Protein AF-A0A1A0XQQ4-F1 (afdb_monomer_lite)

Radius of gyration: 28.18 Å; chains: 1; bounding box: 84×66×78 Å

Secondary structure (DSSP, 8-state):
----------EEEEE--TT---HHHHTT-S-EEE---TT---EEEEPP---TT-----SEEEE--HHHHSS-THHHHTTTTHHHHHHHHHHHSS----TT-HHHHHHHHHHHHHHHHHHHHHHHHHHHHHHIIIIIIISTTSPSSHHHHHHHHHHHHHHHHHHHHHHHTT-TTTTTSS------S-PPP------------TTTTS-------TTSS-GGGSHHHHS--HHHHHHHHHHHHHHHHHHHHHHHHGGGS-HHHHHHHHHHHHHHHHHHHH----SSS-S-HHHHHHHHSHHHHHHHHHHHHHHHHHHHH--S----THHHHHHHHHHHHHHHHHHHHHHHHHHSTT-HHHHS-S--TTSSPGGGGTHHHHHHHHHHHHHHHHHHHHHHHHHHHHHHHS--SSS-----HHHHHHHHHHHHHHHHHHHHHHHHHHHHHHHHHHHHHHHHHHHHHHHHTT---HHHHHHHHHHHHHHHHGGGHHHHHHHHHHHHHHHHHHHHH-HHHHHHTHHHHHHHHHHHHHHHHHHHHHHHHHHH-TTTTTTTTHHHHHHHTTS--SS-SSSPPPHHHHHHHHHHHHHHTS--SEEEEEEETTHHHHHHHHHHHHHHHHHHHH-EEEEEEES--IIIIIHHH-TTT--HHHHHHHHHHTTT-EEEEEETT-SS---SSEEEETTEEEESSSSPBPP-EEETTEEEEEETTEEEEEEE-SS-TT-SSTT---TTS-STTSTTHHHHHHHH------

pLDDT: mean 77.14, std 17.53, range [24.38, 97.06]

Foldseek 3Di:
DDDPPDDDFFAEEEEADLLQDDQCVRQVHPAKDWDDDPQFTQKIDGDDPDDPPDDDGPRYIYGGLNCVQFDDLCNLVCVLVLLLLLLQLLLLQAADADPPDVLLVVLNLQLLLLSLLLQLLLLLLLLLLVLCLLLQFVCVPPDDDPVSLVSSLVVLVVVLVVLLCLLPPPPPPVVRPDDDDDDDDDDDDDDDDPPDDDPPDPPPPPDDPDDDDPVQAFPLQDCCFLPPDQLLSQLQSLLSLLSSLLSSLCQQQPPNDPPVLVVVSVVSNVVSSVLSSQSGRDPDDDSPVVSSVCGRDPNSVVSNVVSNVSSSCRSVRHPPDDGDLVVSVVSLVVSVVSLVVSLVSQVCQCPPPPDLCNSQPNADPPLAFQVNSSLSSLSSLVSSLLSNLLSLLVSVVSQVVSCVVPPDPPDGSDHRLVSLLSLLLLLQLCVPLVVVVVVVLVVQLQPQLVLQCLLLVVLCVVVCVVPVDPVLNVVSSSLLSLLCSLLCVSVSSNVSSVSSSVSSVVSVVDVPCSVVVVVSSVSSSVVSVVVVVVSVVLSVCCVVPSSPSCSVVSVSSLSSLCGPRSRHSSTHHNSLSVLLVSVLVVPVVDQGQEYEYAYAENRLLSVLSNLSNCCVPVNNRRYLYAYEYELYQQASHCQRSSVSNDGLSSVVSSCVSNVNRAEYEAESSANRRDDNQWDDDSSFIAGSPDRDTADQDADQSWGFGDDPNATHYIYADQVAPDDVVSRDGQHRHCPCVHPCNVVSVVSSGPDPDD

Sequence (754 aa):
MADDDQAPEPFVLLTHGVSGTESAVILDSARVVEVSGEGFKGVFTTYPERPAHVRRPRNRVAYRWGNMTSGMAIQAIWALFGPFALVNVAGWMYPKAAQDNPIAQCCVVVLRALLRLLGLALTVTMIAQLTFLIDGVLFRRMHDGAWRDWAVLGCLLAIFLVGGFVSLYGDNDKDVDGPTDSAPTDSVPTDSVPADSAPTNPARFNESPSATDPAEVPLIATDAFVSPSDGRATVLITTHAVAGICTATIVLGDHTVPRAIWGLVVAMLTAVIVATALCVDPRATSTPESWTKAFVSWPAVLWVVASSTLLVVTNFAAKPPHIVGDAITWLFWLDAALVGAAILTTVGALVLPRNLKAWWGAREKPTTPWLNGLHAPLVAAIGVLWGVGLGVGFTRLAALVIDHSKPDHENPVPLPDSYASTAWMWGVTVVIWGLGTVVFLGGVIVVDGRARAKLAGPQLADLELLDTSPRRSFGRRIRWGVASAKLRIPVCVGTLALCAMIAGIVATASTSLVRRGEGLQWVGIGALGLVGLLLLRAMFNAAQKPRKAGRSLGVLWDLASFWPREAHPLVPPAYAPRAIRDLDRFLSTRRHRRLILAAHSQGSMIMYALAHRITREQGPERTRLSLLTYGSQLGWAYGRAFPAALSHETHLILRKALDNRWINLVRFTDYIGDGVVSYTEDGKLKRYANEFVVPREVFSGCYLVRENGRIVEALLPDPSPDDYPHDAVHQHSAYTSDITWDVWIKKLDPGPGA

Structure (mmCIF, N/CA/C/O backbone):
data_AF-A0A1A0XQQ4-F1
#
_entry.id   AF-A0A1A0XQQ4-F1
#
loop_
_atom_site.group_PDB
_atom_site.id
_atom_site.type_symbol
_atom_site.label_atom_id
_atom_site.label_alt_id
_atom_site.label_comp_id
_atom_site.label_asym_id
_atom_site.label_entity_id
_atom_site.label_seq_id
_atom_site.pdbx_PDB_ins_code
_atom_site.Cartn_x
_atom_site.Cartn_y
_atom_site.Cartn_z
_atom_site.occupancy
_atom_site.B_iso_or_equiv
_atom_site.auth_seq_id
_atom_site.auth_comp_id
_atom_site.auth_asym_id
_atom_site.auth_atom_id
_atom_site.pdbx_PDB_model_num
ATOM 1 N N . MET A 1 1 ? -53.826 6.006 32.687 1.00 35.38 1 MET A N 1
ATOM 2 C CA . MET A 1 1 ? -52.913 5.006 32.096 1.00 35.38 1 MET A CA 1
ATOM 3 C C . MET A 1 1 ? -51.739 5.779 31.543 1.00 35.38 1 MET A C 1
ATOM 5 O O . MET A 1 1 ? -51.962 6.669 30.737 1.00 35.38 1 MET A O 1
ATOM 9 N N . ALA A 1 2 ? -50.567 5.550 32.129 1.00 34.78 2 ALA A N 1
ATOM 10 C CA . ALA A 1 2 ? -49.337 6.285 31.876 1.00 34.78 2 ALA A CA 1
ATOM 11 C C . ALA A 1 2 ? -48.824 6.009 30.458 1.00 34.78 2 ALA A C 1
ATOM 13 O O . ALA A 1 2 ? -48.739 4.849 30.058 1.00 34.78 2 ALA A O 1
ATOM 14 N N . ASP A 1 3 ? -48.522 7.079 29.730 1.00 35.78 3 ASP A N 1
ATOM 15 C CA . ASP A 1 3 ? -47.772 7.033 28.481 1.00 35.78 3 ASP A CA 1
ATOM 16 C C . ASP A 1 3 ? -46.307 6.740 28.848 1.00 35.78 3 ASP A C 1
ATOM 18 O O . ASP A 1 3 ? -45.744 7.382 29.736 1.00 35.78 3 ASP A O 1
ATOM 22 N N . ASP A 1 4 ? -45.744 5.692 28.254 1.00 36.62 4 ASP A N 1
ATOM 23 C CA . ASP A 1 4 ? -44.448 5.108 28.602 1.00 36.62 4 ASP A CA 1
ATOM 24 C C . ASP A 1 4 ? -43.309 6.081 28.240 1.00 36.62 4 ASP A C 1
ATOM 26 O O . ASP A 1 4 ? -42.921 6.231 27.078 1.00 36.62 4 ASP A O 1
ATOM 30 N N . ASP A 1 5 ? -42.796 6.769 29.261 1.00 35.88 5 ASP A N 1
ATOM 31 C CA . ASP A 1 5 ? -41.747 7.795 29.233 1.00 35.88 5 ASP A CA 1
ATOM 32 C C . ASP A 1 5 ? -40.346 7.177 28.998 1.00 35.88 5 ASP A C 1
ATOM 34 O O . ASP A 1 5 ? -39.368 7.445 29.701 1.00 35.88 5 ASP A O 1
ATOM 38 N N . GLN A 1 6 ? -40.227 6.276 28.014 1.00 46.22 6 GLN A N 1
ATOM 39 C CA . GLN A 1 6 ? -38.946 5.688 27.625 1.00 46.22 6 GLN A CA 1
ATOM 40 C C . GLN A 1 6 ? -38.120 6.708 26.840 1.00 46.22 6 GLN A C 1
ATOM 42 O O . GLN A 1 6 ? -38.426 7.058 25.693 1.00 46.22 6 GLN A O 1
ATOM 47 N N . ALA A 1 7 ? -37.025 7.156 27.455 1.00 53.50 7 ALA A N 1
ATOM 48 C CA . ALA A 1 7 ? -36.031 8.000 26.810 1.00 53.50 7 ALA A CA 1
ATOM 49 C C . ALA A 1 7 ? -35.604 7.415 25.444 1.00 53.50 7 ALA A C 1
ATOM 51 O O . ALA A 1 7 ? -35.299 6.223 25.356 1.00 53.50 7 ALA A O 1
ATOM 52 N N . PRO A 1 8 ? -35.511 8.234 24.379 1.00 65.12 8 PRO A N 1
ATOM 53 C CA . PRO A 1 8 ? -35.332 7.752 23.009 1.00 65.12 8 PRO A CA 1
ATOM 54 C C . PRO A 1 8 ? -34.019 6.987 22.855 1.00 65.12 8 PRO A C 1
ATOM 56 O O . PRO A 1 8 ? -32.962 7.589 23.042 1.00 65.12 8 PRO A O 1
ATOM 59 N N . GLU A 1 9 ? -34.097 5.686 22.555 1.00 72.81 9 GLU A N 1
ATOM 60 C CA . GLU A 1 9 ? -32.975 4.750 22.360 1.00 72.81 9 GLU A CA 1
ATOM 61 C C . GLU A 1 9 ? -31.766 5.363 21.603 1.00 72.81 9 GLU A C 1
ATOM 63 O O . GLU A 1 9 ? -31.943 6.242 20.752 1.00 72.81 9 GLU A O 1
ATOM 68 N N . PRO A 1 10 ? -30.526 4.921 21.893 1.00 82.38 10 PRO A N 1
ATOM 69 C CA . PRO A 1 10 ? -29.328 5.454 21.248 1.00 82.38 10 PRO A CA 1
ATOM 70 C C . PRO A 1 10 ? -29.264 5.081 19.765 1.00 82.38 10 PRO A C 1
ATOM 72 O O . PRO A 1 10 ? -29.507 3.933 19.407 1.00 82.38 10 PRO A O 1
ATOM 75 N N . PHE A 1 11 ? -28.863 6.022 18.908 1.00 86.88 11 PHE A N 1
ATOM 76 C CA . PHE A 1 11 ? -28.655 5.767 17.482 1.00 86.88 11 PHE A CA 1
ATOM 77 C C . PHE A 1 11 ? -27.355 4.985 17.257 1.00 86.88 11 PHE A C 1
ATOM 79 O O . PHE A 1 11 ? -26.290 5.427 17.683 1.00 86.88 11 PHE A O 1
ATOM 86 N N . VAL A 1 12 ? -27.425 3.842 16.575 1.00 88.81 12 VAL A N 1
ATOM 87 C CA . VAL A 1 12 ? -26.286 2.961 16.288 1.00 88.81 12 VAL A CA 1
ATOM 88 C C . VAL A 1 12 ? -25.933 3.022 14.804 1.00 88.81 12 VAL A C 1
ATOM 90 O O . VAL A 1 12 ? -26.750 2.696 13.945 1.00 88.81 12 VAL A O 1
ATOM 93 N N . LEU A 1 13 ? -24.693 3.388 14.499 1.00 91.69 13 LEU A N 1
ATOM 94 C CA . LEU A 1 13 ? -24.138 3.399 13.149 1.00 91.69 13 LEU A CA 1
ATOM 95 C C . LEU A 1 13 ? -23.085 2.295 13.027 1.00 91.69 13 LEU A C 1
ATOM 97 O O . LEU A 1 13 ? -22.043 2.347 13.678 1.00 91.69 13 LEU A O 1
ATOM 101 N N . LEU A 1 14 ? -23.364 1.296 12.193 1.00 91.69 14 LEU A N 1
ATOM 102 C CA . LEU A 1 14 ? -22.507 0.142 11.949 1.00 91.69 14 LEU A CA 1
ATOM 103 C C . LEU A 1 14 ? -21.733 0.294 10.636 1.00 91.69 14 LEU A C 1
ATOM 105 O O . LEU A 1 14 ? -22.270 0.802 9.656 1.00 91.69 14 LEU A O 1
ATOM 109 N N . THR A 1 15 ? -20.497 -0.197 10.575 1.00 91.56 15 THR A N 1
ATOM 110 C CA . THR A 1 15 ? -19.733 -0.306 9.321 1.00 91.56 15 THR A CA 1
ATOM 111 C C . THR A 1 15 ? -18.948 -1.612 9.246 1.00 91.56 15 THR A C 1
ATOM 113 O O . THR A 1 15 ? -18.485 -2.142 10.262 1.00 91.56 15 THR A O 1
ATOM 116 N N . HIS A 1 16 ? -18.800 -2.134 8.029 1.00 87.75 16 HIS A N 1
ATOM 117 C CA . HIS A 1 16 ? -18.084 -3.379 7.751 1.00 87.75 16 HIS A CA 1
ATOM 118 C C . HIS A 1 16 ? -16.573 -3.172 7.530 1.00 87.75 16 HIS A C 1
ATOM 120 O O . HIS A 1 16 ? -16.095 -2.046 7.393 1.00 87.75 16 HIS A O 1
ATOM 126 N N . GLY A 1 17 ? -15.836 -4.287 7.452 1.00 83.81 17 GLY A N 1
ATOM 127 C CA . GLY A 1 17 ? -14.428 -4.365 7.042 1.00 83.81 17 GLY A CA 1
ATOM 128 C C . GLY A 1 17 ? -14.208 -4.625 5.545 1.00 83.81 17 GLY A C 1
ATOM 129 O O . GLY A 1 17 ? -15.126 -4.534 4.739 1.00 83.81 17 GLY A O 1
ATOM 130 N N . VAL A 1 18 ? -12.995 -5.031 5.170 1.00 67.38 18 VAL A N 1
ATOM 131 C CA . VAL A 1 18 ? -12.540 -5.194 3.769 1.00 67.38 18 VAL A CA 1
ATOM 132 C C . VAL A 1 18 ? -13.381 -6.152 2.912 1.00 67.38 18 VAL A C 1
ATOM 134 O O . VAL A 1 18 ? -13.442 -6.052 1.690 1.00 67.38 18 VAL A O 1
ATOM 137 N N . SER A 1 19 ? -14.095 -7.088 3.535 1.00 64.38 19 SER A N 1
ATOM 138 C CA . SER A 1 19 ? -14.902 -8.087 2.825 1.00 64.38 19 SER A CA 1
ATOM 139 C C . SER A 1 19 ? -16.167 -7.534 2.155 1.00 64.38 19 SER A C 1
ATOM 141 O O . SER A 1 19 ? -16.835 -8.290 1.444 1.00 64.38 19 SER A O 1
ATOM 143 N N . GLY A 1 20 ? -16.514 -6.259 2.374 1.00 68.69 20 GLY A N 1
ATOM 144 C CA . GLY A 1 20 ? -17.684 -5.629 1.757 1.00 68.69 20 GLY A CA 1
ATOM 145 C C . GLY A 1 20 ? -19.012 -6.246 2.200 1.00 68.69 20 GLY A C 1
ATOM 146 O O . GLY A 1 20 ? -19.912 -6.383 1.369 1.00 68.69 20 GLY A O 1
ATOM 147 N N . THR A 1 21 ? -19.109 -6.662 3.471 1.00 75.88 21 THR A N 1
ATOM 148 C CA . THR A 1 21 ? -20.273 -7.352 4.056 1.00 75.88 21 THR A CA 1
ATOM 149 C C . THR A 1 21 ? -21.588 -6.670 3.670 1.00 75.88 21 THR A C 1
ATOM 151 O O . THR A 1 21 ? -21.710 -5.445 3.728 1.00 75.88 21 THR A O 1
ATOM 154 N N . GLU A 1 22 ? -22.574 -7.464 3.253 1.00 78.50 22 GLU A N 1
ATOM 155 C CA . GLU A 1 22 ? -23.883 -6.946 2.851 1.00 78.50 22 GLU A CA 1
ATOM 156 C C . GLU A 1 22 ? -24.611 -6.310 4.039 1.00 78.50 22 GLU A C 1
ATOM 158 O O . GLU A 1 22 ? -24.533 -6.797 5.167 1.00 78.50 22 GLU A O 1
ATOM 163 N N . SER A 1 23 ? -25.357 -5.233 3.784 1.00 80.12 23 SER A N 1
ATOM 164 C CA . SER A 1 23 ? -26.097 -4.502 4.819 1.00 80.12 23 SER A CA 1
ATOM 165 C C . SER A 1 23 ? -27.114 -5.377 5.551 1.00 80.12 23 SER A C 1
ATOM 167 O O . SER A 1 23 ? -27.292 -5.195 6.750 1.00 80.12 23 SER A O 1
ATOM 169 N N . ALA A 1 24 ? -27.708 -6.365 4.874 1.00 77.12 24 ALA A N 1
ATOM 170 C CA . ALA A 1 24 ? -28.580 -7.373 5.480 1.00 77.12 24 ALA A CA 1
ATOM 171 C C . ALA A 1 24 ? -27.874 -8.190 6.573 1.00 77.12 24 ALA A C 1
ATOM 173 O O . ALA A 1 24 ? -28.456 -8.450 7.619 1.00 77.12 24 ALA A O 1
ATOM 174 N N . VAL A 1 25 ? -26.601 -8.537 6.362 1.00 77.06 25 VAL A N 1
ATOM 175 C CA . VAL A 1 25 ? -25.787 -9.275 7.339 1.00 77.06 25 VAL A CA 1
ATOM 176 C C . VAL A 1 25 ? -25.315 -8.352 8.465 1.00 77.06 25 VAL A C 1
ATOM 178 O O . VAL A 1 25 ? -25.314 -8.755 9.621 1.00 77.06 25 VAL A O 1
ATOM 181 N N . ILE A 1 26 ? -24.941 -7.103 8.156 1.00 80.38 26 ILE A N 1
ATOM 182 C CA . ILE A 1 26 ? -24.538 -6.116 9.179 1.00 80.38 26 ILE A CA 1
ATOM 183 C C . ILE A 1 26 ? -25.705 -5.791 10.121 1.00 80.38 26 ILE A C 1
ATOM 185 O O . ILE A 1 26 ? -25.502 -5.635 11.323 1.00 80.38 26 ILE A O 1
ATOM 189 N N . LEU A 1 27 ? -26.912 -5.650 9.569 1.00 78.75 27 LEU A N 1
ATOM 190 C CA . LEU A 1 27 ? -28.126 -5.303 10.309 1.00 78.75 27 LEU A CA 1
ATOM 191 C C . LEU A 1 27 ? -28.882 -6.519 10.850 1.00 78.75 27 LEU A C 1
ATOM 193 O O . LEU A 1 27 ? -29.913 -6.316 11.487 1.00 78.75 27 LEU A O 1
ATOM 197 N N . ASP A 1 28 ? -28.402 -7.734 10.570 1.00 76.50 28 ASP A N 1
ATOM 198 C CA . ASP A 1 28 ? -29.078 -9.000 10.874 1.00 76.50 28 ASP A CA 1
ATOM 199 C C . ASP A 1 28 ? -30.572 -8.981 10.488 1.00 76.50 28 ASP A C 1
ATOM 201 O O . ASP A 1 28 ? -31.476 -9.240 11.278 1.00 76.50 28 ASP A O 1
ATOM 205 N N . SER A 1 29 ? -30.849 -8.557 9.251 1.00 75.38 29 SER A N 1
ATOM 206 C CA . SER A 1 29 ? -32.208 -8.381 8.738 1.00 75.38 29 SER A CA 1
ATOM 207 C C . SER A 1 29 ? -32.304 -8.808 7.283 1.00 75.38 29 SER A C 1
ATOM 209 O O . SER A 1 29 ? -31.593 -8.295 6.421 1.00 75.38 29 SER A O 1
ATOM 211 N N . ALA A 1 30 ? -33.268 -9.682 6.985 1.00 74.12 30 ALA A N 1
ATOM 212 C CA . ALA A 1 30 ? -33.556 -10.128 5.623 1.00 74.12 30 ALA A CA 1
ATOM 213 C C . ALA A 1 30 ? -34.090 -9.005 4.712 1.00 74.12 30 ALA A C 1
ATOM 215 O O . ALA A 1 30 ? -33.995 -9.109 3.491 1.00 74.12 30 ALA A O 1
ATOM 216 N N . ARG A 1 31 ? -34.657 -7.932 5.286 1.00 77.06 31 ARG A N 1
ATOM 217 C CA . ARG A 1 31 ? -35.161 -6.769 4.540 1.00 77.06 31 ARG A CA 1
ATOM 218 C C . ARG A 1 31 ? -34.444 -5.501 4.989 1.00 77.06 31 ARG A C 1
ATOM 220 O O . ARG A 1 31 ? -34.597 -5.052 6.130 1.00 77.06 31 ARG A O 1
ATOM 227 N N . VAL A 1 32 ? -33.679 -4.915 4.076 1.00 78.88 32 VAL A N 1
ATOM 228 C CA . VAL A 1 32 ? -32.945 -3.662 4.271 1.00 78.88 32 VAL A CA 1
ATOM 229 C C . VAL A 1 32 ? -33.271 -2.695 3.142 1.00 78.88 32 VAL A C 1
ATOM 231 O O . VAL A 1 32 ? -33.447 -3.117 2.003 1.00 78.88 32 VAL A O 1
ATOM 234 N N . VAL A 1 33 ? -33.349 -1.409 3.462 1.00 80.94 33 VAL A N 1
ATOM 235 C CA . VAL A 1 33 ? -33.556 -0.321 2.499 1.00 80.94 33 VAL A CA 1
ATOM 236 C C . VAL A 1 33 ? -32.491 0.740 2.661 1.00 80.94 33 VAL A C 1
ATOM 238 O O . VAL A 1 33 ? -31.992 0.973 3.762 1.00 80.94 33 VAL A O 1
ATOM 241 N N . GLU A 1 34 ? -32.126 1.364 1.549 1.00 77.69 34 GLU A N 1
ATOM 242 C CA . GLU A 1 34 ? -31.196 2.484 1.543 1.00 77.69 34 GLU A CA 1
ATOM 243 C C . GLU A 1 34 ? -31.886 3.739 2.095 1.00 77.69 34 GLU A C 1
ATOM 245 O O . GLU A 1 34 ? -33.036 4.036 1.771 1.00 77.69 34 GLU A O 1
ATOM 250 N N . VAL A 1 35 ? -31.197 4.462 2.973 1.00 75.44 35 VAL A N 1
ATOM 251 C CA . VAL A 1 35 ? -31.670 5.723 3.540 1.00 75.44 35 VAL A CA 1
ATOM 252 C C . VAL A 1 35 ? -31.468 6.809 2.488 1.00 75.44 35 VAL A C 1
ATOM 254 O O . VAL A 1 35 ? -30.334 7.188 2.204 1.00 75.44 35 VAL A O 1
ATOM 257 N N . SER A 1 36 ? -32.562 7.325 1.930 1.00 61.69 36 SER A N 1
ATOM 258 C CA . SER A 1 36 ? -32.533 8.427 0.968 1.00 61.69 36 SER A CA 1
ATOM 259 C C . SER A 1 36 ? -32.138 9.752 1.634 1.00 61.69 36 SER A C 1
ATOM 261 O O . SER A 1 36 ? -32.601 10.085 2.729 1.00 61.69 36 SER A O 1
ATOM 263 N N . GLY A 1 37 ? -31.291 10.532 0.964 1.00 55.56 37 GLY A N 1
ATOM 264 C CA . GLY A 1 37 ? -30.930 11.895 1.351 1.00 55.56 37 GLY A CA 1
ATOM 265 C C . GLY A 1 37 ? -30.139 12.590 0.246 1.00 55.56 37 GLY A C 1
ATOM 266 O O . GLY A 1 37 ? -29.489 11.929 -0.564 1.00 55.56 37 GLY A O 1
ATOM 267 N N . GLU A 1 38 ? -30.211 13.920 0.192 1.00 50.88 38 GLU A N 1
ATOM 268 C CA . GLU A 1 38 ? -29.454 14.701 -0.787 1.00 50.88 38 GLU A CA 1
ATOM 269 C C . GLU A 1 38 ? -27.944 14.552 -0.529 1.00 50.88 38 GLU A C 1
ATOM 271 O O . GLU A 1 38 ? -27.425 14.937 0.521 1.00 50.88 38 GLU A O 1
ATOM 276 N N . GLY A 1 39 ? -27.231 13.957 -1.491 1.00 51.41 39 GLY A N 1
ATOM 277 C CA . GLY A 1 39 ? -25.768 13.997 -1.553 1.00 51.41 39 GLY A CA 1
ATOM 278 C C . GLY A 1 39 ? -24.987 12.937 -0.762 1.00 51.41 39 GLY A C 1
ATOM 279 O O . GLY A 1 39 ? -23.799 13.160 -0.522 1.00 51.41 39 GLY A O 1
ATOM 280 N N . PHE A 1 40 ? -25.590 11.811 -0.354 1.00 61.91 40 PHE A N 1
ATOM 281 C CA . PHE A 1 40 ? -24.861 10.640 0.176 1.00 61.91 40 PHE A CA 1
ATOM 282 C C . PHE A 1 40 ? -25.577 9.313 -0.167 1.00 61.91 40 PHE A C 1
ATOM 284 O O . PHE A 1 40 ? -26.802 9.240 -0.141 1.00 61.91 40 PHE A O 1
ATOM 291 N N . LYS A 1 41 ? -24.815 8.254 -0.488 1.00 66.12 41 LYS A N 1
ATOM 292 C CA . LYS A 1 41 ? -25.301 6.889 -0.802 1.00 66.12 41 LYS A CA 1
ATOM 293 C C . LYS A 1 41 ? -24.610 5.846 0.085 1.00 66.12 41 LYS A C 1
ATOM 295 O O . LYS A 1 41 ? -23.572 6.117 0.684 1.00 66.12 41 LYS A O 1
ATOM 300 N N . GLY A 1 42 ? -25.161 4.637 0.154 1.00 76.81 42 GLY A N 1
ATOM 301 C CA . GLY A 1 42 ? -24.550 3.497 0.843 1.00 76.81 42 GLY A CA 1
ATOM 302 C C . GLY A 1 42 ? -24.883 3.382 2.332 1.00 76.81 42 GLY A C 1
ATOM 303 O O . GLY A 1 42 ? -24.242 2.599 3.031 1.00 76.81 42 GLY A O 1
ATOM 304 N N . VAL A 1 43 ? -25.875 4.123 2.833 1.00 81.38 43 VAL A N 1
ATOM 305 C CA . VAL A 1 43 ? -26.401 3.961 4.197 1.00 81.38 43 VAL A CA 1
ATOM 306 C C . VAL A 1 43 ? -27.694 3.162 4.137 1.00 81.38 43 VAL A C 1
ATOM 308 O O . VAL A 1 43 ? -28.619 3.540 3.434 1.00 81.38 43 VAL A O 1
ATOM 311 N N . PHE A 1 44 ? -27.790 2.086 4.906 1.00 81.00 44 PHE A N 1
ATOM 312 C CA . PHE A 1 44 ? -28.935 1.184 4.919 1.00 81.00 44 PHE A CA 1
ATOM 313 C C . PHE A 1 44 ? -29.567 1.121 6.304 1.00 81.00 44 PHE A C 1
ATOM 315 O O . PHE A 1 44 ? -28.881 1.205 7.320 1.00 81.00 44 PHE A O 1
ATOM 322 N N . THR A 1 45 ? -30.876 0.919 6.353 1.00 82.44 45 THR A N 1
ATOM 323 C CA . THR A 1 45 ? -31.621 0.599 7.572 1.00 82.44 45 THR A CA 1
ATOM 324 C C . THR A 1 45 ? -32.537 -0.597 7.324 1.00 82.44 45 THR A C 1
ATOM 326 O O . THR A 1 45 ? -32.665 -1.079 6.200 1.00 82.44 45 THR A O 1
ATOM 329 N N . THR A 1 46 ? -33.153 -1.128 8.374 1.00 77.00 46 THR A N 1
ATOM 330 C CA . THR A 1 46 ? -34.073 -2.268 8.248 1.00 77.00 46 THR A CA 1
ATOM 331 C C . THR A 1 46 ? -35.446 -1.802 7.761 1.00 77.00 46 THR A C 1
ATOM 333 O O . THR A 1 46 ? -35.940 -0.762 8.195 1.00 77.00 46 THR A O 1
ATOM 336 N N . TYR A 1 47 ? -36.078 -2.570 6.870 1.00 62.34 47 TYR A N 1
ATOM 337 C CA . TYR A 1 47 ? -37.391 -2.222 6.315 1.00 62.34 47 TYR A CA 1
ATOM 338 C C . TYR A 1 47 ? -38.484 -2.263 7.400 1.00 62.34 47 TYR A C 1
ATOM 340 O O . TYR A 1 47 ? -38.558 -3.255 8.140 1.00 62.34 47 TYR A O 1
ATOM 348 N N . PRO A 1 48 ? -39.344 -1.235 7.523 1.00 60.03 48 PRO A N 1
ATOM 349 C CA . PRO A 1 48 ? -40.498 -1.290 8.404 1.00 60.03 48 PRO A CA 1
ATOM 350 C C . PRO A 1 48 ? -41.722 -1.830 7.652 1.00 60.03 48 PRO A C 1
ATOM 352 O O . PRO A 1 48 ? -42.175 -1.235 6.683 1.00 60.03 48 PRO A O 1
ATOM 355 N N . GLU A 1 49 ? -42.357 -2.888 8.151 1.00 44.69 49 GLU A N 1
ATOM 356 C CA . GLU A 1 49 ? -43.801 -3.051 7.939 1.00 44.69 49 GLU A CA 1
ATOM 357 C C . GLU A 1 49 ? -44.537 -2.109 8.908 1.00 44.69 49 GLU A C 1
ATOM 359 O O . GLU A 1 49 ? -45.052 -2.579 9.916 1.00 44.69 49 GLU A O 1
ATOM 364 N N . ARG A 1 50 ? -44.553 -0.780 8.681 1.00 43.62 50 ARG A N 1
ATOM 365 C CA . ARG A 1 50 ? -45.565 0.114 9.293 1.00 43.62 50 ARG A CA 1
ATOM 366 C C . ARG A 1 50 ? -45.918 1.332 8.414 1.00 43.62 50 ARG A C 1
ATOM 368 O O . ARG A 1 50 ? -45.014 1.967 7.878 1.00 43.62 50 ARG A O 1
ATOM 375 N N . PRO A 1 51 ? -47.216 1.683 8.308 1.00 37.22 51 PRO A N 1
ATOM 376 C CA . PRO A 1 51 ? -47.718 2.848 7.570 1.00 37.22 51 PRO A CA 1
ATOM 377 C C . PRO A 1 51 ? -47.276 4.204 8.155 1.00 37.22 51 PRO A C 1
ATOM 379 O O . PRO A 1 51 ? -46.954 4.325 9.337 1.00 37.22 51 PRO A O 1
ATOM 382 N N . ALA A 1 52 ? -47.322 5.238 7.305 1.00 39.94 52 ALA A N 1
ATOM 383 C CA . ALA A 1 52 ? -46.718 6.575 7.440 1.00 39.94 52 ALA A CA 1
ATOM 384 C C . ALA A 1 52 ? -47.065 7.414 8.696 1.00 39.94 52 ALA A C 1
ATOM 386 O O . ALA A 1 52 ? -46.509 8.494 8.883 1.00 39.94 52 ALA A O 1
ATOM 387 N N . HIS A 1 53 ? -47.943 6.944 9.583 1.00 42.25 53 HIS A N 1
ATOM 388 C CA . HIS A 1 53 ? -48.349 7.656 10.801 1.00 42.25 53 HIS A CA 1
ATOM 389 C C . HIS A 1 53 ? -47.559 7.256 12.065 1.00 42.25 53 HIS A C 1
ATOM 391 O O . HIS A 1 53 ? -47.806 7.807 13.135 1.00 42.25 53 HIS A O 1
ATOM 397 N N . VAL A 1 54 ? -46.575 6.351 11.970 1.00 41.12 54 VAL A N 1
ATOM 398 C CA . VAL A 1 54 ? -45.757 5.909 13.119 1.00 41.12 54 VAL A CA 1
ATOM 399 C C . VAL A 1 54 ? -44.324 6.463 13.013 1.00 41.12 54 VAL A C 1
ATOM 401 O O . VAL A 1 54 ? -43.401 5.800 12.552 1.00 41.12 54 VAL A O 1
ATOM 404 N N . ARG A 1 55 ? -44.138 7.724 13.425 1.00 38.22 55 ARG A N 1
ATOM 405 C CA . ARG A 1 55 ? -42.859 8.466 13.423 1.00 38.22 55 ARG A CA 1
ATOM 406 C C . ARG A 1 55 ? -41.898 8.015 14.545 1.00 38.22 55 ARG A C 1
ATOM 408 O O . ARG A 1 55 ? -41.964 8.605 15.615 1.00 38.22 55 ARG A O 1
ATOM 415 N N . ARG A 1 56 ? -40.970 7.069 14.313 1.00 38.53 56 ARG A N 1
ATOM 416 C CA . ARG A 1 56 ? -39.626 6.983 14.969 1.00 38.53 56 ARG A CA 1
ATOM 417 C C . ARG A 1 56 ? -38.659 6.141 14.103 1.00 38.53 56 ARG A C 1
ATOM 419 O O . ARG A 1 56 ? -39.092 5.111 13.589 1.00 38.53 56 ARG A O 1
ATOM 426 N N . PRO A 1 57 ? -37.373 6.515 13.929 1.00 45.56 57 PRO A N 1
ATOM 427 C CA . PRO A 1 57 ? -36.399 5.657 13.249 1.00 45.56 57 PRO A CA 1
ATOM 428 C C . PRO A 1 57 ? -36.073 4.427 14.109 1.00 45.56 57 PRO A C 1
ATOM 430 O O . PRO A 1 57 ? -35.861 4.550 15.314 1.00 45.56 57 PRO A O 1
ATOM 433 N N . ARG A 1 58 ? -35.978 3.237 13.495 1.00 55.25 58 ARG A N 1
ATOM 434 C CA . ARG A 1 58 ? -35.241 2.124 14.113 1.00 55.25 58 ARG A CA 1
ATOM 435 C C . 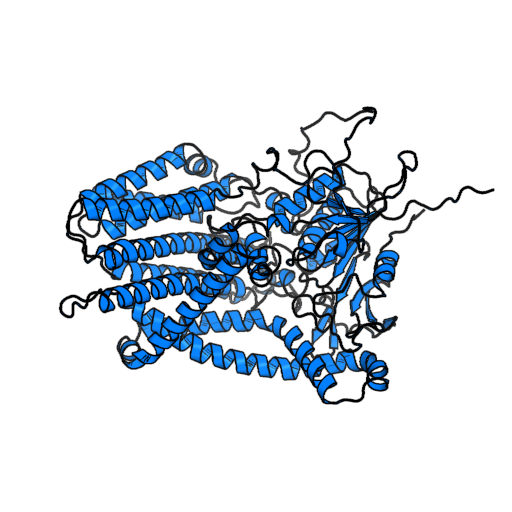ARG A 1 58 ? -33.797 2.592 14.270 1.00 55.25 58 ARG A C 1
ATOM 437 O O . ARG A 1 58 ? -33.153 2.939 13.284 1.00 55.25 58 ARG A O 1
ATOM 444 N N . ASN A 1 59 ? -33.298 2.633 15.498 1.00 73.19 59 ASN A N 1
ATOM 445 C CA . ASN A 1 59 ? -32.038 3.279 15.859 1.00 73.19 59 ASN A CA 1
ATOM 446 C C . ASN A 1 59 ? -30.778 2.498 15.436 1.00 73.19 59 ASN A C 1
ATOM 448 O O . ASN A 1 59 ? -29.789 2.477 16.160 1.00 73.19 59 ASN A O 1
ATOM 452 N N . ARG A 1 60 ? -30.792 1.826 14.279 1.00 81.31 60 ARG A N 1
ATOM 453 C CA . ARG A 1 60 ? -29.633 1.126 13.713 1.00 81.31 60 ARG A CA 1
ATOM 454 C C . ARG A 1 60 ? -29.543 1.384 12.209 1.00 81.31 60 ARG A C 1
ATOM 456 O O . ARG A 1 60 ? -30.511 1.167 11.474 1.00 81.31 60 ARG A O 1
ATOM 463 N N . VAL A 1 61 ? -28.376 1.823 11.751 1.00 87.25 61 VAL A N 1
ATOM 464 C CA . VAL A 1 61 ? -28.052 1.997 10.330 1.00 87.25 61 VAL A CA 1
ATOM 465 C C . VAL A 1 61 ? -26.707 1.353 10.015 1.00 87.25 61 VAL A C 1
ATOM 467 O O . VAL A 1 61 ? -25.803 1.363 10.844 1.00 87.25 61 VAL A O 1
ATOM 470 N N . ALA A 1 62 ? -26.560 0.800 8.818 1.00 87.75 62 ALA A N 1
ATOM 471 C CA . ALA A 1 62 ? -25.313 0.239 8.322 1.00 87.75 62 ALA A CA 1
ATOM 472 C C . ALA A 1 62 ? -24.775 1.100 7.183 1.00 87.75 62 ALA A C 1
ATOM 474 O O . ALA A 1 62 ? -25.448 1.285 6.174 1.00 87.75 62 ALA A O 1
ATOM 475 N N . TYR A 1 63 ? -23.552 1.595 7.325 1.00 89.56 63 TYR A N 1
ATOM 476 C CA . TYR A 1 63 ? -22.823 2.254 6.255 1.00 89.56 63 TYR A CA 1
ATOM 477 C C . TYR A 1 63 ? -21.961 1.247 5.494 1.00 89.56 63 TYR A C 1
ATOM 479 O O . TYR A 1 63 ? -21.213 0.460 6.083 1.00 89.56 63 TYR A O 1
ATOM 487 N N . ARG A 1 64 ? -22.073 1.279 4.167 1.00 86.12 64 ARG A N 1
ATOM 488 C CA . ARG A 1 64 ? -21.421 0.356 3.245 1.00 86.12 64 ARG A CA 1
ATOM 489 C C . ARG A 1 64 ? -20.529 1.117 2.270 1.00 86.12 64 ARG A C 1
ATOM 491 O O . ARG A 1 64 ? -20.967 1.541 1.205 1.00 86.12 64 ARG A O 1
ATOM 498 N N . TRP A 1 65 ? -19.247 1.205 2.605 1.00 82.81 65 TRP A N 1
ATOM 499 C CA . TRP A 1 65 ? -18.210 1.770 1.734 1.00 82.81 65 TRP A CA 1
ATOM 500 C C . TRP A 1 65 ? -17.646 0.750 0.736 1.00 82.81 65 TRP A C 1
ATOM 502 O O . TRP A 1 65 ? -16.925 1.126 -0.180 1.00 82.81 65 TRP A O 1
ATOM 512 N N . GLY A 1 66 ? -17.985 -0.540 0.859 1.00 70.50 66 GLY A N 1
ATOM 513 C CA . GLY A 1 66 ? -17.408 -1.604 0.028 1.00 70.50 66 GLY A CA 1
ATOM 514 C C . GLY A 1 66 ? -17.629 -1.431 -1.478 1.00 70.50 66 GLY A C 1
ATOM 515 O O . GLY A 1 66 ? -16.833 -1.927 -2.262 1.00 70.50 66 GLY A O 1
ATOM 516 N N . ASN A 1 67 ? -18.653 -0.693 -1.917 1.00 68.31 67 ASN A N 1
ATOM 517 C CA . ASN A 1 67 ? -18.838 -0.382 -3.342 1.00 68.31 67 ASN A CA 1
ATOM 518 C C . ASN A 1 67 ? -17.778 0.599 -3.886 1.00 68.31 67 ASN A C 1
ATOM 520 O O . ASN A 1 67 ? -17.562 0.652 -5.091 1.00 68.31 67 ASN A O 1
ATOM 524 N N . MET A 1 68 ? -17.094 1.351 -3.017 1.00 70.12 68 MET A N 1
ATOM 525 C CA . MET A 1 68 ? -15.965 2.208 -3.402 1.00 70.12 68 MET A CA 1
ATOM 526 C C . MET A 1 68 ? -14.709 1.379 -3.704 1.00 70.12 68 MET A C 1
ATOM 528 O O . MET A 1 68 ? -13.866 1.797 -4.492 1.00 70.12 68 MET A O 1
ATOM 532 N N . THR A 1 69 ? -14.590 0.190 -3.102 1.00 59.28 69 THR A N 1
ATOM 533 C CA . THR A 1 69 ? -13.434 -0.705 -3.259 1.00 59.28 69 THR A CA 1
ATOM 534 C C . THR A 1 69 ? -13.729 -1.954 -4.079 1.00 59.28 69 THR A C 1
ATOM 536 O O . THR A 1 69 ? -12.791 -2.595 -4.541 1.00 59.28 69 THR A O 1
ATOM 539 N N . SER A 1 70 ? -14.999 -2.283 -4.345 1.00 49.81 70 SER A N 1
ATOM 540 C CA . SER A 1 70 ? -15.440 -3.464 -5.100 1.00 49.81 70 SER A CA 1
ATOM 541 C C . SER A 1 70 ? -16.487 -3.081 -6.148 1.00 49.81 70 SER A C 1
ATOM 543 O O . SER A 1 70 ? -17.552 -2.567 -5.817 1.00 49.81 70 SER A O 1
ATOM 545 N N . GLY A 1 71 ? -16.191 -3.319 -7.429 1.00 49.03 71 GLY A N 1
ATOM 546 C CA . GLY A 1 71 ? -17.188 -3.057 -8.471 1.00 49.03 71 GLY A CA 1
ATOM 547 C C . GLY A 1 71 ? -16.724 -3.035 -9.919 1.00 49.03 71 GLY A C 1
ATOM 548 O O . GLY A 1 71 ? -17.577 -3.000 -10.797 1.00 49.03 71 GLY A O 1
ATOM 549 N N . MET A 1 72 ? -15.423 -3.052 -10.223 1.00 53.28 72 MET A N 1
ATOM 550 C CA . MET A 1 72 ? -14.994 -2.770 -11.598 1.00 53.28 72 MET A CA 1
ATOM 551 C C . MET A 1 72 ? -13.847 -3.662 -12.050 1.00 53.28 72 MET A C 1
ATOM 553 O O . MET A 1 72 ? -12.866 -3.835 -11.331 1.00 53.28 72 MET A O 1
ATOM 557 N N . ALA A 1 73 ? -13.938 -4.167 -13.284 1.00 51.62 73 ALA A N 1
ATOM 558 C CA . ALA A 1 73 ? -12.874 -4.922 -13.949 1.00 51.62 73 ALA A CA 1
ATOM 559 C C . ALA A 1 73 ? -11.522 -4.176 -13.953 1.00 51.62 73 ALA A C 1
ATOM 561 O O . ALA A 1 73 ? -10.477 -4.811 -14.029 1.00 51.62 73 ALA A O 1
ATOM 562 N N . ILE A 1 74 ? -11.521 -2.846 -13.781 1.00 58.47 74 ILE A N 1
ATOM 563 C CA . ILE A 1 74 ? -10.307 -2.035 -13.627 1.00 58.47 74 ILE A CA 1
ATOM 564 C C . ILE A 1 74 ? -9.515 -2.343 -12.343 1.00 58.47 74 ILE A C 1
ATOM 566 O O . ILE A 1 74 ? -8.304 -2.168 -12.337 1.00 58.47 74 ILE A O 1
ATOM 570 N N . GLN A 1 75 ? -10.140 -2.867 -11.279 1.00 58.59 75 GLN A N 1
ATOM 571 C CA . GLN A 1 75 ? -9.482 -3.220 -10.001 1.00 58.59 75 GLN A CA 1
ATOM 572 C C . GLN A 1 75 ? -8.362 -4.248 -10.180 1.00 58.59 75 GLN A C 1
ATOM 574 O O . GLN A 1 75 ? -7.327 -4.187 -9.524 1.00 58.59 75 GLN A O 1
ATOM 579 N N . ALA A 1 76 ? -8.554 -5.151 -11.138 1.00 60.28 76 ALA A N 1
ATOM 580 C CA . ALA A 1 76 ? -7.568 -6.126 -11.561 1.00 60.28 76 ALA A CA 1
ATOM 581 C C . ALA A 1 76 ? -6.280 -5.470 -12.099 1.00 60.28 76 ALA A C 1
ATOM 583 O O . ALA A 1 76 ? -5.183 -5.914 -11.766 1.00 60.28 76 ALA A O 1
ATOM 584 N N . ILE A 1 77 ? -6.402 -4.402 -12.900 1.00 66.75 77 ILE A N 1
ATOM 585 C CA . ILE A 1 77 ? -5.262 -3.706 -13.526 1.00 66.75 77 ILE A CA 1
ATOM 586 C C . ILE A 1 77 ? -4.340 -3.118 -12.457 1.00 66.75 77 ILE A C 1
ATOM 588 O O . ILE A 1 77 ? -3.122 -3.145 -12.601 1.00 66.75 77 ILE A O 1
ATOM 592 N N . TRP A 1 78 ? -4.895 -2.665 -11.336 1.00 71.94 78 TRP A N 1
ATOM 593 C CA . TRP A 1 78 ? -4.099 -2.061 -10.276 1.00 71.94 78 TRP A CA 1
ATOM 594 C C . TRP A 1 78 ? -3.185 -3.019 -9.522 1.00 71.94 78 TRP A C 1
ATOM 596 O O . TRP A 1 78 ? -2.241 -2.569 -8.877 1.00 71.94 78 TRP A O 1
ATOM 606 N N . ALA A 1 79 ? -3.394 -4.329 -9.644 1.00 70.12 79 ALA A N 1
ATOM 607 C CA . ALA A 1 79 ? -2.446 -5.301 -9.120 1.00 70.12 79 ALA A CA 1
ATOM 608 C C . ALA A 1 79 ? -1.070 -5.181 -9.817 1.00 70.12 79 ALA A C 1
ATOM 610 O O . ALA A 1 79 ? -0.042 -5.398 -9.177 1.00 70.12 79 ALA A O 1
ATOM 611 N N . LEU A 1 80 ? -1.040 -4.749 -11.089 1.00 75.88 80 LEU A N 1
ATOM 612 C CA . LEU A 1 80 ? 0.192 -4.410 -11.820 1.00 75.88 80 LEU A CA 1
ATOM 613 C C . LEU A 1 80 ? 0.863 -3.141 -11.272 1.00 75.88 80 LEU A C 1
ATOM 615 O O . LEU A 1 80 ? 2.078 -2.996 -11.363 1.00 75.88 80 LEU A O 1
ATOM 619 N N . PHE A 1 81 ? 0.084 -2.248 -10.659 1.00 85.31 81 PHE A N 1
ATOM 620 C CA . PHE A 1 81 ? 0.553 -1.015 -10.022 1.00 85.31 81 PHE A CA 1
ATOM 621 C C . PHE A 1 81 ? 0.885 -1.189 -8.527 1.00 85.31 81 PHE A C 1
ATOM 623 O O . PHE A 1 81 ? 1.215 -0.219 -7.843 1.00 85.31 81 PHE A O 1
ATOM 630 N N . GLY A 1 82 ? 0.866 -2.428 -8.016 1.00 86.12 82 GLY A N 1
ATOM 631 C CA . GLY A 1 82 ? 1.256 -2.777 -6.646 1.00 86.12 82 GLY A CA 1
ATOM 632 C C . GLY A 1 82 ? 2.599 -2.187 -6.176 1.00 86.12 82 GLY A C 1
ATOM 633 O O . GLY A 1 82 ? 2.641 -1.654 -5.064 1.00 86.12 82 GLY A O 1
ATOM 634 N N . PRO A 1 83 ? 3.672 -2.186 -6.997 1.00 91.00 83 PRO A N 1
ATOM 635 C CA . PRO A 1 83 ? 4.935 -1.515 -6.672 1.00 91.00 83 PRO A CA 1
ATOM 636 C C . PRO A 1 83 ? 4.764 -0.049 -6.250 1.00 91.00 83 PRO A C 1
ATOM 638 O O . PRO A 1 83 ? 5.292 0.377 -5.221 1.00 91.00 83 PRO A O 1
ATOM 641 N N . PHE A 1 84 ? 3.963 0.706 -7.002 1.00 92.25 84 PHE A N 1
ATOM 642 C CA . PHE A 1 84 ? 3.697 2.120 -6.750 1.00 92.25 84 PHE A CA 1
ATOM 643 C C . PHE A 1 84 ? 2.851 2.330 -5.495 1.00 92.25 84 PHE A C 1
ATOM 645 O O . PHE A 1 84 ? 3.122 3.234 -4.701 1.00 92.25 84 PHE A O 1
ATOM 652 N N . ALA A 1 85 ? 1.863 1.459 -5.278 1.00 90.50 85 ALA A N 1
ATOM 653 C CA . ALA A 1 85 ? 1.049 1.473 -4.071 1.00 90.50 85 ALA A CA 1
ATOM 654 C C . ALA A 1 85 ? 1.893 1.253 -2.805 1.00 90.50 85 ALA A C 1
ATOM 656 O O . ALA A 1 85 ? 1.688 1.950 -1.814 1.00 90.50 85 ALA A O 1
ATOM 657 N N . LEU A 1 86 ? 2.875 0.344 -2.832 1.00 92.62 86 LEU A N 1
ATOM 658 C CA . LEU A 1 86 ? 3.761 0.102 -1.688 1.00 92.62 86 LEU A CA 1
ATOM 659 C C . LEU A 1 86 ? 4.636 1.317 -1.358 1.00 92.62 86 LEU A C 1
ATOM 661 O O . LEU A 1 86 ? 4.752 1.676 -0.186 1.00 92.62 86 LEU A O 1
ATOM 665 N N . VAL A 1 87 ? 5.206 1.984 -2.367 1.00 93.94 87 VAL A N 1
ATOM 666 C CA . VAL A 1 87 ? 5.984 3.220 -2.157 1.00 93.94 87 VAL A CA 1
ATOM 667 C C . VAL A 1 87 ? 5.096 4.346 -1.619 1.00 93.94 87 VAL A C 1
ATOM 669 O O . VAL A 1 87 ? 5.500 5.081 -0.718 1.00 93.94 87 VAL A O 1
ATOM 672 N N . ASN A 1 88 ? 3.854 4.442 -2.097 1.00 91.88 88 ASN A N 1
ATOM 673 C CA . ASN A 1 88 ? 2.880 5.402 -1.586 1.00 91.88 88 ASN A CA 1
ATOM 674 C C . ASN A 1 88 ? 2.519 5.150 -0.121 1.00 91.88 88 ASN A C 1
ATOM 676 O O . ASN A 1 88 ? 2.573 6.066 0.696 1.00 91.88 88 ASN A O 1
ATOM 680 N N . VAL A 1 89 ? 2.211 3.899 0.222 1.00 92.44 89 VAL A N 1
ATOM 681 C CA . VAL A 1 89 ? 1.930 3.464 1.594 1.00 92.44 89 VAL A CA 1
ATOM 682 C C . VAL A 1 89 ? 3.125 3.753 2.508 1.00 92.44 89 VAL A C 1
ATOM 684 O O . VAL A 1 89 ? 2.932 4.275 3.605 1.00 92.44 89 VAL A O 1
ATOM 687 N N . ALA A 1 90 ? 4.356 3.496 2.054 1.00 92.75 90 ALA A N 1
ATOM 688 C CA . ALA A 1 90 ? 5.571 3.805 2.810 1.00 92.75 90 ALA A CA 1
ATOM 689 C C . ALA A 1 90 ? 5.689 5.299 3.168 1.00 92.75 90 ALA A C 1
ATOM 691 O O . ALA A 1 90 ? 6.171 5.634 4.251 1.00 92.75 90 ALA A O 1
ATOM 692 N N . GLY A 1 91 ? 5.183 6.199 2.317 1.00 88.94 91 GLY A N 1
ATOM 693 C CA . GLY A 1 91 ? 5.140 7.640 2.586 1.00 88.94 91 GLY A CA 1
ATOM 694 C C . GLY A 1 91 ? 4.316 8.025 3.818 1.00 88.94 91 GLY A C 1
ATOM 695 O O . GLY A 1 91 ? 4.659 8.979 4.523 1.00 88.94 91 GLY A O 1
ATOM 696 N N . TRP A 1 92 ? 3.288 7.236 4.138 1.00 88.06 92 TRP A N 1
ATOM 697 C CA . TRP A 1 92 ? 2.417 7.432 5.302 1.00 88.06 92 TRP A CA 1
ATOM 698 C C . TRP A 1 92 ? 2.950 6.792 6.593 1.00 88.06 92 TRP A C 1
ATOM 700 O O . TRP A 1 92 ? 2.428 7.067 7.675 1.00 88.06 92 TRP A O 1
ATOM 710 N N . MET A 1 93 ? 3.993 5.960 6.510 1.00 89.44 93 MET A N 1
ATOM 711 C CA . MET A 1 93 ? 4.520 5.185 7.646 1.00 89.44 93 MET A CA 1
ATOM 712 C C . MET A 1 93 ? 5.466 5.980 8.568 1.00 89.44 93 MET A C 1
ATOM 714 O O . MET A 1 93 ? 5.813 5.534 9.664 1.00 89.44 93 MET A O 1
ATOM 718 N N . TYR A 1 94 ? 5.892 7.178 8.161 1.00 83.50 94 TYR A N 1
ATOM 719 C CA . TYR A 1 94 ? 6.790 8.019 8.959 1.00 83.50 94 TYR A CA 1
ATOM 720 C C . TYR A 1 94 ? 6.071 8.781 10.089 1.00 83.50 94 TYR A C 1
ATOM 722 O O . TYR A 1 94 ? 4.890 9.111 9.959 1.00 83.50 94 TYR A O 1
ATOM 730 N N . PRO A 1 95 ? 6.769 9.106 11.200 1.00 74.25 95 PRO A N 1
ATOM 731 C CA . PRO A 1 95 ? 6.184 9.833 12.325 1.00 74.25 95 PRO A CA 1
ATOM 732 C C . PRO A 1 95 ? 5.710 11.235 11.961 1.00 74.25 95 PRO A C 1
ATOM 734 O O . PRO A 1 95 ? 6.208 11.892 11.046 1.00 74.25 95 PRO A O 1
ATOM 737 N N . LYS A 1 96 ? 4.831 11.766 12.815 1.00 70.25 96 LYS A N 1
ATOM 738 C CA . LYS A 1 96 ? 4.723 13.208 13.010 1.00 70.25 96 LYS A CA 1
ATOM 739 C C . LYS A 1 96 ? 6.006 13.665 13.705 1.00 70.25 96 LYS A C 1
ATOM 741 O O . LYS A 1 96 ? 6.237 13.299 14.849 1.00 70.25 96 LYS A O 1
ATOM 746 N N . ALA A 1 97 ? 6.847 14.418 12.997 1.00 66.06 97 ALA A N 1
ATOM 747 C CA . ALA A 1 97 ? 8.018 15.031 13.612 1.00 66.06 97 ALA A CA 1
ATOM 748 C C . ALA A 1 97 ? 7.591 15.915 14.796 1.00 66.06 97 ALA A C 1
ATOM 750 O O . ALA A 1 97 ? 6.617 16.664 14.673 1.00 66.06 97 ALA A O 1
ATOM 751 N N . ALA A 1 98 ? 8.298 15.801 15.924 1.00 63.50 98 ALA A N 1
ATOM 752 C CA . ALA A 1 98 ? 8.073 16.648 17.091 1.00 63.50 98 ALA A CA 1
ATOM 753 C C . ALA A 1 98 ? 8.264 18.125 16.706 1.00 63.50 98 ALA A C 1
ATOM 755 O O . ALA A 1 98 ? 9.207 18.462 15.983 1.00 63.50 98 ALA A O 1
ATOM 756 N N . GLN A 1 99 ? 7.363 18.997 17.166 1.00 64.06 99 GLN A N 1
ATOM 757 C CA . GLN A 1 99 ? 7.399 20.426 16.826 1.00 64.06 99 GLN A CA 1
ATOM 758 C C . GLN A 1 99 ? 8.690 21.095 17.333 1.00 64.06 99 GLN A C 1
ATOM 760 O O . GLN A 1 99 ? 9.257 21.937 16.643 1.00 64.06 99 GLN A O 1
ATOM 765 N N . ASP A 1 100 ? 9.236 20.598 18.443 1.00 69.12 100 ASP A N 1
ATOM 766 C CA . ASP A 1 100 ? 10.416 21.168 19.104 1.00 69.12 100 ASP A CA 1
ATOM 767 C C . ASP A 1 100 ? 11.755 20.595 18.600 1.00 69.12 100 ASP A C 1
ATOM 769 O O . ASP A 1 100 ? 12.816 20.912 19.136 1.00 69.12 100 ASP A O 1
ATOM 773 N N . ASN A 1 101 ? 11.740 19.716 17.586 1.00 72.69 101 ASN A N 1
ATOM 774 C CA . ASN A 1 101 ? 12.947 19.063 17.072 1.00 72.69 101 ASN A CA 1
ATOM 775 C C . ASN A 1 101 ? 13.145 19.320 15.564 1.00 72.69 101 ASN A C 1
ATOM 777 O O . ASN A 1 101 ? 12.665 18.533 14.736 1.00 72.69 101 ASN A O 1
ATOM 781 N N . PRO A 1 102 ? 13.902 20.367 15.182 1.00 78.19 102 PRO A N 1
ATOM 782 C CA . PRO A 1 102 ? 14.098 20.731 13.777 1.00 78.19 102 PRO A CA 1
ATOM 783 C C . PRO A 1 102 ? 14.856 19.657 12.984 1.00 78.19 102 PRO A C 1
ATOM 785 O O . PRO A 1 102 ? 14.611 19.477 11.792 1.00 78.19 102 PRO A O 1
ATOM 788 N N . ILE A 1 103 ? 15.734 18.886 13.635 1.00 78.25 103 ILE A N 1
ATOM 789 C CA . ILE A 1 103 ? 16.458 17.782 12.988 1.00 78.25 103 ILE A CA 1
ATOM 790 C C . ILE A 1 103 ? 15.476 16.668 12.618 1.00 78.25 103 ILE A C 1
ATOM 792 O O . ILE A 1 103 ? 15.486 16.193 11.486 1.00 78.25 103 ILE A O 1
ATOM 796 N N . ALA A 1 104 ? 14.586 16.282 13.538 1.00 75.19 104 ALA A N 1
ATOM 797 C CA . ALA A 1 104 ? 13.568 15.267 13.266 1.00 75.19 104 ALA A CA 1
ATOM 798 C C . ALA A 1 104 ? 12.607 15.704 12.147 1.00 75.19 104 ALA A C 1
ATOM 800 O O . ALA A 1 104 ? 12.235 14.883 11.307 1.00 75.19 104 ALA A O 1
ATOM 801 N N . GLN A 1 105 ? 12.244 16.989 12.104 1.00 77.88 105 GLN A N 1
ATOM 802 C CA . GLN A 1 105 ? 11.444 17.563 11.018 1.00 77.88 105 GLN A CA 1
ATOM 803 C C . GLN A 1 105 ? 12.168 17.472 9.679 1.00 77.88 105 GLN A C 1
ATOM 805 O O . GLN A 1 105 ? 11.606 16.939 8.723 1.00 77.88 105 GLN A O 1
ATOM 810 N N . CYS A 1 106 ? 13.428 17.909 9.631 1.00 82.38 106 CYS A N 1
ATOM 811 C CA . CYS A 1 106 ? 14.259 17.816 8.437 1.00 82.38 106 CYS A CA 1
ATOM 812 C C . CYS A 1 106 ? 14.377 16.363 7.950 1.00 82.38 106 CYS A C 1
ATOM 814 O O . CYS A 1 106 ? 14.110 16.085 6.784 1.00 82.38 106 CYS A O 1
ATOM 816 N N . CYS A 1 107 ? 14.662 15.410 8.844 1.00 82.69 107 CYS A N 1
ATOM 817 C CA . CYS A 1 107 ? 14.730 13.991 8.493 1.00 82.69 107 CYS A CA 1
ATOM 818 C C . CYS A 1 107 ? 13.418 13.474 7.888 1.00 82.69 107 CYS A C 1
ATOM 820 O O . CYS A 1 107 ? 13.456 12.791 6.870 1.00 82.69 107 CYS A O 1
ATOM 822 N N . VAL A 1 108 ? 12.257 13.794 8.472 1.00 81.44 108 VAL A N 1
ATOM 823 C CA . VAL A 1 108 ? 10.956 13.356 7.928 1.00 81.44 108 VAL A CA 1
ATOM 824 C C . VAL A 1 108 ? 10.683 13.983 6.558 1.00 81.44 108 VAL A C 1
ATOM 826 O O . VAL A 1 108 ? 10.192 13.291 5.666 1.00 81.44 108 VAL A O 1
ATOM 829 N N . VAL A 1 109 ? 11.031 15.258 6.360 1.00 84.06 109 VAL A N 1
ATOM 830 C CA . VAL A 1 109 ? 10.909 15.934 5.057 1.00 84.06 109 VAL A CA 1
ATOM 831 C C . VAL A 1 109 ? 11.792 15.254 4.011 1.00 84.06 109 VAL A C 1
ATOM 833 O O . VAL A 1 109 ? 11.298 14.905 2.940 1.00 84.06 109 VAL A O 1
ATOM 836 N N . VAL A 1 110 ? 13.061 14.998 4.340 1.00 87.75 110 VAL A N 1
ATOM 837 C CA . VAL A 1 110 ? 14.012 14.308 3.456 1.00 87.75 110 VAL A CA 1
ATOM 838 C C . VAL A 1 110 ? 13.530 12.897 3.129 1.00 87.75 110 VAL A C 1
ATOM 840 O O . VAL A 1 110 ? 13.508 12.523 1.963 1.00 87.75 110 VAL A O 1
ATOM 843 N N . LEU A 1 111 ? 13.079 12.122 4.118 1.00 88.50 111 LEU A N 1
ATOM 844 C CA . LEU A 1 111 ? 12.580 10.760 3.907 1.00 88.50 111 LEU A CA 1
ATOM 845 C C . LEU A 1 111 ? 11.356 10.725 2.982 1.00 88.50 111 LEU A C 1
ATOM 847 O O . LEU A 1 111 ? 11.286 9.892 2.081 1.00 88.50 111 LEU A O 1
ATOM 851 N N . ARG A 1 112 ? 10.410 11.655 3.151 1.00 87.75 112 ARG A N 1
ATOM 852 C CA . ARG A 1 112 ? 9.256 11.769 2.247 1.00 87.75 112 ARG A CA 1
ATOM 853 C C . ARG A 1 112 ? 9.663 12.216 0.843 1.00 87.75 112 ARG A C 1
ATOM 855 O O . ARG A 1 112 ? 9.131 11.689 -0.129 1.00 87.75 112 ARG A O 1
ATOM 862 N N . ALA A 1 113 ? 10.616 13.143 0.722 1.00 90.25 113 ALA A N 1
ATOM 863 C CA . ALA A 1 113 ? 11.165 13.545 -0.571 1.00 90.25 113 ALA A CA 1
ATOM 864 C C . ALA A 1 113 ? 11.857 12.366 -1.275 1.00 90.25 113 ALA A C 1
ATOM 866 O O . ALA A 1 113 ? 11.594 12.127 -2.449 1.00 90.25 113 ALA A O 1
ATOM 867 N N . LEU A 1 114 ? 12.654 11.574 -0.549 1.00 93.81 114 LEU A N 1
ATOM 868 C CA . LEU A 1 114 ? 13.284 10.358 -1.068 1.00 93.81 114 LEU A CA 1
ATOM 869 C C . LEU A 1 114 ? 12.249 9.350 -1.576 1.00 93.81 114 LEU A C 1
ATOM 871 O O . LEU A 1 114 ? 12.448 8.787 -2.645 1.00 93.81 114 LEU A O 1
ATOM 875 N N . LEU A 1 115 ? 11.127 9.149 -0.875 1.00 93.00 115 LEU A N 1
ATOM 876 C CA . LEU A 1 115 ? 10.072 8.243 -1.348 1.00 93.00 115 LEU A CA 1
ATOM 877 C C . LEU A 1 115 ? 9.324 8.763 -2.582 1.00 93.00 115 LEU A C 1
ATOM 879 O O . LEU A 1 115 ? 8.955 7.965 -3.438 1.00 93.00 115 LEU A O 1
ATOM 883 N N . ARG A 1 116 ? 9.126 10.079 -2.721 1.00 92.25 116 ARG A N 1
ATOM 884 C CA . ARG A 1 116 ? 8.560 10.669 -3.951 1.00 92.25 116 ARG A CA 1
ATOM 885 C C . ARG A 1 116 ? 9.519 10.540 -5.124 1.00 92.25 116 ARG A C 1
ATOM 887 O O . ARG A 1 116 ? 9.103 10.178 -6.219 1.00 92.25 116 ARG A O 1
ATOM 894 N N . LEU A 1 117 ? 10.804 10.798 -4.886 1.00 95.69 117 LEU A N 1
ATOM 895 C CA . LEU A 1 117 ? 11.851 10.579 -5.880 1.00 95.69 117 LEU A CA 1
ATOM 896 C C . LEU A 1 117 ? 11.971 9.103 -6.250 1.00 95.69 117 LEU A C 1
ATOM 898 O O . LEU A 1 117 ? 12.190 8.803 -7.414 1.00 95.69 117 LEU A O 1
ATOM 902 N N . LEU A 1 118 ? 11.763 8.189 -5.301 1.00 96.75 118 LEU A N 1
ATOM 903 C CA . LEU A 1 118 ? 11.688 6.759 -5.579 1.00 96.75 118 LEU A CA 1
ATOM 904 C C . LEU A 1 118 ? 10.453 6.405 -6.416 1.00 96.75 118 LEU A C 1
ATOM 906 O O . LEU A 1 118 ? 10.554 5.599 -7.332 1.00 96.75 118 LEU A O 1
ATOM 910 N N . GLY A 1 119 ? 9.300 7.027 -6.153 1.00 95.69 119 GLY A N 1
ATOM 911 C CA . GLY A 1 119 ? 8.118 6.911 -7.013 1.00 95.69 119 GLY A CA 1
ATOM 912 C C . GLY A 1 119 ? 8.406 7.358 -8.452 1.00 95.69 119 GLY A C 1
ATOM 913 O O . GLY A 1 119 ? 8.108 6.630 -9.401 1.00 95.69 119 GLY A O 1
ATOM 914 N N . LEU A 1 120 ? 9.069 8.506 -8.608 1.00 96.56 120 LEU A N 1
ATOM 915 C CA . LEU A 1 120 ? 9.493 9.025 -9.908 1.00 96.56 120 LEU A CA 1
ATOM 916 C C . LEU A 1 120 ? 10.509 8.097 -10.590 1.00 96.56 120 LEU A C 1
ATOM 918 O O . LEU A 1 120 ? 10.369 7.804 -11.776 1.00 96.56 120 LEU A O 1
ATOM 922 N N . ALA A 1 121 ? 11.499 7.603 -9.844 1.00 97.06 121 ALA A N 1
ATOM 923 C CA . ALA A 1 121 ? 12.510 6.675 -10.338 1.00 97.06 121 ALA A CA 1
ATOM 924 C C . ALA A 1 121 ? 11.873 5.364 -10.814 1.00 97.06 121 ALA A C 1
ATOM 926 O O . ALA A 1 121 ? 12.151 4.937 -11.927 1.00 97.06 121 ALA A O 1
ATOM 927 N N . LEU A 1 122 ? 10.897 4.814 -10.082 1.00 96.19 122 LEU A N 1
ATOM 928 C CA . LEU A 1 122 ? 10.144 3.643 -10.535 1.00 96.19 122 LEU A CA 1
ATOM 929 C C . LEU A 1 122 ? 9.324 3.905 -11.803 1.00 96.19 122 LEU A C 1
ATOM 931 O O . LEU A 1 122 ? 9.176 2.994 -12.614 1.00 96.19 122 LEU A O 1
ATOM 935 N N . THR A 1 123 ? 8.811 5.123 -12.012 1.00 95.88 123 THR A N 1
ATOM 936 C CA . THR A 1 123 ? 8.185 5.492 -13.295 1.00 95.88 123 THR A CA 1
ATOM 937 C C . THR A 1 123 ? 9.199 5.468 -14.429 1.00 95.88 123 THR A C 1
ATOM 939 O O . THR A 1 123 ? 8.944 4.850 -15.461 1.00 95.88 123 THR A O 1
ATOM 942 N N . VAL A 1 124 ? 10.357 6.098 -14.233 1.00 95.38 124 VAL A N 1
ATOM 943 C CA . VAL A 1 124 ? 11.457 6.105 -15.208 1.00 95.38 124 VAL A CA 1
ATOM 944 C C . VAL A 1 124 ? 11.905 4.667 -15.500 1.00 95.38 124 VAL A C 1
ATOM 946 O O . VAL A 1 124 ? 11.936 4.253 -16.655 1.00 95.38 124 VAL A O 1
ATOM 949 N N . THR A 1 125 ? 12.140 3.853 -14.472 1.00 95.19 125 THR A N 1
ATOM 950 C CA . THR A 1 125 ? 12.500 2.434 -14.583 1.00 95.19 125 THR A CA 1
ATOM 951 C C . THR A 1 125 ? 11.433 1.618 -15.315 1.00 95.19 125 THR A C 1
ATOM 953 O O . THR A 1 125 ? 11.771 0.815 -16.186 1.00 95.19 125 THR A O 1
ATOM 956 N N . MET A 1 126 ? 10.148 1.822 -15.011 1.00 94.44 126 MET A N 1
ATOM 957 C CA . MET A 1 126 ? 9.045 1.149 -15.704 1.00 94.44 126 MET A CA 1
ATOM 958 C C . MET A 1 126 ? 9.027 1.518 -17.189 1.00 94.44 126 MET A C 1
ATOM 960 O O . MET A 1 126 ? 8.973 0.628 -18.035 1.00 94.44 126 MET A O 1
ATOM 964 N N . ILE A 1 127 ? 9.089 2.811 -17.520 1.00 94.69 127 ILE A N 1
ATOM 965 C CA . ILE A 1 127 ? 9.040 3.265 -18.913 1.00 94.69 127 ILE A CA 1
ATOM 966 C C . ILE A 1 127 ? 10.284 2.824 -19.681 1.00 94.69 127 ILE A C 1
ATOM 968 O O . ILE A 1 127 ? 10.155 2.391 -20.823 1.00 94.69 127 ILE A O 1
ATOM 972 N N . ALA A 1 128 ? 11.466 2.844 -19.067 1.00 92.50 128 ALA A N 1
ATOM 973 C CA . ALA A 1 128 ? 12.679 2.334 -19.693 1.00 92.50 128 ALA A CA 1
ATOM 974 C C . ALA A 1 128 ? 12.568 0.837 -20.016 1.00 92.50 128 ALA A C 1
ATOM 976 O O . ALA A 1 128 ? 12.864 0.427 -21.137 1.00 92.50 128 ALA A O 1
ATOM 977 N N . GLN A 1 129 ? 12.077 0.026 -19.072 1.00 92.75 129 GLN A N 1
ATOM 978 C CA . GLN A 1 129 ? 11.870 -1.408 -19.293 1.00 92.75 129 GLN A CA 1
ATOM 979 C C . GLN A 1 129 ? 10.792 -1.691 -20.344 1.00 92.75 129 GLN A C 1
ATOM 981 O O . GLN A 1 129 ? 10.992 -2.556 -21.190 1.00 92.75 129 GLN A O 1
ATOM 986 N N . LEU A 1 130 ? 9.675 -0.957 -20.338 1.00 92.75 130 LEU A N 1
ATOM 987 C CA . LEU A 1 130 ? 8.625 -1.106 -21.350 1.00 92.75 130 LEU A CA 1
ATOM 988 C C . LEU A 1 130 ? 9.110 -0.680 -22.738 1.00 92.75 130 LEU A C 1
ATOM 990 O O . LEU A 1 130 ? 8.850 -1.384 -23.707 1.00 92.75 130 LEU A O 1
ATOM 994 N N . THR A 1 131 ? 9.851 0.424 -22.835 1.00 91.25 131 THR A N 1
ATOM 995 C CA . THR A 1 131 ? 10.432 0.893 -24.103 1.00 91.25 131 THR A CA 1
ATOM 996 C C . THR A 1 131 ? 11.426 -0.134 -24.645 1.00 91.25 131 THR A C 1
ATOM 998 O O . THR A 1 131 ? 11.358 -0.488 -25.818 1.00 91.25 131 THR A O 1
ATOM 1001 N N . PHE A 1 132 ? 12.282 -0.691 -23.781 1.00 90.12 132 PHE A N 1
ATOM 1002 C CA . PHE A 1 132 ? 13.211 -1.760 -24.147 1.00 90.12 132 PHE A CA 1
ATOM 1003 C C . PHE A 1 132 ? 12.508 -3.051 -24.568 1.00 90.12 132 PHE A C 1
ATOM 1005 O O . PHE A 1 132 ? 12.887 -3.661 -25.563 1.00 90.12 132 PHE A O 1
ATOM 1012 N N . LEU A 1 133 ? 11.466 -3.463 -23.845 1.00 91.00 133 LEU A N 1
ATOM 1013 C CA . LEU A 1 133 ? 10.645 -4.608 -24.221 1.00 91.00 133 LEU A CA 1
ATOM 1014 C C . LEU A 1 133 ? 10.017 -4.394 -25.604 1.00 91.00 133 LEU A C 1
ATOM 1016 O O . LEU A 1 133 ? 10.054 -5.289 -26.441 1.00 91.00 133 LEU A O 1
ATOM 1020 N N . ILE A 1 134 ? 9.457 -3.213 -25.857 1.00 90.62 134 ILE A N 1
ATOM 1021 C CA . ILE A 1 134 ? 8.772 -2.893 -27.109 1.00 90.62 134 ILE A CA 1
ATOM 1022 C C . ILE A 1 134 ? 9.761 -2.838 -28.278 1.00 90.62 134 ILE A C 1
ATOM 1024 O O . ILE A 1 134 ? 9.640 -3.639 -29.202 1.00 90.62 134 ILE A O 1
ATOM 1028 N N . ASP A 1 135 ? 10.743 -1.938 -28.248 1.00 86.69 135 ASP A N 1
ATOM 1029 C CA . ASP A 1 135 ? 11.658 -1.733 -29.380 1.00 86.69 135 ASP A CA 1
ATOM 1030 C C . ASP A 1 135 ? 12.751 -2.816 -29.442 1.00 86.69 135 ASP A C 1
ATOM 1032 O O . ASP A 1 135 ? 13.004 -3.404 -30.493 1.00 86.69 135 ASP A O 1
ATOM 1036 N N . GLY A 1 136 ? 13.349 -3.160 -28.299 1.00 83.88 136 GLY A N 1
ATOM 1037 C CA . GLY A 1 136 ? 14.522 -4.038 -28.219 1.00 83.88 136 GLY A CA 1
ATOM 1038 C C . GLY A 1 136 ? 14.248 -5.530 -28.238 1.00 83.88 136 GLY A C 1
ATOM 1039 O O . GLY A 1 136 ? 15.157 -6.307 -28.549 1.00 83.88 136 GLY A O 1
ATOM 1040 N N . VAL A 1 137 ? 13.014 -5.935 -27.933 1.00 87.81 137 VAL A N 1
ATOM 1041 C CA . VAL A 1 137 ? 12.617 -7.346 -27.869 1.00 87.81 137 VAL A CA 1
ATOM 1042 C C . VAL A 1 137 ? 11.486 -7.641 -28.851 1.00 87.81 137 VAL A C 1
ATOM 1044 O O . VAL A 1 137 ? 11.692 -8.414 -29.785 1.00 87.81 137 VAL A O 1
ATOM 1047 N N . LEU A 1 138 ? 10.313 -7.015 -28.694 1.00 88.75 138 LEU A N 1
ATOM 1048 C CA . LEU A 1 138 ? 9.121 -7.326 -29.495 1.00 88.75 138 LEU A CA 1
ATOM 1049 C C . LEU A 1 138 ? 9.282 -6.928 -30.968 1.00 88.75 138 LEU A C 1
ATOM 1051 O O . LEU A 1 138 ? 8.984 -7.726 -31.859 1.00 88.75 138 LEU A O 1
ATOM 1055 N N . PHE A 1 139 ? 9.765 -5.712 -31.230 1.00 86.50 139 PHE A N 1
ATOM 1056 C CA . PHE A 1 139 ? 9.906 -5.171 -32.583 1.00 86.50 139 PHE A CA 1
ATOM 1057 C C . PHE A 1 139 ? 11.305 -5.335 -33.186 1.00 86.50 139 PHE A C 1
ATOM 1059 O O . PHE A 1 139 ? 11.492 -5.018 -34.359 1.00 86.50 139 PHE A O 1
ATOM 1066 N N . ARG A 1 140 ? 12.255 -5.934 -32.455 1.00 80.50 140 ARG A N 1
ATOM 1067 C CA . ARG A 1 140 ? 13.646 -6.150 -32.897 1.00 80.50 140 ARG A CA 1
ATOM 1068 C C . ARG A 1 140 ? 13.765 -6.801 -34.274 1.00 80.50 140 ARG A C 1
ATOM 1070 O O . ARG A 1 140 ? 14.625 -6.432 -35.060 1.00 80.50 140 ARG A O 1
ATOM 1077 N N . ARG A 1 141 ? 12.940 -7.820 -34.539 1.00 79.69 141 ARG A N 1
ATOM 1078 C CA . ARG A 1 141 ? 12.978 -8.606 -35.788 1.00 79.69 141 ARG A CA 1
ATOM 1079 C C . ARG A 1 141 ? 12.109 -8.018 -36.905 1.00 79.69 141 ARG A C 1
ATOM 1081 O O . ARG A 1 141 ? 11.936 -8.667 -37.936 1.00 79.69 141 ARG A O 1
ATOM 1088 N N . MET A 1 142 ? 11.508 -6.843 -36.704 1.00 80.88 142 MET A N 1
ATOM 1089 C CA . MET A 1 142 ? 10.835 -6.126 -37.787 1.00 80.88 142 MET A CA 1
ATOM 1090 C C . MET A 1 142 ? 11.859 -5.388 -38.647 1.00 80.88 142 MET A C 1
ATOM 1092 O O . MET A 1 142 ? 12.865 -4.905 -38.143 1.00 80.88 142 MET A O 1
ATOM 1096 N N . HIS A 1 143 ? 11.590 -5.302 -39.950 1.00 74.00 143 HIS A N 1
ATOM 1097 C CA . HIS A 1 143 ? 12.450 -4.581 -40.884 1.00 74.00 143 HIS A CA 1
ATOM 1098 C C . HIS A 1 143 ? 12.549 -3.099 -40.497 1.00 74.00 143 HIS A C 1
ATOM 1100 O O . HIS A 1 143 ? 11.529 -2.457 -40.226 1.00 74.00 143 HIS A O 1
ATOM 1106 N N . ASP A 1 144 ? 13.764 -2.551 -40.533 1.00 69.56 144 ASP A N 1
ATOM 1107 C CA . ASP A 1 144 ? 14.018 -1.140 -40.247 1.00 69.56 144 ASP A CA 1
ATOM 1108 C C . ASP A 1 144 ? 13.261 -0.240 -41.229 1.00 69.56 144 ASP A C 1
ATOM 1110 O O . ASP A 1 144 ? 13.337 -0.403 -42.449 1.00 69.56 144 ASP A O 1
ATOM 1114 N N . GLY A 1 145 ? 12.491 0.712 -40.709 1.00 74.25 145 GLY A N 1
ATOM 1115 C CA . GLY A 1 145 ? 11.687 1.603 -41.535 1.00 74.25 145 GLY A CA 1
ATOM 1116 C C . GLY A 1 145 ? 10.563 2.276 -40.762 1.00 74.25 145 GLY A C 1
ATOM 1117 O O . GLY A 1 145 ? 10.248 1.901 -39.635 1.00 74.25 145 GLY A O 1
ATOM 1118 N N . ALA A 1 146 ? 9.909 3.239 -41.416 1.00 79.12 146 ALA A N 1
ATOM 1119 C CA . ALA A 1 146 ? 8.899 4.096 -40.794 1.00 79.12 146 ALA A CA 1
ATOM 1120 C C . ALA A 1 146 ? 7.767 3.313 -40.102 1.00 79.12 146 ALA A C 1
ATOM 1122 O O . ALA A 1 146 ? 7.209 3.784 -39.119 1.00 79.12 146 ALA A O 1
ATOM 1123 N N . TRP A 1 147 ? 7.427 2.115 -40.587 1.00 81.81 147 TRP A N 1
ATOM 1124 C CA . TRP A 1 147 ? 6.401 1.277 -39.963 1.00 81.81 147 TRP A CA 1
ATOM 1125 C C . TRP A 1 147 ? 6.766 0.838 -38.538 1.00 81.81 147 TRP A C 1
ATOM 1127 O O . TRP A 1 147 ? 5.920 0.908 -37.648 1.00 81.81 147 TRP A O 1
ATOM 1137 N N . ARG A 1 148 ? 8.020 0.420 -38.312 1.00 84.44 148 ARG A N 1
ATOM 1138 C CA . ARG A 1 148 ? 8.520 0.047 -36.981 1.00 84.44 148 ARG A CA 1
ATOM 1139 C C . ARG A 1 148 ? 8.447 1.250 -36.040 1.00 84.44 148 ARG A C 1
ATOM 1141 O O . ARG A 1 148 ? 7.876 1.139 -34.960 1.00 84.44 148 ARG A O 1
ATOM 1148 N N . ASP A 1 149 ? 8.930 2.401 -36.501 1.00 83.88 149 ASP A N 1
ATOM 1149 C CA . ASP A 1 149 ? 8.945 3.662 -35.750 1.00 83.88 149 ASP A CA 1
ATOM 1150 C C . ASP A 1 149 ? 7.530 4.080 -35.308 1.00 83.88 149 ASP A C 1
ATOM 1152 O O . ASP A 1 149 ? 7.302 4.432 -34.149 1.00 83.88 149 ASP A O 1
ATOM 1156 N N . TRP A 1 150 ? 6.547 3.984 -36.211 1.00 88.62 150 TRP A N 1
ATOM 1157 C CA . TRP A 1 150 ? 5.141 4.253 -35.896 1.00 88.62 150 TRP A CA 1
ATOM 1158 C C . TRP A 1 150 ? 4.537 3.226 -34.936 1.00 88.62 150 TRP A C 1
ATOM 1160 O O . TRP A 1 150 ? 3.758 3.607 -34.062 1.00 88.62 150 TRP A O 1
ATOM 1170 N N . ALA A 1 151 ? 4.884 1.944 -35.067 1.00 89.25 151 ALA A N 1
ATOM 1171 C CA . ALA A 1 151 ? 4.399 0.899 -34.169 1.00 89.25 151 ALA A CA 1
ATOM 1172 C C . ALA A 1 151 ? 4.914 1.102 -32.734 1.00 89.25 151 ALA A C 1
ATOM 1174 O O . ALA A 1 151 ? 4.127 1.046 -31.787 1.00 89.25 151 ALA A O 1
ATOM 1175 N N . VAL A 1 152 ? 6.205 1.416 -32.575 1.00 89.19 152 VAL A N 1
ATOM 1176 C CA . VAL A 1 152 ? 6.819 1.728 -31.275 1.00 89.19 152 VAL A CA 1
ATOM 1177 C C . VAL A 1 152 ? 6.148 2.951 -30.644 1.00 89.19 152 VAL A C 1
ATOM 1179 O O . VAL A 1 152 ? 5.676 2.868 -29.506 1.00 89.19 152 VAL A O 1
ATOM 1182 N N . LEU A 1 153 ? 6.017 4.058 -31.388 1.00 90.81 153 LEU A N 1
ATOM 1183 C CA . LEU A 1 153 ? 5.322 5.258 -30.906 1.00 90.81 153 LEU A CA 1
ATOM 1184 C C . LEU A 1 153 ? 3.855 4.982 -30.553 1.00 90.81 153 LEU A C 1
ATOM 1186 O O . LEU A 1 153 ? 3.370 5.487 -29.542 1.00 90.81 153 LEU A O 1
ATOM 1190 N N . GLY A 1 154 ? 3.156 4.162 -31.340 1.00 93.12 154 GLY A N 1
ATOM 1191 C CA . GLY A 1 154 ? 1.774 3.764 -31.074 1.00 93.12 154 GLY A CA 1
ATOM 1192 C C . GLY A 1 154 ? 1.626 2.991 -29.762 1.00 93.12 154 GLY A C 1
ATOM 1193 O O . GLY A 1 154 ? 0.733 3.289 -28.967 1.00 93.12 154 GLY A O 1
ATOM 1194 N N . CYS A 1 155 ? 2.530 2.045 -29.485 1.00 94.31 155 CYS A N 1
ATOM 1195 C CA . CYS A 1 155 ? 2.553 1.316 -28.216 1.00 94.31 155 CYS A CA 1
ATOM 1196 C C . CYS A 1 155 ? 2.865 2.232 -27.024 1.00 94.31 155 CYS A C 1
ATOM 1198 O O . CYS A 1 155 ? 2.194 2.144 -25.994 1.00 94.31 155 CYS A O 1
ATOM 1200 N N . LEU A 1 156 ? 3.842 3.135 -27.159 1.00 93.38 156 LEU A N 1
ATOM 1201 C CA . LEU A 1 156 ? 4.177 4.100 -26.108 1.00 93.38 156 LEU A CA 1
ATOM 1202 C C . LEU A 1 156 ? 3.024 5.072 -25.840 1.00 93.38 156 LEU A C 1
ATOM 1204 O O . LEU A 1 156 ? 2.679 5.307 -24.683 1.00 93.38 156 LEU A O 1
ATOM 1208 N N . LEU A 1 157 ? 2.372 5.578 -26.890 1.00 94.38 157 LEU A N 1
ATOM 1209 C CA . LEU A 1 157 ? 1.179 6.413 -26.764 1.00 94.38 157 LEU A CA 1
ATOM 1210 C C . LEU A 1 157 ? 0.069 5.672 -26.010 1.00 94.38 157 LEU A C 1
ATOM 1212 O O . LEU A 1 157 ? -0.514 6.238 -25.090 1.00 94.38 157 LEU A O 1
ATOM 1216 N N . ALA A 1 158 ? -0.191 4.404 -26.342 1.00 93.81 158 ALA A N 1
ATOM 1217 C CA . ALA A 1 158 ? -1.177 3.597 -25.627 1.00 93.81 158 ALA A CA 1
ATOM 1218 C C . ALA A 1 158 ? -0.832 3.456 -24.133 1.00 93.81 158 ALA A C 1
ATOM 1220 O O . ALA A 1 158 ? -1.714 3.614 -23.289 1.00 93.81 158 ALA A O 1
ATOM 1221 N N . ILE A 1 159 ? 0.442 3.235 -23.789 1.00 92.38 159 ILE A N 1
ATOM 1222 C CA . ILE A 1 159 ? 0.906 3.176 -22.392 1.00 92.38 159 ILE A CA 1
ATOM 1223 C C . ILE A 1 159 ? 0.655 4.505 -21.671 1.00 92.38 159 ILE A C 1
ATOM 1225 O O . ILE A 1 159 ? 0.097 4.502 -20.572 1.00 92.38 159 ILE A O 1
ATOM 1229 N N . PHE A 1 160 ? 1.023 5.639 -22.276 1.00 93.25 160 PHE A N 1
ATOM 1230 C CA . PHE A 1 160 ? 0.817 6.954 -21.664 1.00 93.25 160 PHE A CA 1
ATOM 1231 C C . PHE A 1 160 ? -0.668 7.314 -21.535 1.00 93.25 160 PHE A C 1
ATOM 1233 O O . PHE A 1 160 ? -1.063 7.866 -20.511 1.00 93.25 160 PHE A O 1
ATOM 1240 N N . LEU A 1 161 ? -1.508 6.953 -22.511 1.00 91.44 161 LEU A N 1
ATOM 1241 C CA . LEU A 1 161 ? -2.959 7.148 -22.437 1.00 91.44 161 LEU A CA 1
ATOM 1242 C C . LEU A 1 161 ? -3.589 6.306 -21.325 1.00 91.44 161 LEU A C 1
ATOM 1244 O O . LEU A 1 161 ? -4.392 6.825 -20.552 1.00 91.44 161 LEU A O 1
ATOM 1248 N N . VAL A 1 162 ? -3.196 5.034 -21.196 1.00 88.31 162 VAL A N 1
ATOM 1249 C CA . VAL A 1 162 ? -3.653 4.169 -20.097 1.00 88.31 162 VAL A CA 1
ATOM 1250 C C . VAL A 1 162 ? -3.185 4.726 -18.754 1.00 88.31 162 VAL A C 1
ATOM 1252 O O . VAL A 1 162 ? -3.995 4.854 -17.841 1.00 88.31 162 VAL A O 1
ATOM 1255 N N . GLY A 1 163 ? -1.915 5.118 -18.627 1.00 86.38 163 GLY A N 1
ATOM 1256 C CA . GLY A 1 163 ? -1.380 5.724 -17.405 1.00 86.38 163 GLY A CA 1
ATOM 1257 C C . GLY A 1 163 ? -2.071 7.041 -17.035 1.00 86.38 163 GLY A C 1
ATOM 1258 O O . GLY A 1 163 ? -2.384 7.264 -15.866 1.00 86.38 163 GLY A O 1
ATOM 1259 N N . GLY A 1 164 ? -2.366 7.889 -18.023 1.00 86.50 164 GLY A N 1
ATOM 1260 C CA . GLY A 1 164 ? -3.115 9.133 -17.841 1.00 86.50 164 GLY A CA 1
ATOM 1261 C C . GLY A 1 164 ? -4.550 8.876 -17.389 1.00 86.50 164 GLY A C 1
ATOM 1262 O O . GLY A 1 164 ? -4.985 9.445 -16.390 1.00 86.50 164 GLY A O 1
ATOM 1263 N N . PHE A 1 165 ? -5.254 7.955 -18.055 1.00 85.00 165 PHE A N 1
ATOM 1264 C CA . PHE A 1 165 ? -6.596 7.534 -17.657 1.00 85.00 165 PHE A CA 1
ATOM 1265 C C . PHE A 1 165 ? -6.610 7.002 -16.223 1.00 85.00 165 PHE A C 1
ATOM 1267 O O . PHE A 1 165 ? -7.414 7.455 -15.422 1.00 85.00 165 PHE A O 1
ATOM 1274 N N . VAL A 1 166 ? -5.682 6.104 -15.879 1.00 81.94 166 VAL A N 1
ATOM 1275 C CA . VAL A 1 166 ? -5.530 5.517 -14.537 1.00 81.94 166 VAL A CA 1
ATOM 1276 C C . VAL A 1 166 ? -5.225 6.586 -13.484 1.00 81.94 166 VAL A C 1
ATOM 1278 O O . VAL A 1 166 ? -5.812 6.567 -12.407 1.00 81.94 166 VAL A O 1
ATOM 1281 N N . SER A 1 167 ? -4.346 7.541 -13.784 1.00 80.81 167 SER A N 1
ATOM 1282 C CA . SER A 1 167 ? -3.977 8.615 -12.849 1.00 80.81 167 SER A CA 1
ATOM 1283 C C . SER A 1 167 ? -5.130 9.575 -12.554 1.00 80.81 167 SER A C 1
ATOM 1285 O O . SER A 1 167 ? -5.257 10.057 -11.431 1.00 80.81 167 SER A O 1
ATOM 1287 N N . LEU A 1 168 ? -5.960 9.847 -13.563 1.00 78.94 168 LEU A N 1
ATOM 1288 C CA . LEU A 1 168 ? -7.141 10.709 -13.464 1.00 78.94 168 LEU A CA 1
ATOM 1289 C C . LEU A 1 168 ? -8.392 9.941 -13.017 1.00 78.94 168 LEU A C 1
ATOM 1291 O O . LEU A 1 168 ? -9.424 10.541 -12.720 1.00 78.94 168 LEU A O 1
ATOM 1295 N N . TYR A 1 169 ? -8.312 8.611 -12.979 1.00 73.62 169 TYR A N 1
ATOM 1296 C CA . TYR A 1 169 ? -9.419 7.748 -12.614 1.00 73.62 169 TYR A CA 1
ATOM 1297 C C . TYR A 1 169 ? -9.817 7.963 -11.158 1.00 73.62 169 TYR A C 1
ATOM 1299 O O . TYR A 1 169 ? -8.961 7.919 -10.273 1.00 73.62 169 TYR A O 1
ATOM 1307 N N . GLY A 1 170 ? -11.119 8.132 -10.912 1.00 59.50 170 GLY A N 1
ATOM 1308 C CA . GLY A 1 170 ? -11.675 8.266 -9.565 1.00 59.50 170 GLY A CA 1
ATOM 1309 C C . GLY A 1 170 ? -11.057 9.412 -8.770 1.00 59.50 170 GLY A C 1
ATOM 1310 O O . GLY A 1 170 ? -10.838 9.266 -7.568 1.00 59.50 170 GLY A O 1
ATOM 1311 N N . ASP A 1 171 ? -10.719 10.524 -9.431 1.00 57.66 171 ASP A N 1
ATOM 1312 C CA . ASP A 1 171 ? -10.346 11.749 -8.734 1.00 57.66 171 ASP A CA 1
ATOM 1313 C C . ASP A 1 171 ? -11.555 12.213 -7.908 1.00 57.66 171 ASP A C 1
ATOM 1315 O O . ASP A 1 171 ? -12.550 12.724 -8.429 1.00 57.66 171 ASP A O 1
ATOM 1319 N N . ASN A 1 172 ? -11.501 11.884 -6.616 1.00 48.09 172 ASN A N 1
ATOM 1320 C CA . ASN A 1 172 ? -12.654 11.762 -5.722 1.00 48.09 172 ASN A CA 1
ATOM 1321 C C . ASN A 1 172 ? -13.410 13.075 -5.465 1.00 48.09 172 ASN A C 1
ATOM 1323 O O . ASN A 1 172 ? -14.446 13.042 -4.803 1.00 48.09 172 ASN A O 1
ATOM 1327 N N . ASP A 1 173 ? -12.919 14.208 -5.963 1.00 43.44 173 ASP A N 1
ATOM 1328 C CA . ASP A 1 173 ? -13.549 15.509 -5.751 1.00 43.44 173 ASP A CA 1
ATOM 1329 C C . ASP A 1 173 ? -14.570 15.890 -6.833 1.00 43.44 173 ASP A C 1
ATOM 1331 O O . ASP A 1 173 ? -15.445 16.704 -6.556 1.00 43.44 173 ASP A O 1
ATOM 1335 N N . LYS A 1 174 ? -14.569 15.255 -8.018 1.00 40.06 174 LYS A N 1
ATOM 1336 C CA . LYS A 1 174 ? -15.593 15.523 -9.060 1.00 40.06 174 LYS A CA 1
ATOM 1337 C C . LYS A 1 174 ? -16.837 14.635 -8.965 1.00 40.06 174 LYS A C 1
ATOM 1339 O O . LYS A 1 174 ? -17.900 15.013 -9.448 1.00 40.06 174 LYS A O 1
ATOM 1344 N N . ASP A 1 175 ? -16.731 13.490 -8.295 1.00 41.44 175 ASP A N 1
ATOM 1345 C CA . ASP A 1 175 ? -17.830 12.527 -8.111 1.00 41.44 175 ASP A CA 1
ATOM 1346 C C . ASP A 1 175 ? -18.821 12.921 -7.000 1.00 41.44 175 ASP A C 1
ATOM 1348 O O . ASP A 1 175 ? -19.708 12.142 -6.643 1.00 41.44 175 ASP A O 1
ATOM 1352 N N . VAL A 1 176 ? -18.673 14.120 -6.431 1.00 39.00 176 VAL A N 1
ATOM 1353 C CA . VAL A 1 176 ? -19.598 14.670 -5.431 1.00 39.00 176 VAL A CA 1
ATOM 1354 C C . VAL A 1 176 ? -20.861 15.243 -6.093 1.00 39.00 176 VAL A C 1
ATOM 1356 O O . VAL A 1 176 ? -21.922 15.201 -5.473 1.00 39.00 176 VAL A O 1
ATOM 1359 N N . ASP A 1 177 ? -20.774 15.671 -7.360 1.00 35.09 177 ASP A N 1
ATOM 1360 C CA . ASP A 1 177 ? -21.859 16.377 -8.065 1.00 35.09 177 ASP A CA 1
ATOM 1361 C C . ASP A 1 177 ? -22.521 15.556 -9.193 1.00 35.09 177 ASP A C 1
ATOM 1363 O O . ASP A 1 177 ? -23.528 15.972 -9.767 1.00 35.09 177 ASP A O 1
ATOM 1367 N N . GLY A 1 178 ? -21.982 14.379 -9.532 1.00 32.16 178 GLY A N 1
ATOM 1368 C CA . GLY A 1 178 ? -22.498 13.533 -10.614 1.00 32.16 178 GLY A CA 1
ATOM 1369 C C . GLY A 1 178 ? -23.579 12.542 -10.150 1.00 32.16 178 GLY A C 1
ATOM 1370 O O . GLY A 1 178 ? -23.341 11.787 -9.200 1.00 32.16 178 GLY A O 1
ATOM 1371 N N . PRO A 1 179 ? -24.749 12.452 -10.820 1.00 30.05 179 PRO A N 1
ATOM 1372 C CA . PRO A 1 179 ? -25.725 11.405 -10.541 1.00 30.05 179 PRO A CA 1
ATOM 1373 C C . PRO A 1 179 ? -25.121 10.052 -10.930 1.00 30.05 179 PRO A C 1
ATOM 1375 O O . PRO A 1 179 ? -24.948 9.739 -12.102 1.00 30.05 179 PRO A O 1
ATOM 1378 N N . THR A 1 180 ? -24.755 9.240 -9.941 1.00 37.72 180 THR A N 1
ATOM 1379 C CA . THR A 1 180 ? -24.264 7.881 -10.201 1.00 37.72 180 THR A CA 1
ATOM 1380 C C . THR A 1 180 ? -25.430 6.960 -10.562 1.00 37.72 180 THR A C 1
ATOM 1382 O O . THR A 1 180 ? -26.362 6.787 -9.770 1.00 37.72 180 THR A O 1
ATOM 1385 N N . ASP A 1 181 ? -25.355 6.391 -11.763 1.00 34.50 181 ASP A N 1
ATOM 1386 C CA . ASP A 1 181 ? -26.380 5.583 -12.419 1.00 34.50 181 ASP A CA 1
ATOM 1387 C C . ASP A 1 181 ? -26.733 4.259 -11.716 1.00 34.50 181 ASP A C 1
ATOM 1389 O O . ASP A 1 181 ? -25.881 3.519 -11.223 1.00 34.50 181 ASP A O 1
ATOM 1393 N N . SER A 1 182 ? -28.027 3.938 -11.814 1.00 34.47 182 SER A N 1
ATOM 1394 C CA . SER A 1 182 ? -28.693 2.626 -11.724 1.00 34.47 182 SER A CA 1
ATOM 1395 C C . SER A 1 182 ? -28.524 1.775 -10.449 1.00 34.47 182 SER A C 1
ATOM 1397 O O . SER A 1 182 ? -27.668 0.898 -10.348 1.00 34.47 182 SER A O 1
ATOM 1399 N N . ALA A 1 183 ? -29.481 1.919 -9.527 1.00 27.20 183 ALA A N 1
ATOM 1400 C CA . ALA A 1 183 ? -29.969 0.814 -8.698 1.00 27.20 183 ALA A CA 1
ATOM 1401 C C . ALA A 1 183 ? -31.486 0.645 -8.928 1.00 27.20 183 ALA A C 1
ATOM 1403 O O . ALA A 1 183 ? -32.146 1.624 -9.287 1.00 27.20 183 ALA A O 1
ATOM 1404 N N . PRO A 1 184 ? -32.040 -0.574 -8.777 1.00 31.66 184 PRO A N 1
ATOM 1405 C CA . PRO A 1 184 ? -33.435 -0.865 -9.082 1.00 31.66 184 PRO A CA 1
ATOM 1406 C C . PRO A 1 184 ? -34.385 -0.034 -8.221 1.00 31.66 184 PRO A C 1
ATOM 1408 O O . PRO A 1 184 ? -34.145 0.197 -7.038 1.00 31.66 184 PRO A O 1
ATOM 1411 N N . THR A 1 185 ? -35.463 0.392 -8.862 1.00 35.50 185 THR A N 1
ATOM 1412 C CA . THR A 1 185 ? -36.614 1.115 -8.328 1.00 35.50 185 THR A CA 1
ATOM 1413 C C . THR A 1 185 ? -37.178 0.469 -7.063 1.00 35.50 185 THR A C 1
ATOM 1415 O O . THR A 1 185 ? -37.891 -0.516 -7.175 1.00 35.50 185 THR A O 1
ATOM 1418 N N . ASP A 1 186 ? -36.851 1.032 -5.898 1.00 36.59 186 ASP A N 1
ATOM 1419 C CA . ASP A 1 186 ? -37.638 0.989 -4.648 1.00 36.59 186 ASP A CA 1
ATOM 1420 C C . ASP A 1 186 ? -37.184 2.128 -3.699 1.00 36.59 186 ASP A C 1
ATOM 1422 O O . ASP A 1 186 ? -37.025 1.973 -2.488 1.00 36.59 186 ASP A O 1
ATOM 1426 N N . SER A 1 187 ? -36.915 3.311 -4.259 1.00 39.09 187 SER A N 1
ATOM 1427 C CA . SER A 1 187 ? -36.656 4.532 -3.490 1.00 39.09 187 SER A CA 1
ATOM 1428 C C . SER A 1 187 ? -37.978 5.209 -3.127 1.00 39.09 187 SER A C 1
ATOM 1430 O O . SER A 1 187 ? -38.784 5.490 -4.014 1.00 39.09 187 SER A O 1
ATOM 1432 N N . VAL A 1 188 ? -38.197 5.517 -1.849 1.00 40.44 188 VAL A N 1
ATOM 1433 C CA . VAL A 1 188 ? -39.374 6.283 -1.409 1.00 40.44 188 VAL A CA 1
ATOM 1434 C C . VAL A 1 188 ? -39.133 7.780 -1.677 1.00 40.44 188 VAL A C 1
ATOM 1436 O O . VAL A 1 188 ? -38.120 8.302 -1.209 1.00 40.44 188 VAL A O 1
ATOM 1439 N N . PRO A 1 189 ? -40.022 8.486 -2.405 1.00 32.94 189 PRO A N 1
ATOM 1440 C CA . PRO A 1 189 ? -39.886 9.922 -2.647 1.00 32.94 189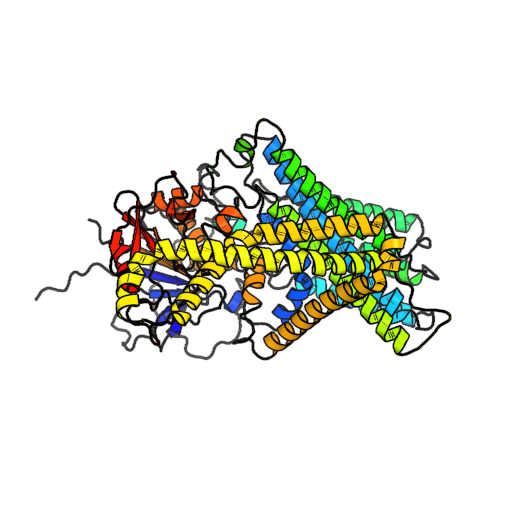 PRO A CA 1
ATOM 1441 C C . PRO A 1 189 ? -40.065 10.742 -1.364 1.00 32.94 189 PRO A C 1
ATOM 1443 O O . PRO A 1 189 ? -40.952 10.473 -0.552 1.00 32.94 189 PRO A O 1
ATOM 1446 N N . THR A 1 190 ? -39.245 11.777 -1.199 1.00 36.00 190 THR A N 1
ATOM 1447 C CA . THR A 1 190 ? -39.386 12.801 -0.158 1.00 36.00 190 THR A CA 1
ATOM 1448 C C . THR A 1 190 ? -40.341 13.898 -0.620 1.00 36.00 190 THR A C 1
ATOM 1450 O O . THR A 1 190 ? -39.889 14.905 -1.150 1.00 36.00 190 THR A O 1
ATOM 1453 N N . ASP A 1 191 ? -41.640 13.734 -0.375 1.00 30.59 191 ASP A N 1
ATOM 1454 C CA . ASP A 1 191 ? -42.588 14.852 -0.402 1.00 30.59 191 ASP A CA 1
ATOM 1455 C C . ASP A 1 191 ? -43.083 15.160 1.018 1.00 30.59 191 ASP A C 1
ATOM 1457 O O . ASP A 1 191 ? -43.486 14.270 1.768 1.00 30.59 191 ASP A O 1
ATOM 1461 N N . SER A 1 192 ? -43.085 16.455 1.353 1.00 33.59 192 SER A N 1
ATOM 1462 C CA . SER A 1 192 ? -43.604 17.112 2.569 1.00 33.59 192 SER A CA 1
ATOM 1463 C C . SER A 1 192 ? -42.728 17.119 3.841 1.00 33.59 192 SER A C 1
ATOM 1465 O O . SER A 1 192 ? -43.008 16.472 4.849 1.00 33.59 192 SER A O 1
ATOM 1467 N N . VAL A 1 193 ? -41.722 18.002 3.851 1.00 32.66 193 VAL A N 1
ATOM 1468 C CA . VAL A 1 193 ? -41.216 18.636 5.084 1.00 32.66 193 VAL A CA 1
ATOM 1469 C C . VAL A 1 193 ? -41.452 20.147 4.959 1.00 32.66 193 VAL A C 1
ATOM 1471 O O . VAL A 1 193 ? -41.023 20.726 3.961 1.00 32.66 193 VAL A O 1
ATOM 1474 N N . PRO A 1 194 ? -42.134 20.812 5.913 1.00 28.58 194 PRO A N 1
ATOM 1475 C CA . PRO A 1 194 ? -42.226 22.266 5.922 1.00 28.58 194 PRO A CA 1
ATOM 1476 C C . PRO A 1 194 ? -40.831 22.860 6.123 1.00 28.58 194 PRO A C 1
ATOM 1478 O O . PRO A 1 194 ? -40.099 22.457 7.028 1.00 28.58 194 PRO A O 1
ATOM 1481 N N . ALA A 1 195 ? -40.473 23.812 5.268 1.00 32.75 195 ALA A N 1
ATOM 1482 C CA . ALA A 1 195 ? -39.235 24.568 5.336 1.00 32.75 195 ALA A CA 1
ATOM 1483 C C . ALA A 1 195 ? -39.239 25.527 6.540 1.00 32.75 195 ALA A C 1
ATOM 1485 O O . ALA A 1 195 ? -39.425 26.727 6.371 1.00 32.75 195 ALA A O 1
ATOM 1486 N N . ASP A 1 196 ? -39.016 25.020 7.753 1.00 29.06 196 ASP A N 1
ATOM 1487 C CA . ASP A 1 196 ? -38.739 25.882 8.903 1.00 29.06 196 ASP A CA 1
ATOM 1488 C C . ASP A 1 196 ? -37.233 26.125 9.037 1.00 29.06 196 ASP A C 1
ATOM 1490 O O . ASP A 1 196 ? -36.471 25.348 9.612 1.00 29.06 196 ASP A O 1
ATOM 1494 N N . SER A 1 197 ? -36.825 27.276 8.495 1.00 34.44 197 SER A N 1
ATOM 1495 C CA . SER A 1 197 ? -35.575 27.998 8.761 1.00 34.44 197 SER A CA 1
ATOM 1496 C C . SER A 1 197 ? -34.276 27.192 8.617 1.00 34.44 197 SER A C 1
ATOM 1498 O O . SER A 1 197 ? -33.563 26.911 9.580 1.00 34.44 197 SER A O 1
ATOM 1500 N N . ALA A 1 198 ? -33.900 26.914 7.369 1.00 27.23 198 ALA A N 1
ATOM 1501 C CA . ALA A 1 198 ? -32.494 26.737 7.028 1.00 27.23 198 ALA A CA 1
ATOM 1502 C C . ALA A 1 198 ? -31.737 28.053 7.308 1.00 27.23 198 ALA A C 1
ATOM 1504 O O . ALA A 1 198 ? -32.139 29.095 6.785 1.00 27.23 198 ALA A O 1
ATOM 1505 N N . PRO A 1 199 ? -30.627 28.065 8.067 1.00 30.22 199 PRO A N 1
ATOM 1506 C CA . PRO A 1 199 ? -29.687 29.163 7.964 1.00 30.22 199 PRO A CA 1
ATOM 1507 C C . PRO A 1 199 ? -28.964 29.006 6.624 1.00 30.22 199 PRO A C 1
ATOM 1509 O O . PRO A 1 199 ? -28.088 28.156 6.464 1.00 30.22 199 PRO A O 1
ATOM 1512 N N . THR A 1 200 ? -29.342 29.826 5.648 1.00 31.17 200 THR A N 1
ATOM 1513 C CA . THR A 1 200 ? -28.558 30.076 4.439 1.00 31.17 200 THR A CA 1
ATOM 1514 C C . THR A 1 200 ? -27.220 30.686 4.842 1.00 31.17 200 THR A C 1
ATOM 1516 O O . THR A 1 200 ? -27.122 31.897 5.037 1.00 31.17 200 THR A O 1
ATOM 1519 N N . ASN A 1 201 ? -26.182 29.865 4.995 1.00 26.38 201 ASN A N 1
ATOM 1520 C CA . ASN A 1 201 ? -24.816 30.365 4.921 1.00 26.38 201 ASN A CA 1
ATOM 1521 C C . ASN A 1 201 ? -23.823 29.273 4.471 1.00 26.38 201 ASN A C 1
ATOM 1523 O O . ASN A 1 201 ? -23.352 28.500 5.306 1.00 26.38 201 ASN A O 1
ATOM 1527 N N . PRO A 1 202 ? -23.456 29.211 3.178 1.00 27.28 202 PRO A N 1
ATOM 1528 C CA . PRO A 1 202 ? -22.397 28.324 2.695 1.00 27.28 202 PRO A CA 1
ATOM 1529 C C . PRO A 1 202 ? -20.971 28.802 3.056 1.00 27.28 202 PRO A C 1
ATOM 1531 O O . PRO A 1 202 ? -19.998 28.201 2.614 1.00 27.28 202 PRO A O 1
ATOM 1534 N N . ALA A 1 203 ? -20.799 29.846 3.880 1.00 25.05 203 ALA A N 1
ATOM 1535 C CA . ALA A 1 203 ? -19.491 30.463 4.135 1.00 25.05 203 ALA A CA 1
ATOM 1536 C C . ALA A 1 203 ? -18.684 29.917 5.339 1.00 25.05 203 ALA A C 1
ATOM 1538 O O . ALA A 1 203 ? -17.667 30.506 5.691 1.00 25.05 203 ALA A O 1
ATOM 1539 N N . ARG A 1 204 ? -19.071 28.807 5.989 1.00 27.28 204 ARG A N 1
ATOM 1540 C CA . ARG A 1 204 ? -18.373 28.319 7.209 1.00 27.28 204 ARG A CA 1
ATOM 1541 C C . ARG A 1 204 ? -17.223 27.323 7.007 1.00 27.28 204 ARG A C 1
ATOM 1543 O O . ARG A 1 204 ? -16.689 26.833 7.993 1.00 27.28 204 ARG A O 1
ATOM 1550 N N . PHE A 1 205 ? -16.777 27.069 5.778 1.00 31.53 205 PHE A N 1
ATOM 1551 C CA . PHE A 1 205 ? -15.604 26.213 5.525 1.00 31.53 205 PHE A CA 1
ATOM 1552 C C . PHE A 1 205 ? -14.247 26.948 5.538 1.00 31.53 205 PHE A C 1
ATOM 1554 O O . PHE A 1 205 ? -13.233 26.323 5.253 1.00 31.53 205 PHE A O 1
ATOM 1561 N N . ASN A 1 206 ? -14.199 28.241 5.894 1.00 26.55 206 ASN A N 1
ATOM 1562 C CA . ASN A 1 206 ? -12.970 29.053 5.826 1.00 26.55 206 ASN A CA 1
ATOM 1563 C C . ASN A 1 206 ? -12.529 29.724 7.139 1.00 26.55 206 ASN A C 1
ATOM 1565 O O . ASN A 1 206 ? -11.611 30.542 7.120 1.00 26.55 206 ASN A O 1
ATOM 1569 N N . GLU A 1 207 ? -13.114 29.378 8.285 1.00 24.92 207 GLU A N 1
ATOM 1570 C CA . GLU A 1 207 ? -12.592 29.842 9.575 1.00 24.92 207 GLU A CA 1
ATOM 1571 C C . GLU A 1 207 ? -11.736 28.747 10.213 1.00 24.92 207 GLU A C 1
ATOM 1573 O O . GLU A 1 207 ? -12.243 27.742 10.709 1.00 24.92 207 GLU A O 1
ATOM 1578 N N . SER A 1 208 ? -10.415 28.948 10.174 1.00 24.38 208 SER A N 1
ATOM 1579 C CA . SER A 1 208 ? -9.441 28.162 10.933 1.00 24.38 208 SER A CA 1
ATOM 1580 C C . SER A 1 208 ? -9.877 28.092 12.402 1.00 24.38 208 SER A C 1
ATOM 1582 O O . SER A 1 208 ? -9.935 29.141 13.053 1.00 24.38 208 SER A O 1
ATOM 1584 N N . PRO A 1 209 ? -10.165 26.900 12.960 1.00 28.28 209 PRO A N 1
ATOM 1585 C CA . PRO A 1 209 ? -10.457 26.775 14.378 1.00 28.28 209 PRO A CA 1
ATOM 1586 C C . PRO A 1 209 ? -9.263 27.296 15.178 1.00 28.28 209 PRO A C 1
ATOM 1588 O O . PRO A 1 209 ? -8.112 27.014 14.835 1.00 28.28 209 PRO A O 1
ATOM 1591 N N . SER A 1 210 ? -9.546 28.049 16.243 1.00 27.94 210 SER A N 1
ATOM 1592 C CA . SER A 1 210 ? -8.566 28.480 17.240 1.00 27.94 210 SER A CA 1
ATOM 1593 C C . SER A 1 210 ? -7.584 27.352 17.553 1.00 27.94 210 SER A C 1
ATOM 1595 O O . SER A 1 210 ? -8.022 26.226 17.806 1.00 27.94 210 SER A O 1
ATOM 1597 N N . ALA A 1 211 ? -6.289 27.679 17.533 1.00 30.12 211 ALA A N 1
ATOM 1598 C CA . ALA A 1 211 ? -5.154 26.791 17.754 1.00 30.12 211 ALA A CA 1
ATOM 1599 C C . ALA A 1 211 ? -5.283 25.981 19.058 1.00 30.12 211 ALA A C 1
ATOM 1601 O O . ALA A 1 211 ? -4.748 26.336 20.102 1.00 30.12 211 ALA A O 1
ATOM 1602 N N . THR A 1 212 ? -6.015 24.876 18.983 1.00 36.03 212 THR A N 1
ATOM 1603 C CA . THR A 1 212 ? -5.835 23.714 19.844 1.00 36.03 212 THR A CA 1
ATOM 1604 C C . THR A 1 212 ? -4.589 23.007 19.334 1.00 36.03 212 THR A C 1
ATOM 1606 O O . THR A 1 212 ? -4.373 22.934 18.121 1.00 36.03 212 THR A O 1
ATOM 1609 N N . ASP A 1 213 ? -3.723 22.578 20.251 1.00 39.03 213 ASP A N 1
ATOM 1610 C CA . ASP A 1 213 ? -2.411 22.036 19.916 1.00 39.03 213 ASP A CA 1
ATOM 1611 C C . ASP A 1 213 ? -2.553 20.943 18.834 1.00 39.03 213 ASP A C 1
ATOM 1613 O O . ASP A 1 213 ? -3.267 19.953 19.042 1.00 39.03 213 ASP A O 1
ATOM 1617 N N . PRO A 1 214 ? -1.895 21.077 17.663 1.00 43.59 214 PRO A N 1
ATOM 1618 C CA . PRO A 1 214 ? -1.915 20.061 16.616 1.00 43.59 214 PRO A CA 1
ATOM 1619 C C . PRO A 1 214 ? -1.519 18.659 17.109 1.00 43.59 214 PRO A C 1
ATOM 1621 O O . PRO A 1 214 ? -1.653 17.694 16.352 1.00 43.59 214 PRO A O 1
ATOM 1624 N N . ALA A 1 215 ? -0.946 18.534 18.308 1.00 49.25 215 ALA A N 1
ATOM 1625 C CA . ALA A 1 215 ? -0.586 17.277 18.947 1.00 49.25 215 ALA A CA 1
ATOM 1626 C C . ALA A 1 215 ? -1.779 16.370 19.321 1.00 49.25 215 ALA A C 1
ATOM 1628 O O . ALA A 1 215 ? -1.588 15.156 19.358 1.00 49.25 215 ALA A O 1
ATOM 1629 N N . GLU A 1 216 ? -2.994 16.892 19.542 1.00 65.56 216 GLU A N 1
ATOM 1630 C CA . GLU A 1 216 ? -4.078 16.077 20.128 1.00 65.56 216 GLU A CA 1
ATOM 1631 C C . GLU A 1 216 ? -4.899 15.254 19.118 1.00 65.56 216 GLU A C 1
ATOM 1633 O O . GLU A 1 216 ? -5.424 14.191 19.461 1.00 65.56 216 GLU A O 1
ATOM 1638 N N . VAL A 1 217 ? -4.988 15.697 17.859 1.00 74.69 217 VAL A N 1
ATOM 1639 C CA . VAL A 1 217 ? -5.848 15.066 16.841 1.00 74.69 217 VAL A CA 1
ATOM 1640 C C . VAL A 1 217 ? -5.018 14.192 15.886 1.00 74.69 217 VAL A C 1
ATOM 1642 O O . VAL A 1 217 ? -4.051 14.679 15.287 1.00 74.69 217 VAL A O 1
ATOM 1645 N N . PRO A 1 218 ? -5.376 12.906 15.694 1.00 86.56 218 PRO A N 1
ATOM 1646 C CA . PRO A 1 218 ? -4.691 12.035 14.743 1.00 86.56 218 PRO A CA 1
ATOM 1647 C C . PRO A 1 218 ? -4.863 12.540 13.304 1.00 86.56 218 PRO A C 1
ATOM 1649 O O . PRO A 1 218 ? -5.933 13.019 12.935 1.00 86.56 218 PRO A O 1
ATOM 1652 N N . LEU A 1 219 ? -3.831 12.388 12.461 1.00 84.50 219 LEU A N 1
ATOM 1653 C CA . LEU A 1 219 ? -3.837 12.898 11.080 1.00 84.50 219 LEU A CA 1
ATOM 1654 C C . LEU A 1 219 ? -5.010 12.354 10.257 1.00 84.50 219 LEU A C 1
ATOM 1656 O O . LEU A 1 219 ? -5.549 13.080 9.438 1.00 84.50 219 LEU A O 1
ATOM 1660 N N . ILE A 1 220 ? -5.446 11.118 10.506 1.00 87.94 220 ILE A N 1
ATOM 1661 C CA . ILE A 1 220 ? -6.597 10.528 9.805 1.00 87.94 220 ILE A CA 1
ATOM 1662 C C . ILE A 1 220 ? -7.917 11.294 10.035 1.00 87.94 220 ILE A C 1
ATOM 1664 O O . ILE A 1 220 ? -8.838 11.194 9.232 1.00 87.94 220 ILE A O 1
ATOM 1668 N N . ALA A 1 221 ? -8.023 12.061 11.123 1.00 89.31 221 ALA A N 1
ATOM 1669 C CA . ALA A 1 221 ? -9.214 12.836 11.461 1.00 89.31 221 ALA A CA 1
ATOM 1670 C C . ALA A 1 221 ? -9.149 14.298 10.977 1.00 89.31 221 ALA A C 1
ATOM 1672 O O . ALA A 1 221 ? -10.143 15.018 11.083 1.00 89.31 221 ALA A O 1
ATOM 1673 N N . THR A 1 222 ? -8.005 14.762 10.463 1.00 85.31 222 THR A N 1
ATOM 1674 C CA . THR A 1 222 ? -7.836 16.165 10.064 1.00 85.31 222 THR A CA 1
ATOM 1675 C C . THR A 1 222 ? -8.442 16.448 8.693 1.00 85.31 222 THR A C 1
ATOM 1677 O O . THR A 1 222 ? -8.546 15.568 7.837 1.00 85.31 222 THR A O 1
ATOM 1680 N N . ASP A 1 223 ? -8.786 17.714 8.451 1.00 80.38 223 ASP A N 1
ATOM 1681 C CA . ASP A 1 223 ? -9.339 18.151 7.165 1.00 80.38 223 ASP A CA 1
ATOM 1682 C C . ASP A 1 223 ? -8.355 17.929 6.008 1.00 80.38 223 ASP A C 1
ATOM 1684 O O . ASP A 1 223 ? -8.770 17.573 4.914 1.00 80.38 223 ASP A O 1
ATOM 1688 N N . ALA A 1 224 ? -7.045 18.008 6.269 1.00 75.44 224 ALA A N 1
ATOM 1689 C CA . ALA A 1 224 ? -6.013 17.701 5.277 1.00 75.44 224 ALA A CA 1
ATOM 1690 C C . ALA A 1 224 ? -6.042 16.236 4.793 1.00 75.44 224 ALA A C 1
ATOM 1692 O O . ALA A 1 224 ? -5.643 15.962 3.664 1.00 75.44 224 ALA A O 1
ATOM 1693 N N . PHE A 1 225 ? -6.497 15.294 5.628 1.00 82.50 225 PHE A N 1
ATOM 1694 C CA . PHE A 1 225 ? -6.666 13.895 5.227 1.00 82.50 225 PHE A CA 1
ATOM 1695 C C . PHE A 1 225 ? -8.023 13.651 4.560 1.00 82.50 225 PHE A C 1
ATOM 1697 O O . PHE A 1 225 ? -8.090 12.928 3.570 1.00 82.50 225 PHE A O 1
ATOM 1704 N N . VAL A 1 226 ? -9.098 14.239 5.097 1.00 81.19 226 VAL A N 1
ATOM 1705 C CA . VAL A 1 226 ? -10.483 14.033 4.625 1.00 81.19 226 VAL A CA 1
ATOM 1706 C C . VAL A 1 226 ? -10.769 14.778 3.314 1.00 81.19 226 VAL A C 1
ATOM 1708 O O . VAL A 1 226 ? -11.523 14.291 2.468 1.00 81.19 226 VAL A O 1
ATOM 1711 N N . SER A 1 227 ? -10.133 15.929 3.117 1.00 74.12 227 SER A N 1
ATOM 1712 C CA . SER A 1 227 ? -10.246 16.794 1.939 1.00 74.12 227 SER A CA 1
ATOM 1713 C C . SER A 1 227 ? -8.849 17.249 1.492 1.00 74.12 227 SER A C 1
ATOM 1715 O O . SER A 1 227 ? -8.477 18.407 1.695 1.00 74.12 227 SER A O 1
ATOM 1717 N N . PRO A 1 228 ? -8.031 16.327 0.947 1.00 66.31 228 PRO A N 1
ATOM 1718 C CA . PRO A 1 228 ? -6.686 16.652 0.486 1.00 66.31 228 PRO A CA 1
ATOM 1719 C C . PRO A 1 228 ? -6.742 17.647 -0.681 1.00 66.31 228 PRO A C 1
ATOM 1721 O O . PRO A 1 228 ? -7.599 17.545 -1.543 1.00 66.31 228 PRO A O 1
ATOM 1724 N N . SER A 1 229 ? -5.816 18.607 -0.728 1.00 56.72 229 SER A N 1
ATOM 1725 C CA . SER A 1 229 ? -5.803 19.647 -1.767 1.00 56.72 229 SER A CA 1
ATOM 1726 C C . SER A 1 229 ? -5.445 19.110 -3.166 1.00 56.72 229 SER A C 1
ATOM 1728 O O . SER A 1 229 ? -4.378 18.502 -3.324 1.00 56.72 229 SER A O 1
ATOM 1730 N N . ASP A 1 230 ? -6.237 19.470 -4.183 1.00 55.72 230 ASP A N 1
ATOM 1731 C CA . ASP A 1 230 ? -6.113 19.101 -5.612 1.00 55.72 230 ASP A CA 1
ATOM 1732 C C . ASP A 1 230 ? -4.714 19.295 -6.222 1.00 55.72 230 ASP A C 1
ATOM 1734 O O . ASP A 1 230 ? -4.284 18.567 -7.125 1.00 55.72 230 ASP A O 1
ATOM 1738 N N . GLY A 1 231 ? -3.967 20.291 -5.733 1.00 60.31 231 GLY A N 1
ATOM 1739 C CA . GLY A 1 231 ? -2.693 20.692 -6.325 1.00 60.31 231 GLY A CA 1
ATOM 1740 C C . GLY A 1 231 ? -1.653 19.574 -6.316 1.00 60.31 231 GLY A C 1
ATOM 1741 O O . GLY A 1 231 ? -0.942 19.376 -7.296 1.00 60.31 231 GLY A O 1
ATOM 1742 N N . ARG A 1 232 ? -1.584 18.783 -5.245 1.00 68.56 232 ARG A N 1
ATOM 1743 C CA . ARG A 1 232 ? -0.503 17.811 -5.066 1.00 68.56 232 ARG A CA 1
ATOM 1744 C C . ARG A 1 232 ? -0.612 16.603 -5.989 1.00 68.56 232 ARG A C 1
ATOM 1746 O O . ARG A 1 232 ? 0.381 16.220 -6.608 1.00 68.56 232 ARG A O 1
ATOM 1753 N N . ALA A 1 233 ? -1.800 16.004 -6.065 1.00 74.88 233 ALA A N 1
ATOM 1754 C CA . ALA A 1 233 ? -2.045 14.880 -6.961 1.00 74.88 233 ALA A CA 1
ATOM 1755 C C . ALA A 1 233 ? -1.729 15.294 -8.402 1.00 74.88 233 ALA A C 1
ATOM 1757 O O . ALA A 1 233 ? -1.002 14.592 -9.098 1.00 74.88 233 ALA A O 1
ATOM 1758 N N . THR A 1 234 ? -2.161 16.493 -8.793 1.00 76.06 234 THR A N 1
ATOM 1759 C CA . THR A 1 234 ? -1.929 17.020 -10.136 1.00 76.06 234 THR A CA 1
ATOM 1760 C C . THR A 1 234 ? -0.447 17.275 -10.431 1.00 76.06 234 THR A C 1
ATOM 1762 O O . THR A 1 234 ? 0.015 16.900 -11.507 1.00 76.06 234 THR A O 1
ATOM 1765 N N . VAL A 1 235 ? 0.344 17.822 -9.490 1.00 84.25 235 VAL A N 1
ATOM 1766 C CA . VAL A 1 235 ? 1.795 17.970 -9.725 1.00 84.25 235 VAL A CA 1
ATOM 1767 C C . VAL A 1 235 ? 2.461 16.608 -9.922 1.00 84.25 235 VAL A C 1
ATOM 1769 O O . VAL A 1 235 ? 3.243 16.465 -10.859 1.00 84.25 235 VAL A O 1
ATOM 1772 N N . LEU A 1 236 ? 2.134 15.599 -9.104 1.00 87.25 236 LEU A N 1
ATOM 1773 C CA . LEU A 1 236 ? 2.691 14.251 -9.271 1.00 87.25 236 LEU A CA 1
ATOM 1774 C C . LEU A 1 236 ? 2.333 13.652 -10.638 1.00 87.25 236 LEU A C 1
ATOM 1776 O O . LEU A 1 236 ? 3.195 13.053 -11.276 1.00 87.25 236 LEU A O 1
ATOM 1780 N N . ILE A 1 237 ? 1.096 13.840 -11.109 1.00 88.50 237 ILE A N 1
ATOM 1781 C CA . ILE A 1 237 ? 0.663 13.387 -12.440 1.00 88.50 237 ILE A CA 1
ATOM 1782 C C . ILE A 1 237 ? 1.537 14.022 -13.524 1.00 88.50 237 ILE A C 1
ATOM 1784 O O . ILE A 1 237 ? 2.118 13.308 -14.342 1.00 88.50 237 ILE A O 1
ATOM 1788 N N . THR A 1 238 ? 1.682 15.348 -13.502 1.00 89.81 238 THR A N 1
ATOM 1789 C CA . THR A 1 238 ? 2.457 16.077 -14.511 1.00 89.81 238 THR A CA 1
ATOM 1790 C C . THR A 1 238 ? 3.939 15.703 -14.466 1.00 89.81 238 THR A C 1
ATOM 1792 O O . THR A 1 238 ? 4.526 15.417 -15.509 1.00 89.81 238 THR A O 1
ATOM 1795 N N . THR A 1 239 ? 4.562 15.659 -13.282 1.00 93.19 239 THR A N 1
ATOM 1796 C CA . THR A 1 239 ? 5.999 15.356 -13.171 1.00 93.19 239 THR A CA 1
ATOM 1797 C C . THR A 1 239 ? 6.327 13.937 -13.619 1.00 93.19 239 THR A C 1
ATOM 1799 O O . THR A 1 239 ? 7.324 13.741 -14.313 1.00 93.19 239 THR A O 1
ATOM 1802 N N . HIS A 1 240 ? 5.480 12.958 -13.289 1.00 94.88 240 HIS A N 1
ATOM 1803 C CA . HIS A 1 240 ? 5.685 11.565 -13.687 1.00 94.88 240 HIS A CA 1
ATOM 1804 C C . HIS A 1 240 ? 5.422 11.357 -15.181 1.00 94.88 240 HIS A C 1
ATOM 1806 O O . HIS A 1 240 ? 6.189 10.648 -15.830 1.00 94.88 240 HIS A O 1
ATOM 1812 N N . ALA A 1 241 ? 4.400 12.007 -15.752 1.00 95.00 241 ALA A N 1
ATOM 1813 C CA . ALA A 1 241 ? 4.139 11.950 -17.190 1.00 95.00 241 ALA A CA 1
ATOM 1814 C C . ALA A 1 241 ? 5.331 12.489 -17.995 1.00 95.00 241 ALA A C 1
ATOM 1816 O O . ALA A 1 241 ? 5.835 11.812 -18.890 1.00 95.00 241 ALA A O 1
ATOM 1817 N N . VAL A 1 242 ? 5.837 13.671 -17.628 1.00 96.19 242 VAL A N 1
ATOM 1818 C CA . VAL A 1 242 ? 6.995 14.294 -18.288 1.00 96.19 242 VAL A CA 1
ATOM 1819 C C . VAL A 1 242 ? 8.250 13.442 -18.123 1.00 96.19 242 VAL A C 1
ATOM 1821 O O . VAL A 1 242 ? 8.944 13.195 -19.106 1.00 96.19 242 VAL A O 1
ATOM 1824 N N . ALA A 1 243 ? 8.533 12.952 -16.911 1.00 96.56 243 ALA A N 1
ATOM 1825 C CA . ALA A 1 243 ? 9.686 12.088 -16.673 1.00 96.56 243 ALA A CA 1
ATOM 1826 C C . ALA A 1 243 ? 9.605 10.791 -17.488 1.00 96.56 243 ALA A C 1
ATOM 1828 O O . ALA A 1 243 ? 10.596 10.396 -18.100 1.00 96.56 243 ALA A O 1
ATOM 1829 N N . GLY A 1 244 ? 8.428 10.165 -17.559 1.00 95.69 244 GLY A N 1
ATOM 1830 C CA . GLY A 1 244 ? 8.193 8.984 -18.384 1.00 95.69 244 GLY A CA 1
ATOM 1831 C C . GLY A 1 244 ? 8.457 9.253 -19.867 1.00 95.69 244 GLY A C 1
ATOM 1832 O O . GLY A 1 244 ? 9.240 8.538 -20.488 1.00 95.69 244 GLY A O 1
ATOM 1833 N N . ILE A 1 245 ? 7.885 10.322 -20.427 1.00 95.31 245 ILE A N 1
ATOM 1834 C CA . ILE A 1 245 ? 8.081 10.686 -21.840 1.00 95.31 245 ILE A CA 1
ATOM 1835 C C . ILE A 1 245 ? 9.557 10.988 -22.132 1.00 95.31 245 ILE A C 1
ATOM 1837 O O . ILE A 1 245 ? 10.119 10.425 -23.068 1.00 95.31 245 ILE A O 1
ATOM 1841 N N . CYS A 1 246 ? 10.218 11.801 -21.301 1.00 93.44 246 CYS A N 1
ATOM 1842 C CA . CYS A 1 246 ? 11.649 12.089 -21.431 1.00 93.44 246 CYS A CA 1
ATOM 1843 C C . CYS A 1 246 ? 12.513 10.823 -21.344 1.00 93.44 246 CYS A C 1
ATOM 1845 O O . CYS A 1 246 ? 13.523 10.722 -22.036 1.00 93.44 246 CYS A O 1
ATOM 1847 N N . THR A 1 247 ? 12.115 9.844 -20.530 1.00 92.38 247 THR A N 1
ATOM 1848 C CA . THR A 1 247 ? 12.813 8.556 -20.433 1.00 92.38 247 THR A CA 1
ATOM 1849 C C . THR A 1 247 ? 12.696 7.764 -21.724 1.00 92.38 247 THR A C 1
ATOM 1851 O O . THR A 1 247 ? 13.707 7.277 -22.222 1.00 92.38 247 THR A O 1
ATOM 1854 N N . ALA A 1 248 ? 11.496 7.677 -22.305 1.00 90.69 248 ALA A N 1
ATOM 1855 C CA . ALA A 1 248 ? 11.311 7.053 -23.612 1.00 90.69 248 ALA A CA 1
ATOM 1856 C C . ALA A 1 248 ? 12.167 7.754 -24.684 1.00 90.69 248 ALA A C 1
ATOM 1858 O O . ALA A 1 248 ? 12.809 7.081 -25.485 1.00 90.69 248 ALA A O 1
ATOM 1859 N N . THR A 1 249 ? 12.268 9.090 -24.641 1.00 88.50 249 THR A N 1
ATOM 1860 C CA . THR A 1 249 ? 13.134 9.865 -25.545 1.00 88.50 249 THR A CA 1
ATOM 1861 C C . THR A 1 249 ? 14.606 9.486 -25.398 1.00 88.50 249 THR A C 1
ATOM 1863 O O . THR A 1 249 ? 15.292 9.336 -26.404 1.00 88.50 249 THR A O 1
ATOM 1866 N N . ILE A 1 250 ? 15.102 9.319 -24.167 1.00 85.94 250 ILE A N 1
ATOM 1867 C CA . ILE A 1 250 ? 16.491 8.906 -23.910 1.00 85.94 250 ILE A CA 1
ATOM 1868 C C . ILE A 1 250 ? 16.732 7.485 -24.423 1.00 85.94 250 ILE A C 1
ATOM 1870 O O . ILE A 1 250 ? 17.727 7.244 -25.102 1.00 85.94 250 ILE A O 1
ATOM 1874 N N . VAL A 1 251 ? 15.820 6.557 -24.118 1.00 83.69 251 VAL A N 1
ATOM 1875 C CA . VAL A 1 251 ? 15.970 5.139 -24.475 1.00 83.69 251 VAL A CA 1
ATOM 1876 C C . VAL A 1 251 ? 15.901 4.921 -25.989 1.00 83.69 251 VAL A C 1
ATOM 1878 O O . VAL A 1 251 ? 16.659 4.105 -26.500 1.00 83.69 251 VAL A O 1
ATOM 1881 N N . LEU A 1 252 ? 15.044 5.655 -26.708 1.00 81.19 252 LEU A N 1
ATOM 1882 C CA . LEU A 1 252 ? 14.950 5.569 -28.173 1.00 81.19 252 LEU A CA 1
ATOM 1883 C C . LEU A 1 252 ? 16.039 6.368 -28.900 1.00 81.19 252 LEU A C 1
ATOM 1885 O O . LEU A 1 252 ? 16.434 6.006 -30.003 1.00 81.19 252 LEU A O 1
ATOM 1889 N N . GLY A 1 253 ? 16.485 7.483 -28.320 1.00 72.25 253 GLY A N 1
ATOM 1890 C CA . GLY A 1 253 ? 17.363 8.431 -28.998 1.00 72.25 253 GLY A CA 1
ATOM 1891 C C . GLY A 1 253 ? 18.855 8.101 -28.963 1.00 72.25 253 GLY A C 1
ATOM 1892 O O . GLY A 1 253 ? 19.576 8.452 -29.899 1.00 72.25 253 GLY A O 1
ATOM 1893 N N . ASP A 1 254 ? 19.331 7.464 -27.891 1.00 67.88 254 ASP A N 1
ATOM 1894 C CA . ASP A 1 254 ? 20.748 7.141 -27.660 1.00 67.88 254 ASP A CA 1
ATOM 1895 C C . ASP A 1 254 ? 21.728 8.322 -27.959 1.00 67.88 254 ASP A C 1
ATOM 1897 O O . ASP A 1 254 ? 21.354 9.504 -27.962 1.00 67.88 254 ASP A O 1
ATOM 1901 N N . HIS A 1 255 ? 23.013 8.041 -28.203 1.00 60.66 255 HIS A N 1
ATOM 1902 C CA . HIS A 1 255 ? 24.069 8.986 -28.589 1.00 60.66 255 HIS A CA 1
ATOM 1903 C C . HIS A 1 255 ? 23.798 9.771 -29.887 1.00 60.66 255 HIS A C 1
ATOM 1905 O O . HIS A 1 255 ? 24.592 10.641 -30.253 1.00 60.66 255 HIS A O 1
ATOM 1911 N N . THR A 1 256 ? 22.700 9.482 -30.590 1.00 67.19 256 THR A N 1
ATOM 1912 C CA . THR A 1 256 ? 22.339 10.143 -31.852 1.00 67.19 256 THR A CA 1
ATOM 1913 C C . THR A 1 256 ? 21.483 11.395 -31.655 1.00 67.19 256 THR A C 1
ATOM 1915 O O . THR A 1 256 ? 21.331 12.194 -32.581 1.00 67.19 256 THR A O 1
ATOM 1918 N N . VAL A 1 257 ? 20.970 11.624 -30.440 1.00 69.56 257 VAL A N 1
ATOM 1919 C CA . VAL A 1 257 ? 20.205 12.832 -30.116 1.00 69.56 257 VAL A CA 1
ATOM 1920 C C . VAL A 1 257 ? 21.110 14.073 -30.179 1.00 69.56 257 VAL A C 1
ATOM 1922 O O . VAL A 1 257 ? 22.129 14.132 -29.482 1.00 69.56 257 VAL A O 1
ATOM 1925 N N . PRO A 1 258 ? 20.732 15.120 -30.941 1.00 81.00 258 PRO A N 1
ATOM 1926 C CA . PRO A 1 258 ? 21.443 16.393 -30.949 1.00 81.00 258 PRO A CA 1
ATOM 1927 C C . PRO A 1 258 ? 21.669 16.940 -29.534 1.00 81.00 258 PRO A C 1
ATOM 1929 O O . PRO A 1 258 ? 20.748 16.964 -28.718 1.00 81.00 258 PRO A O 1
ATOM 1932 N N . ARG A 1 259 ? 22.870 17.471 -29.256 1.00 83.50 259 ARG A N 1
ATOM 1933 C CA . ARG A 1 259 ? 23.235 18.018 -27.929 1.00 83.50 259 ARG A CA 1
ATOM 1934 C C . ARG A 1 259 ? 22.215 19.022 -27.379 1.00 83.50 259 ARG A C 1
ATOM 1936 O O . ARG A 1 259 ? 21.998 19.063 -26.174 1.00 83.50 259 ARG A O 1
ATOM 1943 N N . ALA A 1 260 ? 21.579 19.805 -28.252 1.00 84.62 260 ALA A N 1
ATOM 1944 C CA . ALA A 1 260 ? 20.526 20.744 -27.872 1.00 84.62 260 ALA A CA 1
ATOM 1945 C C . ALA A 1 260 ? 19.273 20.037 -27.321 1.00 84.62 260 ALA A C 1
ATOM 1947 O O . ALA A 1 260 ? 18.757 20.436 -26.281 1.00 84.62 260 ALA A O 1
ATOM 1948 N N . ILE A 1 261 ? 18.819 18.959 -27.972 1.00 83.25 261 ILE A N 1
ATOM 1949 C CA . ILE A 1 261 ? 17.686 18.146 -27.505 1.00 83.25 261 ILE A CA 1
ATOM 1950 C C . ILE A 1 261 ? 18.053 17.445 -26.193 1.00 83.25 261 ILE A C 1
ATOM 1952 O O . ILE A 1 261 ? 17.269 17.473 -25.250 1.00 83.25 261 ILE A O 1
ATOM 1956 N N . TRP A 1 262 ? 19.271 16.907 -26.089 1.00 83.88 262 TRP A N 1
ATOM 1957 C CA . TRP A 1 262 ? 19.783 16.321 -24.845 1.00 83.88 262 TRP A CA 1
ATOM 1958 C C . TRP A 1 262 ? 19.784 17.326 -23.683 1.00 83.88 262 TRP A C 1
ATOM 1960 O O . TRP A 1 262 ? 19.307 17.016 -22.593 1.00 83.88 262 TRP A O 1
ATOM 1970 N N . GLY A 1 263 ? 20.264 18.552 -23.922 1.00 88.44 263 GLY A N 1
ATOM 1971 C CA . GLY A 1 263 ? 20.254 19.629 -22.930 1.00 88.44 263 GLY A CA 1
ATOM 1972 C C . GLY A 1 263 ? 18.841 19.999 -22.472 1.00 88.44 263 GLY A C 1
ATOM 1973 O O . GLY A 1 263 ? 18.616 20.176 -21.275 1.00 88.44 263 GLY A O 1
ATOM 1974 N N . LEU A 1 264 ? 17.876 20.043 -23.398 1.00 91.44 264 LEU A N 1
ATOM 1975 C CA . LEU A 1 264 ? 16.464 20.264 -23.070 1.00 91.44 264 LEU A CA 1
ATOM 1976 C C . LEU A 1 264 ? 15.898 19.124 -22.220 1.00 91.44 264 LEU A C 1
ATOM 1978 O O . LEU A 1 264 ? 15.308 19.393 -21.179 1.00 91.44 264 LEU A O 1
ATOM 1982 N N . VAL A 1 265 ? 16.120 17.864 -22.606 1.00 90.31 265 VAL A N 1
ATOM 1983 C CA . VAL A 1 265 ? 15.653 16.697 -21.838 1.00 90.31 265 VAL A CA 1
ATOM 1984 C C . VAL A 1 265 ? 16.214 16.715 -20.413 1.00 90.31 265 VAL A C 1
ATOM 1986 O O . VAL A 1 265 ? 15.459 16.549 -19.457 1.00 90.31 265 VAL A O 1
ATOM 1989 N N . VAL A 1 266 ? 17.510 16.992 -20.242 1.00 91.38 266 VAL A N 1
ATOM 1990 C CA . VAL A 1 266 ? 18.143 17.097 -18.915 1.00 91.38 266 VAL A CA 1
ATOM 1991 C C . VAL A 1 266 ? 17.569 18.258 -18.103 1.00 91.38 266 VAL A C 1
ATOM 1993 O O . VAL A 1 266 ? 17.305 18.094 -16.910 1.00 91.38 266 VAL A O 1
ATOM 1996 N N . ALA A 1 267 ? 17.327 19.416 -18.724 1.00 94.38 267 ALA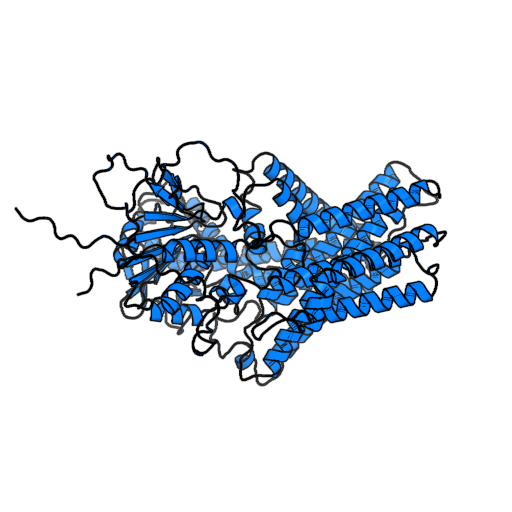 A N 1
ATOM 1997 C CA . ALA A 1 267 ? 16.703 20.554 -18.054 1.00 94.38 267 ALA A CA 1
ATOM 1998 C C . ALA A 1 267 ? 15.271 20.228 -17.591 1.00 94.38 267 ALA A C 1
ATOM 2000 O O . ALA A 1 267 ? 14.916 20.521 -16.447 1.00 94.38 267 ALA A O 1
ATOM 2001 N N . MET A 1 268 ? 14.472 19.564 -18.438 1.00 95.25 268 MET A N 1
ATOM 2002 C CA . MET A 1 268 ? 13.118 19.119 -18.090 1.00 95.25 268 MET A CA 1
ATOM 2003 C C . MET A 1 268 ? 13.145 18.105 -16.941 1.00 95.25 268 MET A C 1
ATOM 2005 O O . MET A 1 268 ? 12.422 18.285 -15.963 1.00 95.25 268 MET A O 1
ATOM 2009 N N . LEU A 1 269 ? 14.015 17.090 -17.014 1.00 94.50 269 LEU A N 1
ATOM 2010 C CA . LEU A 1 269 ? 14.184 16.090 -15.955 1.00 94.50 269 LEU A CA 1
ATOM 2011 C C . LEU A 1 269 ? 14.606 16.731 -14.630 1.00 94.50 269 LEU A C 1
ATOM 2013 O O . LEU A 1 269 ? 14.034 16.429 -13.586 1.00 94.50 269 LEU A O 1
ATOM 2017 N N . THR A 1 270 ? 15.547 17.673 -14.666 1.00 95.00 270 THR A N 1
ATOM 2018 C CA . THR A 1 270 ? 15.985 18.407 -13.471 1.00 95.00 270 THR A CA 1
ATOM 2019 C C . THR A 1 270 ? 14.824 19.187 -12.852 1.00 95.00 270 THR A C 1
ATOM 2021 O O . THR A 1 270 ? 14.605 19.106 -11.643 1.00 95.00 270 THR A O 1
ATOM 2024 N N . ALA A 1 271 ? 14.033 19.888 -13.670 1.00 93.06 271 ALA A N 1
ATOM 2025 C CA . ALA A 1 271 ? 12.874 20.640 -13.200 1.00 93.06 271 ALA A CA 1
ATOM 2026 C C . ALA A 1 271 ? 11.823 19.733 -12.540 1.00 93.06 271 ALA A C 1
ATOM 2028 O O . ALA A 1 271 ? 11.342 20.060 -11.455 1.00 93.06 271 ALA A O 1
ATOM 2029 N N . VAL A 1 272 ? 11.498 18.579 -13.136 1.00 94.00 272 VAL A N 1
ATOM 2030 C CA . VAL A 1 272 ? 10.504 17.653 -12.560 1.00 94.00 272 VAL A CA 1
ATOM 2031 C C . VAL A 1 272 ? 11.024 16.897 -11.340 1.00 94.00 272 VAL A C 1
ATOM 2033 O O . VAL A 1 272 ? 10.240 16.634 -10.429 1.00 94.00 272 VAL A O 1
ATOM 2036 N N . ILE A 1 273 ? 12.325 16.592 -11.267 1.00 93.88 273 ILE A N 1
ATOM 2037 C CA . ILE A 1 273 ? 12.964 16.011 -10.074 1.00 93.88 273 ILE A CA 1
ATOM 2038 C C . ILE A 1 273 ? 12.863 16.996 -8.910 1.00 93.88 273 ILE A C 1
ATOM 2040 O O . ILE A 1 273 ? 12.396 16.628 -7.831 1.00 93.88 273 ILE A O 1
ATOM 2044 N N . VAL A 1 274 ? 13.234 18.261 -9.137 1.00 91.00 274 VAL A N 1
ATOM 2045 C CA . VAL A 1 274 ? 13.132 19.321 -8.126 1.00 91.00 274 VAL A CA 1
ATOM 2046 C C . VAL A 1 274 ? 11.674 19.535 -7.722 1.00 91.00 274 VAL A C 1
ATOM 2048 O O . VAL A 1 274 ? 11.374 19.506 -6.531 1.00 91.00 274 VAL A O 1
ATOM 2051 N N . ALA A 1 275 ? 10.752 19.659 -8.681 1.00 88.81 275 ALA A N 1
ATOM 2052 C CA . ALA A 1 275 ? 9.324 19.798 -8.400 1.00 88.81 275 ALA A CA 1
ATOM 2053 C C . ALA A 1 275 ? 8.788 18.624 -7.567 1.00 88.81 275 ALA A C 1
ATOM 2055 O O . ALA A 1 275 ? 8.068 18.842 -6.599 1.00 88.81 275 ALA A O 1
ATOM 2056 N N . THR A 1 276 ? 9.171 17.385 -7.890 1.00 89.88 276 THR A N 1
ATOM 2057 C CA . THR A 1 276 ? 8.717 16.175 -7.183 1.00 89.88 276 THR A CA 1
ATOM 2058 C C . THR A 1 276 ? 9.298 16.075 -5.771 1.00 89.88 276 THR A C 1
ATOM 2060 O O . THR A 1 276 ? 8.580 15.721 -4.835 1.00 89.88 276 THR A O 1
ATOM 2063 N N . ALA A 1 277 ? 10.571 16.432 -5.579 1.00 88.19 277 ALA A N 1
ATOM 2064 C CA . ALA A 1 277 ? 11.186 16.491 -4.252 1.00 88.19 277 ALA A CA 1
ATOM 2065 C C . ALA A 1 277 ? 10.539 17.579 -3.376 1.00 88.19 277 ALA A C 1
ATOM 2067 O O . ALA A 1 277 ? 10.259 17.347 -2.197 1.00 88.19 277 ALA A O 1
ATOM 2068 N N . LEU A 1 278 ? 10.263 18.744 -3.975 1.00 80.88 278 LEU A N 1
ATOM 2069 C CA . LEU A 1 278 ? 9.651 19.906 -3.327 1.00 80.88 278 LEU A CA 1
ATOM 2070 C C . LEU A 1 278 ? 8.118 19.840 -3.247 1.00 80.88 278 LEU A C 1
ATOM 2072 O O . LEU A 1 278 ? 7.523 20.706 -2.605 1.00 80.88 278 LEU A O 1
ATOM 2076 N N . CYS A 1 279 ? 7.473 18.822 -3.834 1.00 73.62 279 CYS A N 1
ATOM 2077 C CA . CYS A 1 279 ? 6.062 18.483 -3.615 1.00 73.62 279 CYS A CA 1
ATOM 2078 C C . CYS A 1 279 ? 5.859 17.989 -2.182 1.00 73.62 279 CYS A C 1
ATOM 2080 O O . CYS A 1 279 ? 5.600 16.813 -1.935 1.00 73.62 279 CYS A O 1
ATOM 2082 N N . VAL A 1 280 ? 6.055 18.875 -1.215 1.00 58.34 280 VAL A N 1
ATOM 2083 C CA . VAL A 1 280 ? 5.942 18.596 0.211 1.00 58.34 280 VAL A CA 1
ATOM 2084 C C . VAL A 1 280 ? 4.463 18.568 0.613 1.00 58.34 280 VAL A C 1
ATOM 2086 O O . VAL A 1 280 ? 3.678 19.410 0.190 1.00 58.34 280 VAL A O 1
ATOM 2089 N N . ASP A 1 281 ? 4.089 17.571 1.421 1.00 53.53 281 ASP A N 1
ATOM 2090 C CA . ASP A 1 281 ? 2.775 17.441 2.066 1.00 53.53 281 ASP A CA 1
ATOM 2091 C C . ASP A 1 281 ? 2.588 18.504 3.179 1.00 53.53 281 ASP A C 1
ATOM 2093 O O . ASP A 1 281 ? 3.529 18.742 3.946 1.00 53.53 281 ASP A O 1
ATOM 2097 N N . PRO A 1 282 ? 1.396 19.113 3.317 1.00 42.50 282 PRO A N 1
ATOM 2098 C CA . PRO A 1 282 ? 1.108 20.308 4.084 1.00 42.50 282 PRO A CA 1
ATOM 2099 C C . PRO A 1 282 ? 0.715 19.982 5.532 1.00 42.50 282 PRO A C 1
ATOM 2101 O O . PRO A 1 282 ? -0.339 19.427 5.831 1.00 42.50 282 PRO A O 1
ATOM 2104 N N . ARG A 1 283 ? 1.541 20.430 6.475 1.00 46.88 283 ARG A N 1
ATOM 2105 C CA . ARG A 1 283 ? 1.046 20.956 7.766 1.00 46.88 283 ARG A CA 1
ATOM 2106 C C . ARG A 1 283 ? 1.151 22.481 7.837 1.00 46.88 283 ARG A C 1
ATOM 2108 O O . ARG A 1 283 ? 0.832 23.072 8.858 1.00 46.88 283 ARG A O 1
ATOM 2115 N N . ALA A 1 284 ? 1.582 23.092 6.740 1.00 38.66 284 ALA A N 1
ATOM 2116 C CA . ALA A 1 284 ? 1.605 24.515 6.487 1.00 38.66 284 ALA A CA 1
ATOM 2117 C C . ALA A 1 284 ? 1.110 24.701 5.047 1.00 38.66 284 ALA A C 1
ATOM 2119 O O . ALA A 1 284 ? 1.530 23.967 4.157 1.00 38.66 284 ALA A O 1
ATOM 2120 N N . THR A 1 285 ? 0.147 25.599 4.868 1.00 35.59 285 THR A N 1
ATOM 2121 C CA . THR A 1 285 ? -0.114 26.384 3.651 1.00 35.59 285 THR A CA 1
ATOM 2122 C C . THR A 1 285 ? 0.727 26.022 2.410 1.00 35.59 285 THR A C 1
ATOM 2124 O O . THR A 1 285 ? 1.897 26.383 2.353 1.00 35.59 285 THR A O 1
ATOM 2127 N N . SER A 1 286 ? 0.079 25.348 1.449 1.00 45.28 286 SER A N 1
ATOM 2128 C CA . SER A 1 286 ? 0.379 25.240 0.005 1.00 45.28 286 SER A CA 1
ATOM 2129 C C . SER A 1 286 ? 1.785 24.804 -0.467 1.00 45.28 286 SER A C 1
ATOM 2131 O O . SER A 1 286 ? 2.829 25.302 -0.056 1.00 45.28 286 SER A O 1
ATOM 2133 N N . THR A 1 287 ? 1.812 23.922 -1.478 1.00 53.03 287 THR A N 1
ATOM 2134 C CA . THR A 1 287 ? 2.909 23.886 -2.464 1.00 53.03 287 THR A CA 1
ATOM 2135 C C . THR A 1 287 ? 3.238 25.319 -2.887 1.00 53.03 287 THR A C 1
ATOM 2137 O O . THR A 1 287 ? 2.290 26.092 -3.085 1.00 53.03 287 THR A O 1
ATOM 2140 N N . PRO A 1 288 ? 4.523 25.710 -3.045 1.00 62.28 288 PRO A N 1
ATOM 2141 C CA . PRO A 1 288 ? 4.840 27.091 -3.382 1.00 62.28 288 PRO A CA 1
ATOM 2142 C C . PRO A 1 288 ? 4.020 27.500 -4.603 1.00 62.28 288 PRO A C 1
ATOM 2144 O O . PRO A 1 288 ? 3.970 26.769 -5.595 1.00 62.28 288 PRO A O 1
ATOM 2147 N N . GLU A 1 289 ? 3.311 28.622 -4.496 1.00 66.69 289 GLU A N 1
ATOM 2148 C CA . GLU A 1 289 ? 2.259 29.011 -5.443 1.00 66.69 289 GLU A CA 1
ATOM 2149 C C . GLU A 1 289 ? 2.758 28.995 -6.901 1.00 66.69 289 GLU A C 1
ATOM 2151 O O . GLU A 1 289 ? 2.029 28.615 -7.818 1.00 66.69 289 GLU A O 1
ATOM 2156 N N . SER A 1 290 ? 4.038 29.320 -7.099 1.00 71.12 290 SER A N 1
ATOM 2157 C CA . SER A 1 290 ? 4.749 29.252 -8.377 1.00 71.12 290 SER A CA 1
ATOM 2158 C C . SER A 1 290 ? 4.784 27.848 -8.997 1.00 71.12 290 SER A C 1
ATOM 2160 O O . SER A 1 290 ? 4.487 27.705 -10.183 1.00 71.12 290 SER A O 1
ATOM 2162 N N . TRP A 1 291 ? 5.093 26.806 -8.221 1.00 70.50 291 TRP A N 1
ATOM 2163 C CA . TRP A 1 291 ? 5.119 25.419 -8.705 1.00 70.50 291 TRP A CA 1
ATOM 2164 C C . TRP A 1 291 ? 3.714 24.900 -8.993 1.00 70.50 291 TRP A C 1
ATOM 2166 O O . TRP A 1 291 ? 3.493 24.258 -10.018 1.00 70.50 291 TRP A O 1
ATOM 2176 N N . THR A 1 292 ? 2.749 25.241 -8.139 1.00 68.69 292 THR A N 1
ATOM 2177 C CA . THR A 1 292 ? 1.339 24.896 -8.361 1.00 68.69 292 THR A CA 1
ATOM 2178 C C . THR A 1 292 ? 0.850 25.475 -9.693 1.00 68.69 292 THR A C 1
ATOM 2180 O O . THR A 1 292 ? 0.297 24.751 -10.518 1.00 68.69 292 THR A O 1
ATOM 2183 N N . LYS A 1 293 ? 1.141 26.752 -9.979 1.00 75.62 293 LYS A N 1
ATOM 2184 C CA . LYS A 1 293 ? 0.800 27.379 -11.269 1.00 75.62 293 LYS A CA 1
ATOM 2185 C C . LYS A 1 293 ? 1.460 26.667 -12.454 1.00 75.62 293 LYS A C 1
ATOM 2187 O O . LYS A 1 293 ? 0.785 26.410 -13.450 1.00 75.62 293 LYS A O 1
ATOM 2192 N N . ALA A 1 294 ? 2.740 26.311 -12.333 1.00 80.69 294 ALA A N 1
ATOM 2193 C CA . ALA A 1 294 ? 3.516 25.698 -13.410 1.00 80.69 294 ALA A CA 1
ATOM 2194 C C . ALA A 1 294 ? 3.139 24.235 -13.732 1.00 80.69 294 ALA A C 1
ATOM 2196 O O . ALA A 1 294 ? 3.394 23.796 -14.852 1.00 80.69 294 ALA A O 1
ATOM 2197 N N . PHE A 1 295 ? 2.545 23.485 -12.794 1.00 81.19 295 PHE A N 1
ATOM 2198 C CA . PHE A 1 295 ? 2.338 22.032 -12.938 1.00 81.19 295 PHE A CA 1
ATOM 2199 C C . PHE A 1 295 ? 0.894 21.532 -12.752 1.00 81.19 295 PHE A C 1
ATOM 2201 O O . PHE A 1 295 ? 0.654 20.348 -12.985 1.00 81.19 295 PHE A O 1
ATOM 2208 N N . VAL A 1 296 ? -0.064 22.382 -12.361 1.00 74.12 296 VAL A N 1
ATOM 2209 C CA . VAL A 1 296 ? -1.459 21.964 -12.073 1.00 74.12 296 VAL A CA 1
ATOM 2210 C C . VAL A 1 296 ? -2.471 22.440 -13.123 1.00 74.12 296 VAL A C 1
ATOM 2212 O O . VAL A 1 296 ? -3.514 21.824 -13.303 1.00 74.12 296 VAL A O 1
ATOM 2215 N N . SER A 1 297 ? -2.178 23.531 -13.835 1.00 76.62 297 SER A N 1
ATOM 2216 C CA . SER A 1 297 ? -3.127 24.180 -14.754 1.00 76.62 297 SER A CA 1
ATOM 2217 C C . SER A 1 297 ? -2.711 24.031 -16.226 1.00 76.62 297 SER A C 1
ATOM 2219 O O . SER A 1 297 ? -1.992 23.100 -16.579 1.00 76.62 297 SER A O 1
ATOM 2221 N N . TRP A 1 298 ? -3.132 24.939 -17.111 1.00 81.62 298 TRP A N 1
ATOM 2222 C CA . TRP A 1 298 ? -2.777 24.903 -18.535 1.00 81.62 298 TRP A CA 1
ATOM 2223 C C . TRP A 1 298 ? -1.258 24.772 -18.836 1.00 81.62 298 TRP A C 1
ATOM 2225 O O . TRP A 1 298 ? -0.932 24.131 -19.837 1.00 81.62 298 TRP A O 1
ATOM 2235 N N . PRO A 1 299 ? -0.300 25.252 -18.001 1.00 85.62 299 PRO A N 1
ATOM 2236 C CA . PRO A 1 299 ? 1.126 25.015 -18.233 1.00 85.62 299 PRO A CA 1
ATOM 2237 C C . PRO A 1 299 ? 1.533 23.540 -18.101 1.00 85.62 299 PRO A C 1
ATOM 2239 O O . PRO A 1 299 ? 2.495 23.120 -18.739 1.00 85.62 299 PRO A O 1
ATOM 2242 N N . ALA A 1 300 ? 0.789 22.722 -17.348 1.00 85.31 300 ALA A N 1
ATOM 2243 C CA . ALA A 1 300 ? 1.012 21.276 -17.296 1.00 85.31 300 ALA A CA 1
ATOM 2244 C C . ALA A 1 300 ? 0.851 20.631 -18.681 1.00 85.31 300 ALA A C 1
ATOM 2246 O O . ALA A 1 300 ? 1.631 19.761 -19.068 1.00 85.31 300 ALA A O 1
ATOM 2247 N N . VAL A 1 301 ? -0.118 21.116 -19.466 1.00 88.50 301 VAL A N 1
ATOM 2248 C CA . VAL A 1 301 ? -0.337 20.669 -20.847 1.00 88.50 301 VAL A CA 1
ATOM 2249 C C . VAL A 1 301 ? 0.869 21.019 -21.717 1.00 88.50 301 VAL A C 1
ATOM 2251 O O . VAL A 1 301 ? 1.305 20.185 -22.507 1.00 88.50 301 VAL A O 1
ATOM 2254 N N . LEU A 1 302 ? 1.468 22.202 -21.533 1.00 92.12 302 LEU A N 1
ATOM 2255 C CA . LEU A 1 302 ? 2.678 22.586 -22.266 1.00 92.12 302 LEU A CA 1
ATOM 2256 C C . LEU A 1 302 ? 3.852 21.647 -21.982 1.00 92.12 302 LEU A C 1
ATOM 2258 O O . LEU A 1 302 ? 4.554 21.268 -22.914 1.00 92.12 302 LEU A O 1
ATOM 2262 N N . TRP A 1 303 ? 4.054 21.242 -20.725 1.00 93.25 303 TRP A N 1
ATOM 2263 C CA . TRP A 1 303 ? 5.101 20.282 -20.366 1.00 93.25 303 TRP A CA 1
ATOM 2264 C C . TRP A 1 303 ? 4.930 18.939 -21.088 1.00 93.25 303 TRP A C 1
ATOM 2266 O O . TRP A 1 303 ? 5.895 18.394 -21.634 1.00 93.25 303 TRP A O 1
ATOM 2276 N N . VAL A 1 304 ? 3.700 18.418 -21.120 1.00 92.62 304 VAL A N 1
ATOM 2277 C CA . VAL A 1 304 ? 3.371 17.150 -21.791 1.00 92.62 304 VAL A CA 1
ATOM 2278 C C . VAL A 1 304 ? 3.532 17.274 -23.307 1.00 92.62 304 VAL A C 1
ATOM 2280 O O . VAL A 1 304 ? 4.140 16.406 -23.930 1.00 92.62 304 VAL A O 1
ATOM 2283 N N . VAL A 1 305 ? 3.062 18.367 -23.913 1.00 94.69 305 VAL A N 1
ATOM 2284 C CA . VAL A 1 305 ? 3.201 18.610 -25.360 1.00 94.69 305 VAL A CA 1
ATOM 2285 C C . VAL A 1 305 ? 4.669 18.787 -25.753 1.00 94.69 305 VAL A C 1
ATOM 2287 O O . VAL A 1 305 ? 5.115 18.182 -26.729 1.00 94.69 305 VAL A O 1
ATOM 2290 N N . ALA A 1 306 ? 5.443 19.561 -24.987 1.00 94.81 306 ALA A N 1
ATOM 2291 C CA . ALA A 1 306 ? 6.862 19.790 -25.248 1.00 94.81 306 ALA A CA 1
ATOM 2292 C C . ALA A 1 306 ? 7.665 18.485 -25.167 1.00 94.81 306 ALA A C 1
ATOM 2294 O O . ALA A 1 306 ? 8.385 18.150 -26.106 1.00 94.81 306 ALA A O 1
ATOM 2295 N N . SER A 1 307 ? 7.494 17.707 -24.093 1.00 94.94 307 SER A N 1
ATOM 2296 C CA . SER A 1 307 ? 8.173 16.411 -23.942 1.00 94.94 307 SER A CA 1
ATOM 2297 C C . SER A 1 307 ? 7.761 15.414 -25.032 1.00 94.94 307 SER A C 1
ATOM 2299 O O . SER A 1 307 ? 8.626 14.756 -25.609 1.00 94.94 307 SER A O 1
ATOM 2301 N N . SER A 1 308 ? 6.472 15.356 -25.389 1.00 94.44 308 SER A N 1
ATOM 2302 C CA . SER A 1 308 ? 5.972 14.489 -26.470 1.00 94.44 308 SER A CA 1
ATOM 2303 C C . SER A 1 308 ? 6.542 14.882 -27.832 1.00 94.44 308 SER A C 1
ATOM 2305 O O . SER A 1 308 ? 6.887 14.021 -28.636 1.00 94.44 308 SER A O 1
ATOM 2307 N N . THR A 1 309 ? 6.700 16.184 -28.081 1.00 93.19 309 THR A N 1
ATOM 2308 C CA . THR A 1 309 ? 7.325 16.686 -29.311 1.00 93.19 309 THR A CA 1
ATOM 2309 C C . THR A 1 309 ? 8.783 16.242 -29.394 1.00 93.19 309 THR A C 1
ATOM 2311 O O . THR A 1 309 ? 9.208 15.754 -30.438 1.00 93.19 309 THR A O 1
ATOM 2314 N N . LEU A 1 310 ? 9.536 16.337 -28.290 1.00 91.12 310 LEU A N 1
ATOM 2315 C CA . LEU A 1 310 ? 10.917 15.845 -28.238 1.00 91.12 310 LEU A CA 1
ATOM 2316 C C . LEU A 1 310 ? 10.995 14.335 -28.497 1.00 91.12 310 LEU A C 1
ATOM 2318 O O . LEU A 1 310 ? 11.871 13.907 -29.239 1.00 91.12 310 LEU A O 1
ATOM 2322 N N . LEU A 1 311 ? 10.081 13.539 -27.932 1.00 90.94 311 LEU A N 1
ATOM 2323 C CA . LEU A 1 311 ? 10.000 12.096 -28.189 1.00 90.94 311 LEU A CA 1
ATOM 2324 C C . LEU A 1 311 ? 9.801 11.796 -29.680 1.00 90.94 311 LEU A C 1
ATOM 2326 O O . LEU A 1 311 ? 10.556 11.015 -30.253 1.00 90.94 311 LEU A O 1
ATOM 2330 N N . VAL A 1 312 ? 8.817 12.441 -30.313 1.00 90.62 312 VAL A N 1
ATOM 2331 C CA . VAL A 1 312 ? 8.503 12.241 -31.736 1.00 90.62 312 VAL A CA 1
ATOM 2332 C C . VAL A 1 312 ? 9.676 12.662 -32.621 1.00 90.62 312 VAL A C 1
ATOM 2334 O O . VAL A 1 312 ? 10.088 11.896 -33.489 1.00 90.62 312 VAL A O 1
ATOM 2337 N N . VAL A 1 313 ? 10.249 13.848 -32.386 1.00 88.44 313 VAL A N 1
ATOM 2338 C CA . VAL A 1 313 ? 11.399 14.347 -33.157 1.00 88.44 313 VAL A CA 1
ATOM 2339 C C . VAL A 1 313 ? 12.582 13.390 -33.037 1.00 88.44 313 VAL A C 1
ATOM 2341 O O . VAL A 1 313 ? 13.157 13.011 -34.054 1.00 88.44 313 VAL A O 1
ATOM 2344 N N . THR A 1 314 ? 12.916 12.962 -31.819 1.00 84.50 314 THR A N 1
ATOM 2345 C CA . THR A 1 314 ? 14.005 12.012 -31.577 1.00 84.50 314 THR A CA 1
ATOM 2346 C C . THR A 1 314 ? 13.760 10.680 -32.278 1.00 84.50 314 THR A C 1
ATOM 2348 O O . THR A 1 314 ? 14.653 10.206 -32.968 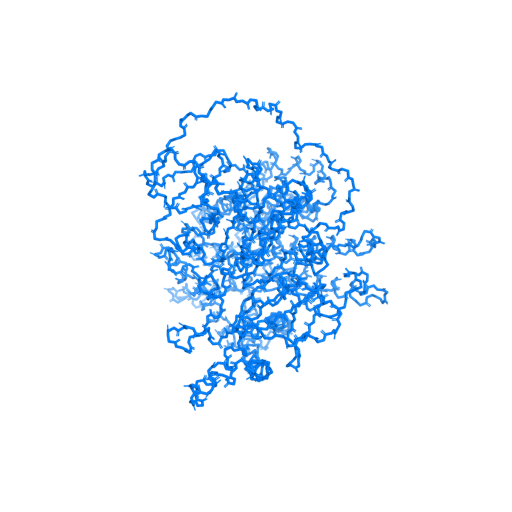1.00 84.50 314 THR A O 1
ATOM 2351 N N . ASN A 1 315 ? 12.555 10.112 -32.179 1.00 84.44 315 ASN A N 1
ATOM 2352 C CA . ASN A 1 315 ? 12.219 8.821 -32.784 1.00 84.44 315 ASN A CA 1
ATOM 2353 C C . ASN A 1 315 ? 12.418 8.796 -34.311 1.00 84.44 315 ASN A C 1
ATOM 2355 O O . ASN A 1 315 ? 12.831 7.782 -34.857 1.00 84.44 315 ASN A O 1
ATOM 2359 N N . PHE A 1 316 ? 12.151 9.905 -35.011 1.00 82.44 316 PHE A N 1
ATOM 2360 C CA . PHE A 1 316 ? 12.354 9.977 -36.465 1.00 82.44 316 PHE A CA 1
ATOM 2361 C C . PHE A 1 316 ? 13.758 10.447 -36.879 1.00 82.44 316 PHE A C 1
ATOM 2363 O O . PHE A 1 316 ? 14.191 10.146 -37.994 1.00 82.44 316 PHE A O 1
ATOM 2370 N N . ALA A 1 317 ? 14.460 11.189 -36.015 1.00 77.88 317 ALA A N 1
ATOM 2371 C CA . ALA A 1 317 ? 15.788 11.738 -36.300 1.00 77.88 317 ALA A CA 1
ATOM 2372 C C . ALA A 1 317 ? 16.945 10.794 -35.919 1.00 77.88 317 ALA A C 1
ATOM 2374 O O . ALA A 1 317 ? 17.998 10.842 -36.554 1.00 77.88 317 ALA A O 1
ATOM 2375 N N . ALA A 1 318 ? 16.767 9.948 -34.902 1.00 67.50 318 ALA A N 1
ATOM 2376 C CA . ALA A 1 318 ? 17.760 8.989 -34.427 1.00 67.50 318 ALA A CA 1
ATOM 2377 C C . ALA A 1 318 ? 17.776 7.731 -35.317 1.00 67.50 318 ALA A C 1
ATOM 2379 O O . ALA A 1 318 ? 16.825 6.954 -35.302 1.00 67.50 318 ALA A O 1
ATOM 2380 N N . LYS A 1 319 ? 18.838 7.507 -36.110 1.00 65.75 319 LYS A N 1
ATOM 2381 C CA . LYS A 1 319 ? 19.023 6.263 -36.888 1.00 65.75 319 LYS A CA 1
ATOM 2382 C C . LYS A 1 319 ? 20.484 5.780 -36.907 1.00 65.75 319 LYS A C 1
ATOM 2384 O O . LYS A 1 319 ? 21.353 6.607 -37.187 1.00 65.75 319 LYS A O 1
ATOM 2389 N N . PRO A 1 320 ? 20.758 4.464 -36.763 1.00 55.38 320 PRO A N 1
ATOM 2390 C CA . PRO A 1 320 ? 19.902 3.416 -36.195 1.00 55.38 320 PRO A CA 1
ATOM 2391 C C . PRO A 1 320 ? 20.072 3.329 -34.662 1.00 55.38 320 PRO A C 1
ATOM 2393 O O . PRO A 1 320 ? 21.194 3.451 -34.169 1.00 55.38 320 PRO A O 1
ATOM 2396 N N . PRO A 1 321 ? 18.998 3.097 -33.892 1.00 52.62 321 PRO A N 1
ATOM 2397 C CA . PRO A 1 321 ? 19.114 2.899 -32.453 1.00 52.62 321 PRO A CA 1
ATOM 2398 C C . PRO A 1 321 ? 19.665 1.498 -32.144 1.00 52.62 321 PRO A C 1
ATOM 2400 O O . PRO A 1 321 ? 19.097 0.483 -32.552 1.00 52.62 321 PRO A O 1
ATOM 2403 N N . HIS A 1 322 ? 20.759 1.431 -31.384 1.00 52.72 322 HIS A N 1
ATOM 2404 C CA . HIS A 1 322 ? 21.173 0.220 -30.680 1.00 52.72 322 HIS A CA 1
ATOM 2405 C C . HIS A 1 322 ? 20.875 0.427 -29.203 1.00 52.72 322 HIS A C 1
ATOM 2407 O O . HIS A 1 322 ? 21.478 1.275 -28.554 1.00 52.72 322 HIS A O 1
ATOM 2413 N N . ILE A 1 323 ? 19.924 -0.329 -28.657 1.00 55.00 323 ILE A N 1
ATOM 2414 C CA . ILE A 1 323 ? 19.580 -0.163 -27.249 1.00 55.00 323 ILE A CA 1
ATOM 2415 C C . ILE A 1 323 ? 20.718 -0.691 -26.382 1.00 55.00 323 ILE A C 1
ATOM 2417 O O . ILE A 1 323 ? 21.032 -1.883 -26.394 1.00 55.00 323 ILE A O 1
ATOM 2421 N N . VAL A 1 324 ? 21.305 0.208 -25.597 1.00 55.41 324 VAL A N 1
ATOM 2422 C CA . VAL A 1 324 ? 22.332 -0.120 -24.617 1.00 55.41 324 VAL A CA 1
ATOM 2423 C C . VAL A 1 324 ? 21.651 -0.514 -23.306 1.00 55.41 324 VAL A C 1
ATOM 2425 O O . VAL A 1 324 ? 20.957 0.281 -22.670 1.00 55.41 324 VAL A O 1
ATOM 2428 N N . GLY A 1 325 ? 21.867 -1.754 -22.866 1.00 61.69 325 GLY A N 1
ATOM 2429 C CA . GLY A 1 325 ? 21.381 -2.252 -21.574 1.00 61.69 325 GLY A CA 1
ATOM 2430 C C . GLY A 1 325 ? 21.915 -1.495 -20.346 1.00 61.69 325 GLY A C 1
ATOM 2431 O O . GLY A 1 325 ? 21.404 -1.666 -19.233 1.00 61.69 325 GLY A O 1
ATOM 2432 N N . ASP A 1 326 ? 22.910 -0.632 -20.539 1.00 74.56 326 ASP A N 1
ATOM 2433 C CA . ASP A 1 326 ? 23.563 0.148 -19.491 1.00 74.56 326 ASP A CA 1
ATOM 2434 C C . ASP A 1 326 ? 22.606 1.146 -18.839 1.00 74.56 326 ASP A C 1
ATOM 2436 O O . ASP A 1 326 ? 22.603 1.264 -17.616 1.00 74.56 326 ASP A O 1
ATOM 2440 N N . ALA A 1 327 ? 21.733 1.809 -19.609 1.00 80.62 327 ALA A N 1
ATOM 2441 C CA . ALA A 1 327 ? 20.782 2.780 -19.060 1.00 80.62 327 ALA A CA 1
ATOM 2442 C C . ALA A 1 327 ? 19.827 2.134 -18.041 1.00 80.62 327 ALA A C 1
ATOM 2444 O O . ALA A 1 327 ? 19.631 2.660 -16.948 1.00 80.62 327 ALA A O 1
ATOM 2445 N N . ILE A 1 328 ? 19.290 0.950 -18.352 1.00 87.00 328 ILE A N 1
ATOM 2446 C CA . ILE A 1 328 ? 18.416 0.203 -17.431 1.00 87.00 328 ILE A CA 1
ATOM 2447 C C . ILE A 1 328 ? 19.192 -0.231 -16.186 1.00 87.00 328 ILE A C 1
ATOM 2449 O O . ILE A 1 328 ? 18.680 -0.158 -15.071 1.00 87.00 328 ILE A O 1
ATOM 2453 N N . THR A 1 329 ? 20.448 -0.636 -16.363 1.00 87.56 329 THR A N 1
ATOM 2454 C CA . THR A 1 329 ? 21.318 -1.013 -15.247 1.00 87.56 329 THR A CA 1
ATOM 2455 C C . THR A 1 329 ? 21.561 0.174 -14.311 1.00 87.56 329 THR A C 1
ATOM 2457 O O . THR A 1 329 ? 21.436 0.022 -13.097 1.00 87.56 329 THR A O 1
ATOM 2460 N N . TRP A 1 330 ? 21.819 1.371 -14.847 1.00 88.75 330 TRP A N 1
ATOM 2461 C CA . TRP A 1 330 ? 21.925 2.603 -14.058 1.00 88.75 330 TRP A CA 1
ATOM 2462 C C . TRP A 1 330 ? 20.636 2.947 -13.312 1.00 88.75 330 TRP A C 1
ATOM 2464 O O . TRP A 1 330 ? 20.699 3.389 -12.166 1.00 88.75 330 TRP A O 1
ATOM 2474 N N . LEU A 1 331 ? 19.473 2.710 -13.919 1.00 91.69 331 LEU A N 1
ATOM 2475 C CA . LEU A 1 331 ? 18.184 2.927 -13.262 1.00 91.69 331 LEU A CA 1
ATOM 2476 C C . LEU A 1 331 ? 17.957 1.961 -12.093 1.00 91.69 331 LEU A C 1
ATOM 2478 O O . LEU A 1 331 ? 17.531 2.395 -11.026 1.00 91.69 331 LEU A O 1
ATOM 2482 N N . PHE A 1 332 ? 18.348 0.688 -12.223 1.00 92.44 332 PHE A N 1
ATOM 2483 C CA . PHE A 1 332 ? 18.306 -0.251 -11.093 1.00 92.44 332 PHE A CA 1
ATOM 2484 C C . PHE A 1 332 ? 19.217 0.202 -9.944 1.00 92.44 332 PHE A C 1
ATOM 2486 O O . PHE A 1 332 ? 18.842 0.091 -8.775 1.00 92.44 332 PHE A O 1
ATOM 2493 N N . TRP A 1 333 ? 20.393 0.756 -10.260 1.00 91.50 333 TRP A N 1
ATOM 2494 C CA . TRP A 1 333 ? 21.272 1.361 -9.258 1.00 91.50 333 TRP A CA 1
ATOM 2495 C C . TRP A 1 333 ? 20.672 2.602 -8.615 1.00 91.50 333 TRP A C 1
ATOM 2497 O O . TRP A 1 333 ? 20.810 2.763 -7.406 1.00 91.50 333 TRP A O 1
ATOM 2507 N N . LEU A 1 334 ? 20.003 3.459 -9.388 1.00 94.25 334 LEU A N 1
ATOM 2508 C CA . LEU A 1 334 ? 19.314 4.636 -8.870 1.00 94.25 334 LEU A CA 1
ATOM 2509 C C . LEU A 1 334 ? 18.214 4.235 -7.879 1.00 94.25 334 LEU A C 1
ATOM 2511 O O . LEU A 1 334 ? 18.183 4.761 -6.766 1.00 94.25 334 LEU A O 1
ATOM 2515 N N . ASP A 1 335 ? 17.369 3.268 -8.242 1.00 94.81 335 ASP A N 1
ATOM 2516 C CA . ASP A 1 335 ? 16.315 2.746 -7.367 1.00 94.81 335 ASP A CA 1
ATOM 2517 C C . ASP A 1 335 ? 16.909 2.167 -6.070 1.00 94.81 335 ASP A C 1
ATOM 2519 O O . ASP A 1 335 ? 16.478 2.507 -4.962 1.00 94.81 335 ASP A O 1
ATOM 2523 N N . ALA A 1 336 ? 17.957 1.342 -6.188 1.00 92.50 336 ALA A N 1
ATOM 2524 C CA . ALA A 1 336 ? 18.661 0.770 -5.043 1.00 92.50 336 ALA A CA 1
ATOM 2525 C C . ALA A 1 336 ? 19.334 1.843 -4.169 1.00 92.50 336 ALA A C 1
ATOM 2527 O O . ALA A 1 336 ? 19.295 1.753 -2.940 1.00 92.50 336 ALA A O 1
ATOM 2528 N N . ALA A 1 337 ? 19.920 2.877 -4.777 1.00 94.88 337 ALA A N 1
ATOM 2529 C CA . ALA A 1 337 ? 20.571 3.978 -4.079 1.00 94.88 337 ALA A CA 1
ATOM 2530 C C . ALA A 1 337 ? 19.564 4.846 -3.317 1.00 94.88 337 ALA A C 1
ATOM 2532 O O . ALA A 1 337 ? 19.835 5.222 -2.179 1.00 94.88 337 ALA A O 1
ATOM 2533 N N . LEU A 1 338 ? 18.388 5.123 -3.890 1.00 96.31 338 LEU A N 1
ATOM 2534 C CA . LEU A 1 338 ? 17.318 5.869 -3.220 1.00 96.31 338 LEU A CA 1
ATOM 2535 C C . LEU A 1 338 ? 16.749 5.093 -2.024 1.00 96.31 338 LEU A C 1
ATOM 2537 O O . LEU A 1 338 ? 16.575 5.666 -0.945 1.00 96.31 338 LEU A O 1
ATOM 2541 N N . VAL A 1 339 ? 16.533 3.780 -2.170 1.00 94.44 339 VAL A N 1
ATOM 2542 C CA . VAL A 1 339 ? 16.161 2.902 -1.047 1.00 94.44 339 VAL A CA 1
ATOM 2543 C C . VAL A 1 339 ? 17.261 2.887 0.015 1.00 94.44 339 VAL A C 1
ATOM 2545 O O . VAL A 1 339 ? 16.978 3.089 1.196 1.00 94.44 339 VAL A O 1
ATOM 2548 N N . GLY A 1 340 ? 18.519 2.701 -0.392 1.00 93.88 340 GLY A N 1
ATOM 2549 C CA . GLY A 1 340 ? 19.677 2.726 0.498 1.00 93.88 340 GLY A CA 1
ATOM 2550 C C . GLY A 1 340 ? 19.787 4.046 1.262 1.00 93.88 340 GLY A C 1
ATOM 2551 O O . GLY A 1 340 ? 19.958 4.033 2.478 1.00 93.88 340 GLY A O 1
ATOM 2552 N N . ALA A 1 341 ? 19.590 5.182 0.593 1.00 95.19 341 ALA A N 1
ATOM 2553 C CA . ALA A 1 341 ? 19.575 6.507 1.203 1.00 95.19 341 ALA A CA 1
ATOM 2554 C C . ALA A 1 341 ? 18.436 6.663 2.223 1.00 95.19 341 ALA A C 1
ATOM 2556 O O . ALA A 1 341 ? 18.655 7.210 3.306 1.00 95.19 341 ALA A O 1
ATOM 2557 N N . ALA A 1 342 ? 17.238 6.149 1.928 1.00 92.88 342 ALA A N 1
ATOM 2558 C CA . ALA A 1 342 ? 16.111 6.163 2.860 1.00 92.88 342 ALA A CA 1
ATOM 2559 C C . ALA A 1 342 ? 16.368 5.272 4.091 1.00 92.88 342 ALA A C 1
ATOM 2561 O O . ALA A 1 342 ? 16.076 5.680 5.221 1.00 92.88 342 ALA A O 1
ATOM 2562 N N . ILE A 1 343 ? 16.970 4.090 3.902 1.00 91.94 343 ILE A N 1
ATOM 2563 C CA . ILE A 1 343 ? 17.404 3.211 4.999 1.00 91.94 343 ILE A CA 1
ATOM 2564 C C . ILE A 1 343 ? 18.468 3.915 5.843 1.00 91.94 343 ILE A C 1
ATOM 2566 O O . ILE A 1 343 ? 18.292 4.028 7.052 1.00 91.94 343 ILE A O 1
ATOM 2570 N N . LEU A 1 344 ? 19.534 4.431 5.228 1.00 91.62 344 LEU A N 1
ATOM 2571 C CA . LEU A 1 344 ? 20.639 5.098 5.923 1.00 91.62 344 LEU A CA 1
ATOM 2572 C C . LEU A 1 344 ? 20.180 6.348 6.667 1.00 91.62 344 LEU A C 1
ATOM 2574 O O . LEU A 1 344 ? 20.625 6.580 7.785 1.00 91.62 344 LEU A O 1
ATOM 2578 N N . THR A 1 345 ? 19.252 7.116 6.100 1.00 89.06 345 THR A N 1
ATOM 2579 C CA . THR A 1 345 ? 18.679 8.296 6.758 1.00 89.06 345 THR A CA 1
ATOM 2580 C C . THR A 1 345 ? 17.815 7.883 7.950 1.00 89.06 345 THR A C 1
ATOM 2582 O O . THR A 1 345 ? 17.901 8.495 9.013 1.00 89.06 345 THR A O 1
ATOM 2585 N N . THR A 1 346 ? 17.040 6.799 7.825 1.00 86.75 346 THR A N 1
ATOM 2586 C CA . THR A 1 346 ? 16.266 6.242 8.946 1.00 86.75 346 THR A CA 1
ATOM 2587 C C . THR A 1 346 ? 17.192 5.700 10.042 1.00 86.75 346 THR A C 1
ATOM 2589 O O . THR A 1 346 ? 16.999 6.006 11.213 1.00 86.75 346 THR A O 1
ATOM 2592 N N . VAL A 1 347 ? 18.238 4.944 9.688 1.00 86.38 347 VAL A N 1
ATOM 2593 C CA . VAL A 1 347 ? 19.239 4.425 10.638 1.00 86.38 347 VAL A CA 1
ATOM 2594 C C . VAL A 1 347 ? 20.019 5.564 11.290 1.00 86.38 347 VAL A C 1
ATOM 2596 O O . VAL A 1 347 ? 20.179 5.560 12.504 1.00 86.38 347 VAL A O 1
ATOM 2599 N N . GLY A 1 348 ? 20.461 6.561 10.525 1.00 82.62 348 GLY A N 1
ATOM 2600 C CA . GLY A 1 348 ? 21.154 7.741 11.041 1.00 82.62 348 GLY A CA 1
ATOM 2601 C C . GLY A 1 348 ? 20.295 8.504 12.047 1.00 82.62 348 GLY A C 1
ATOM 2602 O O . GLY A 1 348 ? 20.770 8.832 13.134 1.00 82.62 348 GLY A O 1
ATOM 2603 N N . ALA A 1 349 ? 19.005 8.686 11.748 1.00 76.62 349 ALA A N 1
ATOM 2604 C CA . ALA A 1 349 ? 18.048 9.276 12.682 1.00 76.62 349 ALA A CA 1
ATOM 2605 C C . ALA A 1 349 ? 17.871 8.444 13.971 1.00 76.62 349 ALA A C 1
ATOM 2607 O O . ALA A 1 349 ? 17.626 9.015 15.033 1.00 76.62 349 ALA A O 1
ATOM 2608 N N . LEU A 1 350 ? 18.026 7.115 13.900 1.00 73.94 350 LEU A N 1
ATOM 2609 C CA . LEU A 1 350 ? 17.950 6.210 15.053 1.00 73.94 350 LEU A CA 1
ATOM 2610 C C . LEU A 1 350 ? 19.255 6.131 15.863 1.00 73.94 350 LEU A C 1
ATOM 2612 O O . LEU A 1 350 ? 19.203 6.001 17.081 1.00 73.94 350 LEU A O 1
ATOM 2616 N N . VAL A 1 351 ? 20.423 6.172 15.221 1.00 70.38 351 VAL A N 1
ATOM 2617 C CA . VAL A 1 351 ? 21.730 5.977 15.876 1.00 70.38 351 VAL A CA 1
ATOM 2618 C C . VAL A 1 351 ? 22.251 7.268 16.513 1.00 70.38 351 VAL A C 1
ATOM 2620 O O . VAL A 1 351 ? 23.035 7.199 17.462 1.00 70.38 351 VAL A O 1
ATOM 2623 N N . LEU A 1 352 ? 21.818 8.450 16.051 1.00 66.12 352 LEU A N 1
ATOM 2624 C CA . LEU A 1 352 ? 22.327 9.708 16.599 1.00 66.12 352 LEU A CA 1
ATOM 2625 C C . LEU A 1 352 ? 22.000 9.842 18.111 1.00 66.12 352 LEU A C 1
ATOM 2627 O O . LEU A 1 352 ? 20.823 9.833 18.492 1.00 66.12 352 LEU A O 1
ATOM 2631 N N . PRO A 1 353 ? 23.005 10.009 19.003 1.00 51.31 353 PRO A N 1
ATOM 2632 C CA . PRO A 1 353 ? 22.944 9.479 20.376 1.00 51.31 353 PRO A CA 1
ATOM 2633 C C . PRO A 1 353 ? 22.065 10.239 21.381 1.00 51.31 353 PRO A C 1
ATOM 2635 O O . PRO A 1 353 ? 22.100 9.929 22.568 1.00 51.31 353 PRO A O 1
ATOM 2638 N N . ARG A 1 354 ? 21.280 11.239 20.963 1.00 53.81 354 ARG A N 1
ATOM 2639 C CA . ARG A 1 354 ? 20.452 12.036 21.892 1.00 53.81 354 ARG A CA 1
ATOM 2640 C C . ARG A 1 354 ? 18.945 11.831 21.766 1.00 53.81 354 ARG A C 1
ATOM 2642 O O . ARG A 1 354 ? 18.232 12.253 22.664 1.00 53.81 354 ARG A O 1
ATOM 2649 N N . ASN A 1 355 ? 18.442 11.162 20.724 1.00 51.56 355 ASN A N 1
ATOM 2650 C CA . ASN A 1 355 ? 17.057 11.401 20.304 1.00 51.56 355 ASN A CA 1
ATOM 2651 C C . ASN A 1 355 ? 16.244 10.180 19.834 1.00 51.56 355 ASN A C 1
ATOM 2653 O O . ASN A 1 355 ? 15.187 10.389 19.255 1.00 51.56 355 ASN A O 1
ATOM 2657 N N . LEU A 1 356 ? 16.600 8.925 20.141 1.00 52.41 356 LEU A N 1
ATOM 2658 C CA . LEU A 1 356 ? 15.677 7.788 19.899 1.00 52.41 356 LEU A CA 1
ATOM 2659 C C . LEU A 1 356 ? 14.306 8.007 20.567 1.00 52.41 356 LEU A C 1
ATOM 2661 O O . LEU A 1 356 ? 13.265 7.737 19.973 1.00 52.41 356 LEU A O 1
ATOM 2665 N N . LYS A 1 357 ? 14.318 8.577 21.781 1.00 52.97 357 LYS A N 1
ATOM 2666 C CA . LYS A 1 357 ? 13.114 9.028 22.493 1.00 52.97 357 LYS A CA 1
ATOM 2667 C C . LYS A 1 357 ? 12.518 10.321 21.924 1.00 52.97 357 LYS A C 1
ATOM 2669 O O . LYS A 1 357 ? 11.330 10.526 22.075 1.00 52.97 357 LYS A O 1
ATOM 2674 N N . ALA A 1 358 ? 13.283 11.192 21.270 1.00 53.22 358 ALA A N 1
ATOM 2675 C CA . ALA A 1 358 ? 12.743 12.437 20.709 1.00 53.22 358 ALA A CA 1
ATOM 2676 C C . ALA A 1 358 ? 12.180 12.260 19.287 1.00 53.22 358 ALA A C 1
ATOM 2678 O O . ALA A 1 358 ? 11.280 12.994 18.895 1.00 53.22 358 ALA A O 1
ATOM 2679 N N . TRP A 1 359 ? 12.678 11.282 18.521 1.00 60.47 359 TRP A N 1
ATOM 2680 C CA . TRP A 1 359 ? 12.210 10.992 17.163 1.00 60.47 359 TRP A CA 1
ATOM 2681 C C . TRP A 1 359 ? 10.800 10.394 17.166 1.00 60.47 359 TRP A C 1
ATOM 2683 O O . TRP A 1 359 ? 9.992 10.701 16.292 1.00 60.47 359 TRP A O 1
ATOM 2693 N N . TRP A 1 360 ? 10.484 9.600 18.193 1.00 58.50 360 TRP A N 1
ATOM 2694 C CA . TRP A 1 360 ? 9.171 8.980 18.372 1.00 58.50 360 TRP A CA 1
ATOM 2695 C C . TRP A 1 360 ? 8.315 9.596 19.488 1.00 58.50 360 TRP A C 1
ATOM 2697 O O . TRP A 1 360 ? 7.173 9.168 19.664 1.00 58.50 360 TRP A O 1
ATOM 2707 N N . GLY A 1 361 ? 8.843 10.560 20.250 1.00 54.59 361 GLY A N 1
ATOM 2708 C CA . GLY A 1 361 ? 8.359 10.834 21.609 1.00 54.59 361 GLY A CA 1
ATOM 2709 C C . GLY A 1 361 ? 8.730 9.667 22.537 1.00 54.59 361 GLY A C 1
ATOM 2710 O O . GLY A 1 361 ? 8.883 8.531 22.083 1.00 54.59 361 GLY A O 1
ATOM 2711 N N . ALA A 1 362 ? 8.979 9.912 23.823 1.00 47.66 362 ALA A N 1
ATOM 2712 C CA . ALA A 1 362 ? 9.392 8.861 24.751 1.00 47.66 362 ALA A CA 1
ATOM 2713 C C . ALA A 1 362 ? 8.277 7.804 24.877 1.00 47.66 362 ALA A C 1
ATOM 2715 O O . ALA A 1 362 ? 7.342 7.972 25.648 1.00 47.66 362 ALA A O 1
ATOM 2716 N N . ARG A 1 363 ? 8.347 6.736 24.077 1.00 59.38 363 ARG A N 1
ATOM 2717 C CA . ARG A 1 363 ? 7.304 5.709 23.981 1.00 59.38 363 ARG A CA 1
ATOM 2718 C C . ARG A 1 363 ? 7.774 4.420 24.641 1.00 59.38 363 ARG A C 1
ATOM 2720 O O . ARG A 1 363 ? 8.788 3.845 24.242 1.00 59.38 363 ARG A O 1
ATOM 2727 N N . GLU A 1 364 ? 7.037 3.972 25.653 1.00 60.50 364 GLU A N 1
ATOM 2728 C CA . GLU A 1 364 ? 7.237 2.666 26.283 1.00 60.50 364 GLU A CA 1
ATOM 2729 C C . GLU A 1 364 ? 6.966 1.548 25.264 1.00 60.50 364 GLU A C 1
ATOM 2731 O O . GLU A 1 364 ? 6.057 1.637 24.425 1.00 60.50 364 GLU A O 1
ATOM 2736 N N . LYS A 1 365 ? 7.766 0.476 25.296 1.00 59.75 365 LYS A N 1
ATOM 2737 C CA . LYS A 1 365 ? 7.446 -0.725 24.513 1.00 59.75 365 LYS A CA 1
ATOM 2738 C C . LYS A 1 365 ? 6.108 -1.290 25.026 1.00 59.75 365 LYS A C 1
ATOM 2740 O O . LYS A 1 365 ? 5.906 -1.301 26.233 1.00 59.75 365 LYS A O 1
ATOM 2745 N N . PRO A 1 366 ? 5.205 -1.767 24.147 1.00 63.19 366 PRO A N 1
ATOM 2746 C CA . PRO A 1 366 ? 5.391 -2.044 22.721 1.00 63.19 366 PRO A CA 1
ATOM 2747 C C . PRO A 1 366 ? 4.744 -0.998 21.790 1.00 63.19 366 PRO A C 1
ATOM 2749 O O . PRO A 1 366 ? 4.496 -1.294 20.621 1.00 63.19 366 PRO A O 1
ATOM 2752 N N . THR A 1 367 ? 4.484 0.225 22.268 1.00 73.25 367 THR A N 1
ATOM 2753 C CA . THR A 1 367 ? 3.868 1.305 21.463 1.00 73.25 367 THR A CA 1
ATOM 2754 C C . THR A 1 367 ? 4.793 1.863 20.372 1.00 73.25 367 THR A C 1
ATOM 2756 O O . THR A 1 367 ? 4.407 2.743 19.598 1.00 73.25 367 THR A O 1
ATOM 2759 N N . THR A 1 368 ? 6.019 1.338 20.282 1.00 77.38 368 THR A N 1
ATOM 2760 C CA . THR A 1 368 ? 6.986 1.710 19.260 1.00 77.38 368 THR A CA 1
ATOM 2761 C C . THR A 1 368 ? 6.572 1.199 17.876 1.00 77.38 368 THR A C 1
ATOM 2763 O O . THR A 1 368 ? 6.027 0.091 17.736 1.00 77.38 368 THR A O 1
ATOM 2766 N N . PRO A 1 369 ? 6.873 1.972 16.822 1.00 83.75 369 PRO A N 1
ATOM 2767 C CA . PRO A 1 369 ? 6.644 1.554 15.448 1.00 83.75 369 PRO A CA 1
ATOM 2768 C C . PRO A 1 369 ? 7.375 0.267 15.087 1.00 83.75 369 PRO A C 1
ATOM 2770 O O . PRO A 1 369 ? 8.372 -0.112 15.712 1.00 83.75 369 PRO A O 1
ATOM 2773 N N . TRP A 1 370 ? 6.896 -0.415 14.050 1.00 86.50 370 TRP A N 1
ATOM 2774 C CA . TRP A 1 370 ? 7.514 -1.660 13.602 1.00 86.50 370 TRP A CA 1
ATOM 2775 C C . TRP A 1 370 ? 8.983 -1.463 13.230 1.00 86.50 370 TRP A C 1
ATOM 2777 O O . TRP A 1 370 ? 9.347 -0.491 12.569 1.00 86.50 370 TRP A O 1
ATOM 2787 N N . LEU A 1 371 ? 9.845 -2.384 13.670 1.00 85.50 371 LEU A N 1
ATOM 2788 C CA . LEU A 1 371 ? 11.290 -2.313 13.417 1.00 85.50 371 LEU A CA 1
ATOM 2789 C C . LEU A 1 371 ? 11.889 -0.930 13.765 1.00 85.50 371 LEU A C 1
ATOM 2791 O O . LEU A 1 371 ? 12.776 -0.441 13.069 1.00 85.50 371 LEU A O 1
ATOM 2795 N N . ASN A 1 372 ? 11.347 -0.261 14.792 1.00 80.00 372 ASN A N 1
ATOM 2796 C CA . ASN A 1 372 ? 11.708 1.098 15.209 1.00 80.00 372 ASN A CA 1
ATOM 2797 C C . ASN A 1 372 ? 11.615 2.166 14.101 1.00 80.00 372 ASN A C 1
ATOM 2799 O O . ASN A 1 372 ? 12.275 3.190 14.204 1.00 80.00 372 ASN A O 1
ATOM 2803 N N . GLY A 1 373 ? 10.812 1.950 13.054 1.00 82.50 373 GLY A N 1
ATOM 2804 C CA . GLY A 1 373 ? 10.685 2.869 11.912 1.00 82.50 373 GLY A CA 1
ATOM 2805 C C . GLY A 1 373 ? 11.245 2.360 10.597 1.00 82.50 373 GLY A C 1
ATOM 2806 O O . GLY A 1 373 ? 10.859 2.862 9.547 1.00 82.50 373 GLY A O 1
ATOM 2807 N N . LEU A 1 374 ? 12.103 1.336 10.629 1.00 88.06 374 LEU A N 1
ATOM 2808 C CA . LEU A 1 374 ? 12.721 0.802 9.411 1.00 88.06 374 LEU A CA 1
ATOM 2809 C C . LEU A 1 374 ? 11.710 0.144 8.466 1.00 88.06 374 LEU A C 1
ATOM 2811 O O . LEU A 1 374 ? 12.009 -0.045 7.294 1.00 88.06 374 LEU A O 1
ATOM 2815 N N . HIS A 1 375 ? 10.505 -0.177 8.939 1.00 89.75 375 HIS A N 1
ATOM 2816 C CA . HIS A 1 375 ? 9.460 -0.763 8.104 1.00 89.75 375 HIS A CA 1
ATOM 2817 C C . HIS A 1 375 ? 9.094 0.111 6.892 1.00 89.75 375 HIS A C 1
ATOM 2819 O O . HIS A 1 375 ? 8.860 -0.453 5.832 1.00 89.75 375 HIS A O 1
ATOM 2825 N N . ALA A 1 376 ? 9.115 1.446 6.996 1.00 91.25 376 ALA A N 1
ATOM 2826 C CA . ALA A 1 376 ? 8.783 2.336 5.879 1.00 91.25 376 ALA A CA 1
ATOM 2827 C C . ALA A 1 376 ? 9.719 2.152 4.660 1.00 91.25 376 ALA A C 1
ATOM 2829 O O . ALA A 1 376 ? 9.237 1.746 3.599 1.00 91.25 376 ALA A O 1
ATOM 2830 N N . PRO A 1 377 ? 11.052 2.346 4.775 1.00 93.56 377 PRO A N 1
ATOM 2831 C CA . PRO A 1 377 ? 11.950 2.117 3.645 1.00 93.56 377 PRO A CA 1
ATOM 2832 C C . PRO A 1 377 ? 12.031 0.640 3.225 1.00 93.56 377 PRO A C 1
ATOM 2834 O O . PRO A 1 377 ? 12.285 0.363 2.059 1.00 93.56 377 PRO A O 1
ATOM 2837 N N . LEU A 1 378 ? 11.775 -0.318 4.126 1.00 93.19 378 LEU A N 1
ATOM 2838 C CA . LEU A 1 378 ? 11.737 -1.746 3.774 1.00 93.19 378 LEU A CA 1
ATOM 2839 C C . LEU A 1 378 ? 10.496 -2.109 2.942 1.00 93.19 378 LEU A C 1
ATOM 2841 O O . LEU A 1 378 ? 10.594 -2.904 2.011 1.00 93.19 378 LEU A O 1
ATOM 2845 N N . VAL A 1 379 ? 9.340 -1.505 3.227 1.00 93.38 379 VAL A N 1
ATOM 2846 C CA . VAL A 1 379 ? 8.132 -1.646 2.398 1.00 93.38 379 VAL A CA 1
ATOM 2847 C C . VAL A 1 379 ? 8.354 -1.012 1.024 1.00 93.38 379 VAL A C 1
ATOM 2849 O O . VAL A 1 379 ? 8.017 -1.627 0.012 1.00 93.38 379 VAL A O 1
ATOM 2852 N N . ALA A 1 380 ? 8.995 0.160 0.968 1.00 94.50 380 ALA A N 1
ATOM 2853 C CA . ALA A 1 380 ? 9.394 0.775 -0.297 1.00 94.50 380 ALA A CA 1
ATOM 2854 C C . ALA A 1 380 ? 10.374 -0.114 -1.088 1.00 94.50 380 ALA A C 1
ATOM 2856 O O . ALA A 1 380 ? 10.199 -0.291 -2.292 1.00 94.50 380 ALA A O 1
ATOM 2857 N N . ALA A 1 381 ? 11.341 -0.748 -0.412 1.00 94.50 381 ALA A N 1
ATOM 2858 C CA . ALA A 1 381 ? 12.265 -1.704 -1.023 1.00 94.50 381 ALA A CA 1
ATOM 2859 C C . ALA A 1 381 ? 11.535 -2.901 -1.650 1.00 94.50 381 ALA A C 1
ATOM 2861 O O . ALA A 1 381 ? 11.882 -3.311 -2.752 1.00 94.50 381 ALA A O 1
ATOM 2862 N N . ILE A 1 382 ? 10.493 -3.437 -1.002 1.00 91.81 382 ILE A N 1
ATOM 2863 C CA . ILE A 1 382 ? 9.654 -4.489 -1.602 1.00 91.81 382 ILE A CA 1
ATOM 2864 C C . ILE A 1 382 ? 8.941 -3.973 -2.853 1.00 91.81 382 ILE A C 1
ATOM 2866 O O . ILE A 1 382 ? 8.878 -4.699 -3.844 1.00 91.81 382 ILE A O 1
ATOM 2870 N N . GLY A 1 383 ? 8.447 -2.731 -2.833 1.00 92.12 383 GLY A N 1
ATOM 2871 C CA . GLY A 1 383 ? 7.892 -2.077 -4.020 1.00 92.12 383 GLY A CA 1
ATOM 2872 C C . GLY A 1 383 ? 8.883 -2.068 -5.183 1.00 92.12 383 GLY A C 1
ATOM 2873 O O . GLY A 1 383 ? 8.545 -2.520 -6.275 1.00 92.12 383 GLY A O 1
ATOM 2874 N N . VAL A 1 384 ? 10.130 -1.662 -4.928 1.00 94.50 384 VAL A N 1
ATOM 2875 C CA . VAL A 1 384 ? 11.209 -1.670 -5.929 1.00 94.50 384 VAL A CA 1
ATOM 2876 C C . VAL A 1 384 ? 11.509 -3.074 -6.434 1.00 94.50 384 VAL A C 1
ATOM 2878 O O . VAL A 1 384 ? 11.508 -3.303 -7.641 1.00 94.50 384 VAL A O 1
ATOM 2881 N N . LEU A 1 385 ? 11.723 -4.029 -5.526 1.00 91.81 385 LEU A N 1
ATOM 2882 C CA . LEU A 1 385 ? 12.018 -5.418 -5.879 1.00 91.81 385 LEU A CA 1
ATOM 2883 C C . LEU A 1 385 ? 10.917 -6.006 -6.758 1.00 91.81 385 LEU A C 1
ATOM 2885 O O . LEU A 1 385 ? 11.214 -6.652 -7.764 1.00 91.81 385 LEU A O 1
ATOM 2889 N N . TRP A 1 386 ? 9.656 -5.770 -6.392 1.00 89.50 386 TRP A N 1
ATOM 2890 C CA . TRP A 1 386 ? 8.501 -6.242 -7.142 1.00 89.50 386 TRP A CA 1
ATOM 2891 C C . TRP A 1 386 ? 8.425 -5.582 -8.526 1.00 89.50 386 TRP A C 1
ATOM 2893 O O . TRP A 1 386 ? 8.293 -6.293 -9.520 1.00 89.50 386 TRP A O 1
ATOM 2903 N N . GLY A 1 387 ? 8.571 -4.256 -8.617 1.00 90.56 387 GLY A N 1
ATOM 2904 C CA . GLY A 1 387 ? 8.519 -3.526 -9.889 1.00 90.56 387 GLY A CA 1
ATOM 2905 C C . GLY A 1 387 ? 9.640 -3.916 -10.853 1.00 90.56 387 GLY A C 1
ATOM 2906 O O . GLY A 1 387 ? 9.375 -4.301 -11.992 1.00 90.56 387 GLY A O 1
ATOM 2907 N N . VAL A 1 388 ? 10.888 -3.896 -10.376 1.00 92.25 388 VAL A N 1
ATOM 2908 C CA . VAL A 1 388 ? 12.069 -4.311 -11.150 1.00 92.25 388 VAL A CA 1
ATOM 2909 C C . VAL A 1 388 ? 11.978 -5.791 -11.529 1.00 92.25 388 VAL A C 1
ATOM 2911 O O . VAL A 1 388 ? 12.213 -6.157 -12.678 1.00 92.25 388 VAL A O 1
ATOM 2914 N N . GLY A 1 389 ? 11.576 -6.649 -10.587 1.00 91.12 389 GLY A N 1
ATOM 2915 C CA . GLY A 1 389 ? 11.415 -8.083 -10.816 1.00 91.12 389 GLY A CA 1
ATOM 2916 C C . GLY A 1 389 ? 10.370 -8.405 -11.883 1.00 91.12 389 GLY A C 1
ATOM 2917 O O . GLY A 1 389 ? 10.639 -9.223 -12.760 1.00 91.12 389 GLY A O 1
ATOM 2918 N N . LEU A 1 390 ? 9.201 -7.754 -11.854 1.00 87.44 390 LEU A N 1
ATOM 2919 C CA . LEU A 1 390 ? 8.163 -7.962 -12.868 1.00 87.44 390 LEU A CA 1
ATOM 2920 C C . LEU A 1 390 ? 8.663 -7.608 -14.267 1.00 87.44 390 LEU A C 1
ATOM 2922 O O . LEU A 1 390 ? 8.505 -8.418 -15.178 1.00 87.44 390 LEU A O 1
ATOM 2926 N N . GLY A 1 391 ? 9.280 -6.438 -14.447 1.00 89.81 391 GLY A N 1
ATOM 2927 C CA . GLY A 1 391 ? 9.749 -6.028 -15.771 1.00 89.81 391 GLY A CA 1
ATOM 2928 C C . GLY A 1 391 ? 10.885 -6.917 -16.302 1.00 89.81 391 GLY A C 1
ATOM 2929 O O . GLY A 1 391 ? 10.849 -7.319 -17.470 1.00 89.81 391 GLY A O 1
ATOM 2930 N N . VAL A 1 392 ? 11.804 -7.363 -15.432 1.00 91.69 392 VAL A N 1
ATOM 2931 C CA . VAL A 1 392 ? 12.830 -8.361 -15.788 1.00 91.69 392 VAL A CA 1
ATOM 2932 C C . VAL A 1 392 ? 12.188 -9.693 -16.176 1.00 91.69 392 VAL A C 1
ATOM 2934 O O . VAL A 1 392 ? 12.531 -10.264 -17.211 1.00 91.69 392 VAL A O 1
ATOM 2937 N N . GLY A 1 393 ? 11.236 -10.186 -15.380 1.00 89.19 393 GLY A N 1
ATOM 2938 C CA . GLY A 1 393 ? 10.543 -11.449 -15.630 1.00 89.19 393 GLY A CA 1
ATOM 2939 C C . GLY A 1 393 ? 9.778 -11.451 -16.955 1.00 89.19 393 GLY A C 1
ATOM 2940 O O . GLY A 1 393 ? 9.965 -12.362 -17.763 1.00 89.19 393 GLY A O 1
ATOM 2941 N N . PHE A 1 394 ? 8.970 -10.415 -17.211 1.00 87.50 394 PHE A N 1
ATOM 2942 C CA . PHE A 1 394 ? 8.199 -10.285 -18.452 1.00 87.50 394 PHE A CA 1
ATOM 2943 C C . PHE A 1 394 ? 9.096 -10.203 -19.683 1.00 87.50 394 PHE A C 1
ATOM 2945 O O . PHE A 1 394 ? 8.858 -10.910 -20.660 1.00 87.50 394 PHE A O 1
ATOM 2952 N N . THR A 1 395 ? 10.151 -9.392 -19.630 1.00 91.06 395 THR A N 1
ATOM 2953 C CA . THR A 1 395 ? 11.051 -9.211 -20.773 1.00 91.06 395 THR A CA 1
ATOM 2954 C C . THR A 1 395 ? 11.837 -10.478 -21.084 1.00 91.06 395 THR A C 1
ATOM 2956 O O . THR A 1 395 ? 11.949 -10.852 -22.249 1.00 91.06 395 THR A O 1
ATOM 2959 N N . ARG A 1 396 ? 12.329 -11.196 -20.063 1.00 90.56 396 ARG A N 1
ATOM 2960 C CA . ARG A 1 396 ? 13.018 -12.482 -20.272 1.00 90.56 396 ARG A CA 1
ATOM 2961 C C . ARG A 1 396 ? 12.084 -13.537 -20.851 1.00 90.56 396 ARG A C 1
ATOM 2963 O O . ARG A 1 396 ? 12.492 -14.277 -21.741 1.00 90.56 396 ARG A O 1
ATOM 2970 N N . LEU A 1 397 ? 10.840 -13.599 -20.372 1.00 88.50 397 LEU A N 1
ATOM 2971 C CA . LEU A 1 397 ? 9.841 -14.520 -20.911 1.00 88.50 397 LEU A CA 1
ATOM 2972 C C . LEU A 1 397 ? 9.509 -14.187 -22.372 1.00 88.50 397 LEU A C 1
ATOM 2974 O O . LEU A 1 397 ? 9.465 -15.091 -23.201 1.00 88.50 397 LEU A O 1
ATOM 2978 N N . ALA A 1 398 ? 9.325 -12.906 -22.701 1.00 89.44 398 ALA A N 1
ATOM 2979 C CA . ALA A 1 398 ? 9.073 -12.460 -24.070 1.00 89.44 398 ALA A CA 1
ATOM 2980 C C . ALA A 1 398 ? 10.247 -12.788 -25.005 1.00 89.44 398 ALA A C 1
ATOM 2982 O O . ALA A 1 398 ? 10.027 -13.345 -26.079 1.00 89.44 398 ALA A O 1
ATOM 2983 N N . ALA A 1 399 ? 11.484 -12.516 -24.575 1.00 89.81 399 ALA A N 1
ATOM 2984 C CA . ALA A 1 399 ? 12.690 -12.866 -25.323 1.00 89.81 399 ALA A CA 1
ATOM 2985 C C . ALA A 1 399 ? 12.769 -14.377 -25.589 1.00 89.81 399 ALA A C 1
ATOM 2987 O O . ALA A 1 399 ? 12.958 -14.787 -26.730 1.00 89.81 399 ALA A O 1
ATOM 2988 N N . LEU A 1 400 ? 12.508 -15.205 -24.570 1.00 88.44 400 LEU A N 1
ATOM 2989 C CA . LEU A 1 400 ? 12.487 -16.663 -24.706 1.00 88.44 400 LEU A CA 1
ATOM 2990 C C . LEU A 1 400 ? 11.423 -17.147 -25.702 1.00 88.44 400 LEU A C 1
ATOM 2992 O O . LEU A 1 400 ? 11.704 -18.013 -26.528 1.00 88.44 400 LEU A O 1
ATOM 2996 N N . VAL A 1 401 ? 10.211 -16.586 -25.654 1.00 89.00 401 VAL A N 1
ATOM 2997 C CA . VAL A 1 401 ? 9.137 -16.933 -26.599 1.00 89.00 401 VAL A CA 1
ATOM 2998 C C . VAL A 1 401 ? 9.521 -16.549 -28.029 1.00 89.00 401 VAL A C 1
ATOM 3000 O O . VAL A 1 401 ? 9.289 -17.331 -28.952 1.00 89.00 401 VAL A O 1
ATOM 3003 N N . ILE A 1 402 ? 10.122 -15.374 -28.225 1.00 87.69 402 ILE A N 1
ATOM 3004 C CA . ILE A 1 402 ? 10.552 -14.888 -29.542 1.00 87.69 402 ILE A CA 1
ATOM 3005 C C . ILE A 1 402 ? 11.677 -15.756 -30.111 1.00 87.69 402 ILE A C 1
ATOM 3007 O O . ILE A 1 402 ? 11.571 -16.204 -31.256 1.00 87.69 402 ILE A O 1
ATOM 3011 N N . ASP A 1 403 ? 12.711 -16.037 -29.318 1.00 87.38 403 ASP A N 1
ATOM 3012 C CA . ASP A 1 403 ? 13.838 -16.878 -29.730 1.00 87.38 403 ASP A CA 1
ATOM 3013 C C . ASP A 1 403 ? 13.403 -18.314 -30.025 1.00 87.38 403 ASP A C 1
ATOM 3015 O O . ASP A 1 403 ? 13.859 -18.898 -31.004 1.00 87.38 403 ASP A O 1
ATOM 3019 N N . HIS A 1 404 ? 12.456 -18.864 -29.261 1.00 87.94 404 HIS A N 1
ATOM 3020 C CA . HIS A 1 404 ? 11.910 -20.191 -29.542 1.00 87.94 404 HIS A CA 1
ATOM 3021 C C . HIS A 1 404 ? 11.032 -20.223 -30.804 1.00 87.94 404 HIS A C 1
ATOM 3023 O O . HIS A 1 404 ? 11.084 -21.181 -31.571 1.00 87.94 404 HIS A O 1
ATOM 3029 N N . SER A 1 405 ? 10.226 -19.181 -31.037 1.00 85.44 405 SER A N 1
ATOM 3030 C CA . SER A 1 405 ? 9.278 -19.138 -32.164 1.00 85.44 405 SER A CA 1
ATOM 3031 C C . SER A 1 405 ? 9.955 -18.888 -33.513 1.00 85.44 405 SER A C 1
ATOM 3033 O O . SER A 1 405 ? 9.453 -19.323 -34.548 1.00 85.44 405 SER A O 1
ATOM 3035 N N . LYS A 1 406 ? 11.073 -18.156 -33.521 1.00 81.31 406 LYS A N 1
ATOM 3036 C CA . LYS A 1 406 ? 11.897 -17.907 -34.710 1.00 81.31 406 LYS A CA 1
ATOM 3037 C C . LYS A 1 406 ? 13.370 -18.063 -34.320 1.00 81.31 406 LYS A C 1
ATOM 3039 O O . LYS A 1 406 ? 13.992 -17.062 -33.979 1.00 81.31 406 LYS A O 1
ATOM 3044 N N . PRO A 1 407 ? 13.917 -19.286 -34.315 1.00 79.81 407 PRO A N 1
ATOM 3045 C CA . PRO A 1 407 ? 15.298 -19.509 -33.911 1.00 79.81 407 PRO A CA 1
ATOM 3046 C C . PRO A 1 407 ? 16.256 -18.764 -34.840 1.00 79.81 407 PRO A C 1
ATOM 3048 O O . PRO A 1 407 ? 16.284 -19.018 -36.042 1.00 79.81 407 PRO A O 1
ATOM 3051 N N . ASP A 1 408 ? 17.028 -17.845 -34.273 1.00 79.19 408 ASP A N 1
ATOM 3052 C CA . ASP A 1 408 ? 18.145 -17.174 -34.931 1.00 79.19 408 ASP A CA 1
ATOM 3053 C C . ASP A 1 408 ? 19.359 -17.311 -34.010 1.00 79.19 408 ASP A C 1
ATOM 3055 O O . ASP A 1 408 ? 19.510 -16.580 -33.029 1.00 79.19 408 ASP A O 1
ATOM 3059 N N . HIS A 1 409 ? 20.172 -18.335 -34.273 1.00 76.56 409 HIS A N 1
ATOM 3060 C CA . HIS A 1 409 ? 21.340 -18.657 -33.454 1.00 76.56 409 HIS A CA 1
ATOM 3061 C C . HIS A 1 409 ? 22.499 -17.675 -33.656 1.00 76.56 409 HIS A C 1
ATOM 3063 O O . HIS A 1 409 ? 23.398 -17.632 -32.818 1.00 76.56 409 HIS A O 1
ATOM 3069 N N . GLU A 1 410 ? 22.480 -16.892 -34.737 1.00 77.00 410 GLU A N 1
ATOM 3070 C CA . GLU A 1 410 ? 23.512 -15.897 -35.034 1.00 77.00 410 GLU A CA 1
ATOM 3071 C C . GLU A 1 410 ? 23.204 -14.555 -34.356 1.00 77.00 410 GLU A C 1
ATOM 3073 O O . GLU A 1 410 ? 24.128 -13.834 -33.978 1.00 77.00 410 GLU A O 1
ATOM 3078 N N . ASN A 1 411 ? 21.922 -14.238 -34.135 1.00 74.31 411 ASN A N 1
ATOM 3079 C CA . ASN A 1 411 ? 21.496 -12.981 -33.519 1.00 74.31 411 ASN A CA 1
ATOM 3080 C C . ASN A 1 411 ? 20.378 -13.168 -32.464 1.00 74.31 411 ASN A C 1
ATOM 3082 O O . ASN A 1 411 ? 19.221 -12.782 -32.697 1.00 74.31 411 ASN A O 1
ATOM 3086 N N . PRO A 1 412 ? 20.699 -13.736 -31.282 1.00 80.69 412 PRO A N 1
ATOM 3087 C CA . PRO A 1 412 ? 19.738 -13.879 -30.190 1.00 80.69 412 PRO A CA 1
ATOM 3088 C C . PRO A 1 412 ? 19.279 -12.515 -29.661 1.00 80.69 412 PRO A C 1
ATOM 3090 O O . PRO A 1 412 ? 19.956 -11.498 -29.842 1.00 80.69 412 PRO A O 1
ATOM 3093 N N . VAL A 1 413 ? 18.136 -12.480 -28.967 1.00 83.44 413 VAL A N 1
ATOM 3094 C CA . VAL A 1 413 ? 17.672 -11.252 -28.304 1.00 83.44 413 VAL A CA 1
ATOM 3095 C C . VAL A 1 413 ? 18.657 -10.875 -27.177 1.00 83.44 413 VAL A C 1
ATOM 3097 O O . VAL A 1 413 ? 18.777 -11.611 -26.196 1.00 83.44 413 VAL A O 1
ATOM 3100 N N . PRO A 1 414 ? 19.368 -9.735 -27.267 1.00 80.88 414 PRO A N 1
ATOM 3101 C CA . PRO A 1 414 ? 20.326 -9.305 -26.272 1.00 80.88 414 PRO A CA 1
ATOM 3102 C C . PRO A 1 414 ? 19.551 -8.769 -25.083 1.00 80.88 414 PRO A C 1
ATOM 3104 O O . PRO A 1 414 ? 18.670 -7.920 -25.212 1.00 80.88 414 PRO A O 1
ATOM 3107 N N . LEU A 1 415 ? 19.901 -9.268 -23.910 1.00 87.38 415 LEU A N 1
ATOM 3108 C CA . LEU A 1 415 ? 19.352 -8.803 -22.652 1.00 87.38 415 LEU A CA 1
ATOM 3109 C C . LEU A 1 415 ? 20.475 -8.142 -21.854 1.00 87.38 415 LEU A C 1
ATOM 3111 O O . LEU A 1 415 ? 21.599 -8.645 -21.884 1.00 87.38 415 LEU A O 1
ATOM 3115 N N . PRO A 1 416 ? 20.198 -7.054 -21.117 1.00 87.44 416 PRO A N 1
ATOM 3116 C CA . PRO A 1 416 ? 21.197 -6.451 -20.248 1.00 87.44 416 PRO A CA 1
ATOM 3117 C C . PRO A 1 416 ? 21.668 -7.455 -19.191 1.00 87.44 416 PRO A C 1
ATOM 3119 O O . PRO A 1 416 ? 20.855 -8.199 -18.634 1.00 87.44 416 PRO A O 1
ATOM 3122 N N . ASP A 1 417 ? 22.956 -7.433 -18.846 1.00 85.88 417 ASP A N 1
ATOM 3123 C CA . ASP A 1 417 ? 23.531 -8.333 -17.832 1.00 85.88 417 ASP A CA 1
ATOM 3124 C C . ASP A 1 417 ? 22.808 -8.229 -16.480 1.00 85.88 417 ASP A C 1
ATOM 3126 O O . ASP A 1 417 ? 22.627 -9.221 -15.766 1.00 85.88 417 ASP A O 1
ATOM 3130 N N . SER A 1 418 ? 22.300 -7.037 -16.159 1.00 89.00 418 SER A N 1
ATOM 3131 C CA . SER A 1 418 ? 21.494 -6.787 -14.965 1.00 89.00 418 SER A CA 1
ATOM 3132 C C . SER A 1 418 ? 20.225 -7.644 -14.889 1.00 89.00 418 SER A C 1
ATOM 3134 O O . SER A 1 418 ? 19.757 -7.922 -13.789 1.00 89.00 418 SER A O 1
ATOM 3136 N N . TYR A 1 419 ? 19.691 -8.150 -16.005 1.00 91.75 419 TYR A N 1
ATOM 3137 C CA . TYR A 1 419 ? 18.524 -9.039 -16.001 1.00 91.75 419 TYR A CA 1
ATOM 3138 C C . TYR A 1 419 ? 18.885 -10.429 -15.479 1.00 91.75 419 TYR A C 1
ATOM 3140 O O . TYR A 1 419 ? 18.091 -11.034 -14.756 1.00 91.75 419 TYR A O 1
ATOM 3148 N N . ALA A 1 420 ? 20.073 -10.938 -15.820 1.00 90.94 420 ALA A N 1
ATOM 3149 C CA . ALA A 1 420 ? 20.572 -12.200 -15.279 1.00 90.94 420 ALA A CA 1
ATOM 3150 C C . ALA A 1 420 ? 20.877 -12.060 -13.780 1.00 90.94 420 ALA A C 1
ATOM 3152 O O . ALA A 1 420 ? 20.462 -12.906 -12.986 1.00 90.94 420 ALA A O 1
ATOM 3153 N N . SER A 1 421 ? 21.513 -10.954 -13.381 1.00 92.50 421 SER A N 1
ATOM 3154 C CA . SER A 1 421 ? 21.797 -10.642 -11.973 1.00 92.50 421 SER A CA 1
ATOM 3155 C C . SER A 1 421 ? 20.522 -10.507 -11.137 1.00 92.50 421 SER A C 1
ATOM 3157 O O . SER A 1 421 ? 20.423 -11.105 -10.065 1.00 92.50 421 SER A O 1
ATOM 3159 N N . THR A 1 422 ? 19.507 -9.802 -11.641 1.00 92.75 422 THR A N 1
ATOM 3160 C CA . THR A 1 422 ? 18.210 -9.653 -10.965 1.00 92.75 422 THR A CA 1
ATOM 3161 C C . THR A 1 422 ? 17.451 -10.977 -10.876 1.00 92.75 422 THR A C 1
ATOM 3163 O O . THR A 1 422 ? 16.895 -11.296 -9.823 1.00 92.75 422 THR A O 1
ATOM 3166 N N . ALA A 1 423 ? 17.441 -11.782 -11.943 1.00 93.44 423 ALA A N 1
ATOM 3167 C CA . ALA A 1 423 ? 16.825 -13.108 -11.914 1.00 93.44 423 ALA A CA 1
ATOM 3168 C C . ALA A 1 423 ? 17.509 -14.022 -10.884 1.00 93.44 423 ALA A C 1
ATOM 3170 O O . ALA A 1 423 ? 16.838 -14.696 -10.102 1.00 93.44 423 ALA A O 1
ATOM 3171 N N . TRP A 1 424 ? 18.843 -13.999 -10.837 1.00 95.31 424 TRP A N 1
ATOM 3172 C CA . TRP A 1 424 ? 19.626 -14.749 -9.858 1.00 95.31 424 TRP A CA 1
ATOM 3173 C C . TRP A 1 424 ? 19.339 -14.293 -8.422 1.00 95.31 424 TRP A C 1
ATOM 3175 O O . TRP A 1 424 ? 19.091 -15.129 -7.553 1.00 95.31 424 TRP A O 1
ATOM 3185 N N . MET A 1 425 ? 19.298 -12.976 -8.184 1.00 94.75 425 MET A N 1
ATOM 3186 C CA . MET A 1 425 ? 18.944 -12.382 -6.891 1.00 94.75 425 MET A CA 1
ATOM 3187 C C . MET A 1 425 ? 17.585 -12.894 -6.398 1.00 94.75 425 MET A C 1
ATOM 3189 O O . MET A 1 425 ? 17.465 -13.306 -5.242 1.00 94.75 425 MET A O 1
ATOM 3193 N N . TRP A 1 426 ? 16.570 -12.907 -7.266 1.00 93.94 426 TRP A N 1
ATOM 3194 C CA . TRP A 1 426 ? 15.248 -13.446 -6.940 1.00 93.94 426 TRP A CA 1
ATOM 3195 C C . TRP A 1 426 ? 15.288 -14.943 -6.632 1.00 93.94 426 TRP A C 1
ATOM 3197 O O . TRP A 1 426 ? 14.682 -15.366 -5.651 1.00 93.94 426 TRP A O 1
ATOM 3207 N N . GLY A 1 427 ? 16.040 -15.734 -7.400 1.00 94.50 427 GLY A N 1
ATOM 3208 C CA . GLY A 1 427 ? 16.227 -17.161 -7.130 1.00 94.50 427 GLY A CA 1
ATOM 3209 C C . GLY A 1 427 ? 16.811 -17.437 -5.750 1.00 94.50 427 GLY A C 1
ATOM 3210 O O . GLY A 1 427 ? 16.248 -18.206 -4.972 1.00 94.50 427 GLY A O 1
ATOM 3211 N N . VAL A 1 428 ? 17.909 -16.756 -5.417 1.00 95.50 428 VAL A N 1
ATOM 3212 C CA . VAL A 1 428 ? 18.556 -16.855 -4.100 1.00 95.50 428 VAL A CA 1
ATOM 3213 C C . VAL A 1 428 ? 17.609 -16.419 -2.991 1.00 95.50 428 VAL A C 1
ATOM 3215 O O . VAL A 1 428 ? 17.487 -17.108 -1.978 1.00 95.50 428 VAL A O 1
ATOM 3218 N N . THR A 1 429 ? 16.908 -15.304 -3.191 1.00 94.50 429 THR A N 1
ATOM 3219 C CA . THR A 1 429 ? 15.955 -14.773 -2.214 1.00 94.50 429 THR A CA 1
ATOM 3220 C C . THR A 1 429 ? 14.840 -15.778 -1.956 1.00 94.50 429 THR A C 1
ATOM 3222 O O . THR A 1 429 ? 14.600 -16.133 -0.810 1.00 94.50 429 THR A O 1
ATOM 3225 N N . VAL A 1 430 ? 14.201 -16.313 -2.995 1.00 93.25 430 VAL A N 1
ATOM 3226 C CA . VAL A 1 430 ? 13.109 -17.288 -2.853 1.00 93.25 430 VAL A CA 1
ATOM 3227 C C . VAL A 1 430 ? 13.569 -18.544 -2.117 1.00 93.25 430 VAL A C 1
ATOM 3229 O O . VAL A 1 430 ? 12.864 -19.011 -1.226 1.00 93.25 430 VAL A O 1
ATOM 3232 N N . VAL A 1 431 ? 14.757 -19.065 -2.430 1.00 94.56 431 VAL A N 1
ATOM 3233 C CA . VAL A 1 431 ? 15.279 -20.277 -1.781 1.00 94.56 431 VAL A CA 1
ATOM 3234 C C . VAL A 1 431 ? 15.639 -20.013 -0.318 1.00 94.56 431 VAL A C 1
ATOM 3236 O O . VAL A 1 431 ? 15.143 -20.707 0.569 1.00 94.56 431 VAL A O 1
ATOM 3239 N N . ILE A 1 432 ? 16.477 -19.009 -0.049 1.00 94.62 432 ILE A N 1
ATOM 3240 C CA . ILE A 1 432 ? 17.001 -18.749 1.299 1.00 94.62 432 ILE A CA 1
ATOM 3241 C C . ILE A 1 432 ? 15.913 -18.159 2.196 1.00 94.62 432 ILE A C 1
ATOM 3243 O O . ILE A 1 432 ? 15.636 -18.691 3.273 1.00 94.62 432 ILE A O 1
ATOM 3247 N N . TRP A 1 433 ? 15.279 -17.068 1.762 1.00 94.62 433 TRP A N 1
ATOM 3248 C CA . TRP A 1 433 ? 14.259 -16.397 2.561 1.00 94.62 433 TRP A CA 1
ATOM 3249 C C . TRP A 1 433 ? 12.974 -17.220 2.643 1.00 94.62 433 TRP A C 1
ATOM 3251 O O . TRP A 1 433 ? 12.380 -17.290 3.718 1.00 94.62 433 TRP A O 1
ATOM 3261 N N . GLY A 1 434 ? 12.554 -17.877 1.556 1.00 90.81 434 GLY A N 1
ATOM 3262 C CA . GLY A 1 434 ? 11.345 -18.704 1.562 1.00 90.81 434 GLY A CA 1
ATOM 3263 C C . GLY A 1 434 ? 11.457 -19.865 2.549 1.00 90.81 434 GLY A C 1
ATOM 3264 O O . GLY A 1 434 ? 10.591 -20.022 3.411 1.00 90.81 434 GLY A O 1
ATOM 3265 N N . LEU A 1 435 ? 12.561 -20.621 2.501 1.00 92.75 435 LEU A N 1
ATOM 3266 C CA . LEU A 1 435 ? 12.807 -21.710 3.450 1.00 92.75 435 LEU A CA 1
ATOM 3267 C C . LEU A 1 435 ? 12.961 -21.188 4.885 1.00 92.75 435 LEU A C 1
ATOM 3269 O O . LEU A 1 435 ? 12.328 -21.711 5.805 1.00 92.75 435 LEU A O 1
ATOM 3273 N N . GLY A 1 436 ? 13.752 -20.127 5.076 1.00 93.19 436 GLY A N 1
ATOM 3274 C CA . GLY A 1 436 ? 13.961 -19.511 6.386 1.00 93.19 436 GLY A CA 1
ATOM 3275 C C . GLY A 1 436 ? 12.660 -19.017 7.023 1.00 93.19 436 GLY A C 1
ATOM 3276 O O . GLY A 1 436 ? 12.426 -19.249 8.207 1.00 93.19 436 GLY A O 1
ATOM 3277 N N . THR A 1 437 ? 11.775 -18.409 6.231 1.00 92.44 437 THR A N 1
ATOM 3278 C CA . THR A 1 437 ? 10.473 -17.904 6.689 1.00 92.44 437 THR A CA 1
ATOM 3279 C C . THR A 1 437 ? 9.538 -19.037 7.086 1.00 92.44 437 THR A C 1
ATOM 3281 O O . THR A 1 437 ? 8.885 -18.940 8.123 1.00 92.44 437 THR A O 1
ATOM 3284 N N . VAL A 1 438 ? 9.494 -20.132 6.320 1.00 91.25 438 VAL A N 1
ATOM 3285 C CA . VAL A 1 438 ? 8.676 -21.307 6.667 1.00 91.25 438 VAL A CA 1
ATOM 3286 C C . VAL A 1 438 ? 9.122 -21.904 8.002 1.00 91.25 438 VAL A C 1
ATOM 3288 O O . VAL A 1 438 ? 8.286 -22.147 8.873 1.00 91.25 438 VAL A O 1
ATOM 3291 N N . VAL A 1 439 ? 10.431 -22.083 8.201 1.00 92.44 439 VAL A N 1
ATOM 3292 C CA . VAL A 1 439 ? 10.985 -22.607 9.461 1.00 92.44 439 VAL A CA 1
ATOM 3293 C C . VAL A 1 439 ? 10.704 -21.650 10.622 1.00 92.44 439 VAL A C 1
ATOM 3295 O O . VAL A 1 439 ? 10.223 -22.072 11.675 1.00 92.44 439 VAL A O 1
ATOM 3298 N N . PHE A 1 440 ? 10.953 -20.354 10.425 1.00 92.19 440 PHE A N 1
ATOM 3299 C CA . PHE A 1 440 ? 10.744 -19.329 11.443 1.00 92.19 440 PHE A CA 1
ATOM 3300 C C . PHE A 1 440 ? 9.273 -19.216 11.861 1.00 92.19 440 PHE A C 1
ATOM 3302 O O . PHE A 1 440 ? 8.966 -19.292 13.052 1.00 92.19 440 PHE A O 1
ATOM 3309 N N . LEU A 1 441 ? 8.351 -19.089 10.901 1.00 89.88 441 LEU A N 1
ATOM 3310 C CA . LEU A 1 441 ? 6.918 -19.011 11.184 1.00 89.88 441 LEU A CA 1
ATOM 3311 C C . LEU A 1 441 ? 6.391 -20.315 11.784 1.00 89.88 441 LEU A C 1
ATOM 3313 O O . LEU A 1 441 ? 5.580 -20.257 12.702 1.00 89.88 441 LEU A O 1
ATOM 3317 N N . GLY A 1 442 ? 6.887 -21.475 11.344 1.00 89.62 442 GLY A N 1
ATOM 3318 C CA . GLY A 1 442 ? 6.575 -22.760 11.973 1.00 89.62 442 GLY A CA 1
ATOM 3319 C C . GLY A 1 442 ? 6.955 -22.782 13.457 1.00 89.62 442 GLY A C 1
ATOM 3320 O O . GLY A 1 442 ? 6.135 -23.145 14.301 1.00 89.62 442 GLY A O 1
ATOM 3321 N N . GLY A 1 443 ? 8.159 -22.309 13.796 1.00 89.50 443 GLY A N 1
ATOM 3322 C CA . GLY A 1 443 ? 8.606 -22.162 15.184 1.00 89.50 443 GLY A CA 1
ATOM 3323 C C . GLY A 1 443 ? 7.736 -21.195 15.994 1.00 89.50 443 GLY A C 1
ATOM 3324 O O . GLY A 1 443 ? 7.313 -21.527 17.103 1.00 89.50 443 GLY A O 1
ATOM 3325 N N . VAL A 1 444 ? 7.404 -20.033 15.423 1.00 87.00 444 VAL A N 1
ATOM 3326 C CA . VAL A 1 444 ? 6.513 -19.032 16.038 1.00 87.00 444 VAL A CA 1
ATOM 3327 C C . VAL A 1 444 ? 5.127 -19.614 16.306 1.00 87.00 444 VAL A C 1
ATOM 3329 O O . VAL A 1 444 ? 4.626 -19.489 17.420 1.00 87.00 444 VAL A O 1
ATOM 3332 N N . ILE A 1 445 ? 4.524 -20.295 15.327 1.00 88.50 445 ILE A N 1
ATOM 3333 C CA . ILE A 1 445 ? 3.201 -20.921 15.463 1.00 88.50 445 ILE A CA 1
ATOM 3334 C C . ILE A 1 445 ? 3.201 -21.918 16.630 1.00 88.50 445 ILE A C 1
ATOM 3336 O O . ILE A 1 445 ? 2.251 -21.955 17.412 1.00 88.50 445 ILE A O 1
ATOM 3340 N N . VAL A 1 446 ? 4.277 -22.693 16.797 1.00 87.06 446 VAL A N 1
ATOM 3341 C CA . VAL A 1 446 ? 4.403 -23.655 17.900 1.00 87.06 446 VAL A CA 1
ATOM 3342 C C . VAL A 1 446 ? 4.576 -22.958 19.253 1.00 87.06 446 VAL A C 1
ATOM 3344 O O . VAL A 1 446 ? 3.897 -23.324 20.214 1.00 87.06 446 VAL A O 1
ATOM 3347 N N . VAL A 1 447 ? 5.477 -21.978 19.360 1.00 86.25 447 VAL A N 1
ATOM 3348 C CA . VAL A 1 447 ? 5.795 -21.304 20.633 1.00 86.25 447 VAL A CA 1
ATOM 3349 C C . VAL A 1 447 ? 4.646 -20.407 21.089 1.00 86.25 447 VAL A C 1
ATOM 3351 O O . VAL A 1 447 ? 4.132 -20.572 22.199 1.00 86.25 447 VAL A O 1
ATOM 3354 N N . ASP A 1 448 ? 4.190 -19.505 20.225 1.00 82.69 448 ASP A N 1
ATOM 3355 C CA . ASP A 1 448 ? 3.151 -18.534 20.563 1.00 82.69 448 ASP A CA 1
ATOM 3356 C C . ASP A 1 448 ? 1.778 -19.219 20.675 1.00 82.69 448 ASP A C 1
ATOM 3358 O O . ASP A 1 448 ? 0.978 -18.865 21.545 1.00 82.69 448 ASP A O 1
ATOM 3362 N N . GLY A 1 449 ? 1.526 -20.266 19.877 1.00 80.38 449 GLY A N 1
ATOM 3363 C CA . GLY A 1 449 ? 0.335 -21.107 20.014 1.00 80.38 449 GLY A CA 1
ATOM 3364 C C . GLY A 1 449 ? 0.256 -21.782 21.388 1.00 80.38 449 GLY A C 1
ATOM 3365 O O . GLY A 1 449 ? -0.813 -21.817 22.001 1.00 80.38 449 GLY A O 1
ATOM 3366 N N . ARG A 1 450 ? 1.392 -22.243 21.937 1.00 80.69 450 ARG A N 1
ATOM 3367 C CA . ARG A 1 450 ? 1.471 -22.758 23.320 1.00 80.69 450 ARG A CA 1
ATOM 3368 C C . ARG A 1 450 ? 1.237 -21.661 24.359 1.00 80.69 450 ARG A C 1
ATOM 3370 O O . ARG A 1 450 ? 0.579 -21.921 25.363 1.00 80.69 450 ARG A O 1
ATOM 3377 N N . ALA A 1 451 ? 1.756 -20.453 24.143 1.00 79.44 451 ALA A N 1
ATOM 3378 C CA . ALA A 1 451 ? 1.565 -19.332 25.063 1.00 79.44 451 ALA A CA 1
ATOM 3379 C C . ALA A 1 451 ? 0.097 -18.871 25.118 1.00 79.44 451 ALA A C 1
ATOM 3381 O O . ALA A 1 451 ? -0.455 -18.728 26.209 1.00 79.44 451 ALA A O 1
ATOM 3382 N N . ARG A 1 452 ? -0.564 -18.716 23.960 1.00 77.81 452 ARG A N 1
ATOM 3383 C CA . ARG A 1 452 ? -1.997 -18.375 23.879 1.00 77.81 452 ARG A CA 1
ATOM 3384 C C . ARG A 1 452 ? -2.886 -19.475 24.461 1.00 77.81 452 ARG A C 1
ATOM 3386 O O . ARG A 1 452 ? -3.846 -19.161 25.156 1.00 77.81 452 ARG A O 1
ATOM 3393 N N . ALA A 1 453 ? -2.515 -20.746 24.294 1.00 73.44 453 ALA A N 1
ATOM 3394 C CA . ALA A 1 453 ? -3.228 -21.858 24.926 1.00 73.44 453 ALA A CA 1
ATOM 3395 C C . ALA A 1 453 ? -3.243 -21.772 26.462 1.00 73.44 453 ALA A C 1
ATOM 3397 O O . ALA A 1 453 ? -4.255 -22.087 27.079 1.00 73.44 453 ALA A O 1
ATOM 3398 N N . LYS A 1 454 ? -2.156 -21.303 27.093 1.00 74.12 454 LYS A N 1
ATOM 3399 C CA . LYS A 1 454 ? -2.127 -21.072 28.551 1.00 74.12 454 LYS A CA 1
ATOM 3400 C C . LYS A 1 454 ? -3.071 -19.946 28.986 1.00 74.12 454 LYS A C 1
ATOM 3402 O O . LYS A 1 454 ? -3.581 -19.978 30.103 1.00 74.12 454 LYS A O 1
ATOM 3407 N N . LEU A 1 455 ? -3.281 -18.953 28.122 1.00 70.62 455 LEU A N 1
ATOM 3408 C CA . LEU A 1 455 ? -4.175 -17.818 28.358 1.00 70.62 455 LEU A CA 1
ATOM 3409 C C . LEU A 1 455 ? -5.646 -18.224 28.254 1.00 70.62 455 LEU A C 1
ATOM 3411 O O . LEU A 1 455 ? -6.431 -17.840 29.111 1.00 70.62 455 LEU A O 1
ATOM 3415 N N . ALA A 1 456 ? -5.978 -19.044 27.255 1.00 65.88 456 ALA A N 1
ATOM 3416 C CA . ALA A 1 456 ? -7.320 -19.581 27.030 1.00 65.88 456 ALA A CA 1
ATOM 3417 C C . ALA A 1 456 ? -7.667 -20.788 27.931 1.00 65.88 456 ALA A C 1
ATOM 3419 O O . ALA A 1 456 ? -8.805 -21.244 27.929 1.00 65.88 456 ALA A O 1
ATOM 3420 N N . GLY A 1 457 ? -6.711 -21.309 28.714 1.00 59.62 457 GLY A N 1
ATOM 3421 C CA . GLY A 1 457 ? -6.868 -22.500 29.566 1.00 59.62 457 GLY A CA 1
ATOM 3422 C C . GLY A 1 457 ? -8.124 -22.520 30.456 1.00 59.62 457 GLY A C 1
ATOM 3423 O O . GLY A 1 457 ? -8.805 -23.537 30.482 1.00 59.62 457 GLY A O 1
ATOM 3424 N N . PRO A 1 458 ? -8.487 -21.422 31.145 1.00 56.03 458 PRO A N 1
ATOM 3425 C CA . PRO A 1 458 ? -9.724 -21.365 31.930 1.00 56.03 458 PRO A CA 1
ATOM 3426 C C . PRO A 1 458 ? -11.013 -21.341 31.089 1.00 56.03 458 PRO A C 1
ATOM 3428 O O . PRO A 1 458 ? -11.993 -21.934 31.509 1.00 56.03 458 PRO A O 1
ATOM 3431 N N . GLN A 1 459 ? -11.018 -20.712 29.903 1.00 55.72 459 GLN A N 1
ATOM 3432 C CA . GLN A 1 459 ? -12.157 -20.764 28.960 1.00 55.72 459 GLN A CA 1
ATOM 3433 C C . GLN A 1 459 ? -12.355 -22.176 28.387 1.00 55.72 459 GLN A C 1
ATOM 3435 O O . GLN A 1 459 ? -13.464 -22.576 28.052 1.00 55.72 459 GLN A O 1
ATOM 3440 N N . LEU A 1 460 ? -11.259 -22.929 28.266 1.00 53.03 460 LEU A N 1
ATOM 3441 C CA . LEU A 1 460 ? -11.249 -24.304 27.783 1.00 53.03 460 LEU A CA 1
ATOM 3442 C C . LEU A 1 460 ? -11.611 -25.319 28.859 1.00 53.03 460 LEU A C 1
ATOM 3444 O O . LEU A 1 460 ? -12.017 -26.401 28.478 1.00 53.03 460 LEU A O 1
ATOM 3448 N N . ALA A 1 461 ? -11.480 -25.020 30.153 1.00 54.84 461 ALA A N 1
ATOM 3449 C CA . ALA A 1 461 ? -11.813 -25.984 31.204 1.00 54.84 461 ALA A CA 1
ATOM 3450 C C . ALA A 1 461 ? -13.290 -26.420 31.120 1.00 54.84 461 ALA A C 1
ATOM 3452 O O . ALA A 1 461 ? -13.583 -27.608 31.236 1.00 54.84 461 ALA A O 1
ATOM 3453 N N . ASP A 1 462 ? -14.185 -25.481 30.798 1.00 52.91 462 ASP A N 1
ATOM 3454 C CA . ASP A 1 462 ? -15.619 -25.738 30.617 1.00 52.91 462 ASP A CA 1
ATOM 3455 C C . ASP A 1 462 ? -15.941 -26.416 29.265 1.00 52.91 462 ASP A C 1
ATOM 3457 O O . ASP A 1 462 ? -16.877 -27.206 29.173 1.00 52.91 462 ASP A O 1
ATOM 3461 N N . LEU A 1 463 ? -15.139 -26.172 28.217 1.00 51.50 463 LEU A N 1
ATOM 3462 C CA . LEU A 1 463 ? -15.289 -26.784 26.882 1.00 51.50 463 LEU A CA 1
ATOM 3463 C C . LEU A 1 463 ? -14.605 -28.163 26.755 1.00 51.50 463 LEU A C 1
ATOM 3465 O O . LEU A 1 463 ? -15.086 -29.025 26.025 1.00 51.50 463 LEU A O 1
ATOM 3469 N N . GLU A 1 464 ? -13.491 -28.405 27.451 1.00 51.09 464 GLU A N 1
ATOM 3470 C CA . GLU A 1 464 ? -12.776 -29.694 27.520 1.00 51.09 464 GLU A CA 1
ATOM 3471 C C . GLU A 1 464 ? -13.559 -30.727 28.342 1.00 51.09 464 GLU A C 1
ATOM 3473 O O . GLU A 1 464 ? -13.434 -31.923 28.087 1.00 51.09 464 GLU A O 1
ATOM 3478 N N . LEU A 1 465 ? -14.431 -30.278 29.256 1.00 52.88 465 LEU A N 1
ATOM 3479 C CA . LEU A 1 465 ? -15.457 -31.118 29.886 1.00 52.88 465 LEU A CA 1
ATOM 3480 C C . LEU A 1 465 ? -16.472 -31.679 28.865 1.00 52.88 465 LEU A C 1
ATOM 3482 O O . LEU A 1 465 ? -17.085 -32.711 29.134 1.00 52.88 465 LEU A O 1
ATOM 3486 N N . LEU A 1 466 ? -16.622 -31.039 27.696 1.00 51.47 466 LEU A N 1
ATOM 3487 C CA . LEU A 1 466 ? -17.558 -31.423 26.629 1.00 51.47 466 LEU A CA 1
ATOM 3488 C C . LEU A 1 466 ? -16.879 -32.059 25.392 1.00 51.47 466 LEU A C 1
ATOM 3490 O O . LEU A 1 466 ? -17.542 -32.780 24.647 1.00 51.47 466 LEU A O 1
ATOM 3494 N N . ASP A 1 467 ? -15.575 -31.845 25.159 1.00 55.03 467 ASP A N 1
ATOM 3495 C CA . ASP A 1 467 ? -14.844 -32.328 23.967 1.00 55.03 467 ASP A CA 1
ATOM 3496 C C . ASP A 1 467 ? -13.468 -32.932 24.328 1.00 55.03 467 ASP A C 1
ATOM 3498 O O . ASP A 1 467 ? -12.505 -32.223 24.625 1.00 55.03 467 ASP A O 1
ATOM 3502 N N . THR A 1 468 ? -13.350 -34.265 24.258 1.00 51.44 468 THR A N 1
ATOM 3503 C CA . THR A 1 468 ? -12.198 -35.046 24.763 1.00 51.44 468 THR A CA 1
ATOM 3504 C C . THR A 1 468 ? -11.113 -35.376 23.725 1.00 51.44 468 THR A C 1
ATOM 3506 O O . THR A 1 468 ? -10.153 -36.080 24.043 1.00 51.44 468 THR A O 1
ATOM 3509 N N . SER A 1 469 ? -11.208 -34.915 22.468 1.00 57.56 469 SER A N 1
ATOM 3510 C CA . SER A 1 469 ? -10.304 -35.402 21.407 1.00 57.56 469 SER A CA 1
ATOM 3511 C C . SER A 1 469 ? -8.976 -34.605 21.269 1.00 57.56 469 SER A C 1
ATOM 3513 O O . SER A 1 469 ? -8.981 -33.409 20.955 1.00 57.56 469 SER A O 1
ATOM 3515 N N . PRO A 1 470 ? -7.791 -35.251 21.378 1.00 58.78 470 PRO A N 1
ATOM 3516 C CA . PRO A 1 470 ? -6.484 -34.576 21.279 1.00 58.78 470 PRO A CA 1
ATOM 3517 C C . PRO A 1 470 ? -6.184 -33.917 19.920 1.00 58.78 470 PRO A C 1
ATOM 3519 O O . PRO A 1 470 ? -5.412 -32.963 19.836 1.00 58.78 470 PRO A O 1
ATOM 3522 N N . ARG A 1 471 ? -6.786 -34.411 18.827 1.00 57.62 471 ARG A N 1
ATOM 3523 C CA . ARG A 1 471 ? -6.604 -33.836 17.480 1.00 57.62 471 ARG A CA 1
ATOM 3524 C C . ARG A 1 471 ? -7.273 -32.462 17.339 1.00 57.62 471 ARG A C 1
ATOM 3526 O O . ARG A 1 471 ? -6.739 -31.598 16.645 1.00 57.62 471 ARG A O 1
ATOM 3533 N N . ARG A 1 472 ? -8.410 -32.236 18.008 1.00 62.94 472 ARG A N 1
ATOM 3534 C CA . ARG A 1 472 ? -9.163 -30.969 17.936 1.00 62.94 472 ARG A CA 1
ATOM 3535 C C . ARG A 1 472 ? -8.512 -29.867 18.769 1.00 62.94 472 ARG A C 1
ATOM 3537 O O . ARG A 1 472 ? -8.364 -28.744 18.286 1.00 62.94 472 ARG A O 1
ATOM 3544 N N . SER A 1 473 ? -8.009 -30.202 19.960 1.00 65.25 473 SER A N 1
ATOM 3545 C CA . SER A 1 473 ? -7.224 -29.267 20.781 1.00 65.25 473 SER A CA 1
ATOM 3546 C C . SER A 1 473 ? -5.927 -28.835 20.081 1.00 65.25 473 SER A C 1
ATOM 3548 O O . SER A 1 473 ? -5.536 -27.669 20.159 1.00 65.25 473 SER A O 1
ATOM 3550 N N . PHE A 1 474 ? -5.300 -29.731 19.311 1.00 70.50 474 PHE A N 1
ATOM 3551 C CA . PHE A 1 474 ? -4.150 -29.405 18.466 1.00 70.50 474 PHE A CA 1
ATOM 3552 C C . PHE A 1 474 ? -4.498 -28.412 17.341 1.00 70.50 474 PHE A C 1
ATOM 3554 O O . PHE A 1 474 ? -3.781 -27.428 17.152 1.00 70.50 474 PHE A O 1
ATOM 3561 N N . GLY A 1 475 ? -5.628 -28.602 16.649 1.00 75.88 475 GLY A N 1
ATOM 3562 C CA . GLY A 1 475 ? -6.100 -27.683 15.607 1.00 75.88 475 GLY A CA 1
ATOM 3563 C C . GLY A 1 475 ? -6.353 -26.257 16.117 1.00 75.88 475 GLY A C 1
ATOM 3564 O O . GLY A 1 475 ? -5.918 -25.294 15.483 1.00 75.88 475 GLY A O 1
ATOM 3565 N N . ARG A 1 476 ? -6.979 -26.104 17.295 1.00 74.12 476 ARG A N 1
ATOM 3566 C CA . ARG A 1 476 ? -7.187 -24.787 17.936 1.00 74.12 476 ARG A CA 1
ATOM 3567 C C . ARG A 1 476 ? -5.861 -24.093 18.270 1.00 74.12 476 ARG A C 1
ATOM 3569 O O . ARG A 1 476 ? -5.685 -22.919 17.948 1.00 74.12 476 ARG A O 1
ATOM 3576 N N . ARG A 1 477 ? -4.887 -24.836 18.815 1.00 76.31 477 ARG A N 1
ATOM 3577 C CA . ARG A 1 477 ? -3.538 -24.319 19.125 1.00 76.31 477 ARG A CA 1
ATOM 3578 C C . ARG A 1 477 ? -2.798 -23.824 17.886 1.00 76.31 477 ARG A C 1
ATOM 3580 O O . ARG A 1 477 ? -2.171 -22.769 17.947 1.00 76.31 477 ARG A O 1
ATOM 3587 N N . ILE A 1 478 ? -2.902 -24.544 16.765 1.00 81.69 478 ILE A N 1
ATOM 3588 C CA . ILE A 1 478 ? -2.345 -24.084 15.486 1.00 81.69 478 ILE A CA 1
ATOM 3589 C C . ILE A 1 478 ? -2.996 -22.765 15.076 1.00 81.69 478 ILE A C 1
ATOM 3591 O O . ILE A 1 478 ? -2.282 -21.830 14.732 1.00 81.69 478 ILE A O 1
ATOM 3595 N N . ARG A 1 479 ? -4.328 -22.653 15.143 1.00 84.75 479 ARG A N 1
ATOM 3596 C CA . ARG A 1 479 ? -5.035 -21.425 14.743 1.00 84.75 479 ARG A CA 1
ATOM 3597 C C . ARG A 1 479 ? -4.662 -20.223 15.616 1.00 84.75 479 ARG A C 1
ATOM 3599 O O . ARG A 1 479 ? -4.482 -19.137 15.076 1.00 84.75 479 ARG A O 1
ATOM 3606 N N . TRP A 1 480 ? -4.446 -20.405 16.920 1.00 82.81 480 TRP A N 1
ATOM 3607 C CA . TRP A 1 480 ? -3.883 -19.345 17.769 1.00 82.81 480 TRP A CA 1
ATOM 3608 C C . TRP A 1 480 ? -2.452 -18.970 17.386 1.00 82.81 480 TRP A C 1
ATOM 3610 O O . TRP A 1 480 ? -2.126 -17.786 17.367 1.00 82.81 480 TRP A O 1
ATOM 3620 N N . GLY A 1 481 ? -1.608 -19.956 17.072 1.00 83.75 481 GLY A N 1
ATOM 3621 C CA . GLY A 1 481 ? -0.242 -19.712 16.608 1.00 83.75 481 GLY A CA 1
ATOM 3622 C C . GLY A 1 481 ? -0.194 -18.986 15.259 1.00 83.75 481 GLY A C 1
ATOM 3623 O O . GLY A 1 481 ? 0.619 -18.090 15.055 1.00 83.75 481 GLY A O 1
ATOM 3624 N N . VAL A 1 482 ? -1.102 -19.318 14.340 1.00 85.31 482 VAL A N 1
ATOM 3625 C CA . VAL A 1 482 ? -1.279 -18.592 13.072 1.00 85.31 482 VAL A CA 1
ATOM 3626 C C . VAL A 1 482 ? -1.749 -17.163 13.346 1.00 85.31 482 VAL A C 1
ATOM 3628 O O . VAL A 1 482 ? -1.217 -16.218 12.767 1.00 85.31 482 VAL A O 1
ATOM 3631 N N . ALA A 1 483 ? -2.685 -16.982 14.279 1.00 85.56 483 ALA A N 1
ATOM 3632 C CA . ALA A 1 483 ? -3.161 -15.665 14.678 1.00 85.56 483 ALA A CA 1
ATOM 3633 C C . ALA A 1 483 ? -2.068 -14.794 15.321 1.00 85.56 483 ALA A C 1
ATOM 3635 O O . ALA A 1 483 ? -2.054 -13.586 15.109 1.00 85.56 483 ALA A O 1
ATOM 3636 N N . SER A 1 484 ? -1.121 -15.366 16.070 1.00 83.94 484 SER A N 1
ATOM 3637 C CA . SER A 1 484 ? 0.015 -14.616 16.626 1.00 83.94 484 SER A CA 1
ATOM 3638 C C . SER A 1 484 ? 1.130 -14.366 15.609 1.00 83.94 484 SER A C 1
ATOM 3640 O O . SER A 1 484 ? 1.827 -13.355 15.713 1.00 83.94 484 SER A O 1
ATOM 3642 N N . ALA A 1 485 ? 1.278 -15.226 14.595 1.00 86.06 485 ALA A N 1
ATOM 3643 C CA . ALA A 1 485 ? 2.284 -15.069 13.544 1.00 86.06 485 ALA A CA 1
ATOM 3644 C C . ALA A 1 485 ? 2.168 -13.725 12.800 1.00 86.06 485 ALA A C 1
ATOM 3646 O O . ALA A 1 485 ? 3.184 -13.189 12.352 1.00 86.06 485 ALA A O 1
ATOM 3647 N N . LYS A 1 486 ? 0.971 -13.114 12.757 1.00 85.75 486 LYS A N 1
ATOM 3648 C CA . LYS A 1 486 ? 0.754 -11.764 12.199 1.00 85.75 486 LYS A CA 1
ATOM 3649 C C . LYS A 1 486 ? 1.676 -10.705 12.820 1.00 85.75 486 LYS A C 1
ATOM 3651 O O . LYS A 1 486 ? 2.185 -9.834 12.120 1.00 85.75 486 LYS A O 1
ATOM 3656 N N . LEU A 1 487 ? 1.997 -10.839 14.112 1.00 85.44 487 LEU A N 1
ATOM 3657 C CA . LEU A 1 487 ? 2.882 -9.923 14.840 1.00 85.44 487 LEU A CA 1
ATOM 3658 C C . LEU A 1 487 ? 4.337 -9.983 14.337 1.00 85.44 487 LEU A C 1
ATOM 3660 O O . LEU A 1 487 ? 5.139 -9.104 14.656 1.00 85.44 487 LEU A O 1
ATOM 3664 N N . ARG A 1 488 ? 4.687 -11.010 13.550 1.00 88.38 488 ARG A N 1
ATOM 3665 C CA . ARG A 1 488 ? 6.012 -11.218 12.952 1.00 88.38 488 ARG A CA 1
ATOM 3666 C C . ARG A 1 488 ? 6.085 -10.828 11.476 1.00 88.38 488 ARG A C 1
ATOM 3668 O O . ARG A 1 488 ? 7.183 -10.855 10.918 1.00 88.38 488 ARG A O 1
ATOM 3675 N N . ILE A 1 489 ? 4.972 -10.416 10.858 1.00 85.56 489 ILE A N 1
ATOM 3676 C CA . ILE A 1 489 ? 4.939 -9.950 9.460 1.00 85.56 489 ILE A CA 1
ATOM 3677 C C . ILE A 1 489 ? 6.018 -8.891 9.185 1.00 85.56 489 ILE A C 1
ATOM 3679 O O . ILE A 1 489 ? 6.754 -9.069 8.215 1.00 85.56 489 ILE A O 1
ATOM 3683 N N . PRO A 1 490 ? 6.221 -7.857 10.034 1.00 87.25 490 PRO A N 1
ATOM 3684 C CA . PRO A 1 490 ? 7.240 -6.844 9.761 1.00 87.25 490 PRO A CA 1
ATOM 3685 C C . PRO A 1 490 ? 8.659 -7.417 9.717 1.00 87.25 490 PRO A C 1
ATOM 3687 O O . PRO A 1 490 ? 9.470 -6.983 8.908 1.00 87.25 490 PRO A O 1
ATOM 3690 N N . VAL A 1 491 ? 8.961 -8.422 10.547 1.00 89.56 491 VAL A N 1
ATOM 3691 C CA . VAL A 1 491 ? 10.270 -9.098 10.554 1.00 89.56 491 VAL A CA 1
ATOM 3692 C C . VAL A 1 491 ? 10.462 -9.913 9.276 1.00 89.56 491 VAL A C 1
ATOM 3694 O O . VAL A 1 491 ? 11.528 -9.854 8.667 1.00 89.56 491 VAL A O 1
ATOM 3697 N N . CYS A 1 492 ? 9.430 -10.632 8.830 1.00 89.81 492 CYS A N 1
ATOM 3698 C CA . CYS A 1 492 ? 9.482 -11.400 7.582 1.00 89.81 492 CYS A CA 1
ATOM 3699 C C . CYS A 1 492 ? 9.674 -10.470 6.374 1.00 89.81 492 CYS A C 1
ATOM 3701 O O . CYS A 1 492 ? 10.523 -10.719 5.526 1.00 89.81 492 CYS A O 1
ATOM 3703 N N . VAL A 1 493 ? 8.952 -9.348 6.350 1.00 86.44 493 VAL A N 1
ATOM 3704 C CA . VAL A 1 493 ? 9.093 -8.275 5.352 1.00 86.44 493 VAL A CA 1
ATOM 3705 C C . VAL A 1 493 ? 10.502 -7.676 5.360 1.00 86.44 493 VAL A C 1
ATOM 3707 O O . VAL A 1 493 ? 11.126 -7.545 4.310 1.00 86.44 493 VAL A O 1
ATOM 3710 N N . GLY A 1 494 ? 11.040 -7.347 6.536 1.00 87.94 494 GLY A N 1
ATOM 3711 C CA . GLY A 1 494 ? 12.372 -6.756 6.637 1.00 87.94 494 GLY A CA 1
ATOM 3712 C C . GLY A 1 494 ? 13.492 -7.713 6.238 1.00 87.94 494 GLY A C 1
ATOM 3713 O O . GLY A 1 494 ? 14.430 -7.314 5.553 1.00 87.94 494 GLY A O 1
ATOM 3714 N N . THR A 1 495 ? 13.378 -8.988 6.613 1.00 91.38 495 THR A N 1
ATOM 3715 C CA . THR A 1 495 ? 14.341 -10.023 6.211 1.00 91.38 495 THR A CA 1
ATOM 3716 C C . THR A 1 495 ? 14.261 -10.335 4.719 1.00 91.38 495 THR A C 1
ATOM 3718 O O . THR A 1 495 ? 15.305 -10.569 4.123 1.00 91.38 495 THR A O 1
ATOM 3721 N N . LEU A 1 496 ? 13.079 -10.256 4.092 1.00 92.62 496 LEU A N 1
ATOM 3722 C CA . LEU A 1 496 ? 12.930 -10.393 2.637 1.00 92.62 496 LEU A CA 1
ATOM 3723 C C . LEU A 1 496 ? 13.741 -9.325 1.905 1.00 92.62 496 LEU A C 1
ATOM 3725 O O . LEU A 1 496 ? 14.582 -9.649 1.068 1.00 92.62 496 LEU A O 1
ATOM 3729 N N . ALA A 1 497 ? 13.505 -8.058 2.257 1.00 89.00 497 ALA A N 1
ATOM 3730 C CA . ALA A 1 497 ? 14.198 -6.927 1.653 1.00 89.00 497 ALA A CA 1
ATOM 3731 C C . ALA A 1 497 ? 15.718 -7.013 1.877 1.00 89.00 497 ALA A C 1
ATOM 3733 O O . ALA A 1 497 ? 16.491 -6.786 0.949 1.00 89.00 497 ALA A O 1
ATOM 3734 N N . LEU A 1 498 ? 16.154 -7.407 3.080 1.00 90.81 498 LEU A N 1
ATOM 3735 C CA . LEU A 1 498 ? 17.571 -7.586 3.395 1.00 90.81 498 LEU A CA 1
ATOM 3736 C C . LEU A 1 498 ? 18.212 -8.725 2.586 1.00 90.81 498 LEU A C 1
ATOM 3738 O O . LEU A 1 498 ? 19.287 -8.535 2.022 1.00 90.81 498 LEU A O 1
ATOM 3742 N N . CYS A 1 499 ? 17.561 -9.889 2.504 1.00 94.50 499 CYS A N 1
ATOM 3743 C CA . CYS A 1 499 ? 18.044 -11.025 1.717 1.00 94.50 499 CYS A CA 1
ATOM 3744 C C . CYS A 1 499 ? 18.190 -10.658 0.239 1.00 94.50 499 CYS A C 1
ATOM 3746 O O . CYS A 1 499 ? 19.232 -10.939 -0.352 1.00 94.50 499 CYS A O 1
ATOM 3748 N N . ALA A 1 500 ? 17.188 -9.988 -0.333 1.00 92.56 500 ALA A N 1
ATOM 3749 C CA . ALA A 1 500 ? 17.236 -9.532 -1.715 1.00 92.56 500 ALA A CA 1
ATOM 3750 C C . ALA A 1 500 ? 18.352 -8.507 -1.945 1.00 92.56 500 ALA A C 1
ATOM 3752 O O . ALA A 1 500 ? 19.108 -8.637 -2.901 1.00 92.56 500 ALA A O 1
ATOM 3753 N N . MET A 1 501 ? 18.528 -7.541 -1.039 1.00 90.12 501 MET A N 1
ATOM 3754 C CA . MET A 1 501 ? 19.601 -6.550 -1.140 1.00 90.12 501 MET A CA 1
ATOM 3755 C C . MET A 1 501 ? 20.993 -7.198 -1.089 1.00 90.12 501 MET A C 1
ATOM 3757 O O . MET A 1 501 ? 21.843 -6.888 -1.920 1.00 90.12 501 MET A O 1
ATOM 3761 N N . ILE A 1 502 ? 21.221 -8.139 -0.165 1.00 93.50 502 ILE A N 1
ATOM 3762 C CA . ILE A 1 502 ? 22.489 -8.883 -0.077 1.00 93.50 502 ILE A CA 1
ATOM 3763 C C . ILE A 1 502 ? 22.716 -9.699 -1.352 1.00 93.50 502 ILE A C 1
ATOM 3765 O O . ILE A 1 502 ? 23.801 -9.643 -1.929 1.00 93.50 502 ILE A O 1
ATOM 3769 N N . ALA A 1 503 ? 21.698 -10.426 -1.819 1.00 94.38 503 ALA A N 1
ATOM 3770 C CA . ALA A 1 503 ? 21.792 -11.203 -3.048 1.00 94.38 503 ALA A CA 1
ATOM 3771 C C . ALA A 1 503 ? 22.072 -10.305 -4.268 1.00 94.38 503 ALA A C 1
ATOM 3773 O O . ALA A 1 503 ? 22.884 -10.673 -5.111 1.00 94.38 503 ALA A O 1
ATOM 3774 N N . GLY A 1 504 ? 21.481 -9.109 -4.337 1.00 91.62 504 GLY A N 1
ATOM 3775 C CA . GLY A 1 504 ? 21.735 -8.131 -5.395 1.00 91.62 504 GLY A CA 1
ATOM 3776 C C . GLY A 1 504 ? 23.172 -7.606 -5.378 1.00 91.62 504 GLY A C 1
ATOM 3777 O O . GLY A 1 504 ? 23.833 -7.596 -6.413 1.00 91.62 504 GLY A O 1
ATOM 3778 N N . ILE A 1 505 ? 23.701 -7.258 -4.199 1.00 91.81 505 ILE A N 1
ATOM 3779 C CA . ILE A 1 505 ? 25.104 -6.834 -4.036 1.00 91.81 505 ILE A CA 1
ATOM 3780 C C . ILE A 1 505 ? 26.061 -7.942 -4.494 1.00 91.81 505 ILE A C 1
ATOM 3782 O O . ILE A 1 505 ? 27.010 -7.676 -5.231 1.00 91.81 505 ILE A O 1
ATOM 3786 N N . VAL A 1 506 ? 25.800 -9.190 -4.094 1.00 94.75 506 VAL A N 1
ATOM 3787 C CA . VAL A 1 506 ? 26.604 -10.350 -4.507 1.00 94.75 506 VAL A CA 1
ATOM 3788 C C . VAL A 1 506 ? 26.520 -10.573 -6.018 1.00 94.75 506 VAL A C 1
ATOM 3790 O O . VAL A 1 506 ? 27.548 -10.822 -6.650 1.00 94.75 506 VAL A O 1
ATOM 3793 N N . ALA A 1 507 ? 25.326 -10.450 -6.604 1.00 92.56 507 ALA A N 1
ATOM 3794 C CA . ALA A 1 507 ? 25.118 -10.609 -8.040 1.00 92.56 507 ALA A CA 1
ATOM 3795 C C . ALA A 1 507 ? 25.926 -9.581 -8.846 1.00 92.56 507 ALA A C 1
ATOM 3797 O O . ALA A 1 507 ? 26.564 -9.938 -9.835 1.00 92.56 507 ALA A O 1
ATOM 3798 N N . THR A 1 508 ? 25.968 -8.330 -8.382 1.00 88.50 508 THR A N 1
ATOM 3799 C CA . THR A 1 508 ? 26.815 -7.285 -8.968 1.00 88.50 508 THR A CA 1
ATOM 3800 C C . THR A 1 508 ? 28.299 -7.586 -8.798 1.00 88.50 508 THR A C 1
ATOM 3802 O O . THR A 1 508 ? 29.075 -7.424 -9.737 1.00 88.50 508 THR A O 1
ATOM 3805 N N . ALA A 1 509 ? 28.718 -7.993 -7.600 1.00 91.50 509 ALA A N 1
ATOM 3806 C CA . ALA A 1 509 ? 30.130 -8.190 -7.290 1.00 91.50 509 ALA A CA 1
ATOM 3807 C C . ALA A 1 509 ? 30.740 -9.405 -8.012 1.00 91.50 509 ALA A C 1
ATOM 3809 O O . ALA A 1 509 ? 31.956 -9.466 -8.190 1.00 91.50 509 ALA A O 1
ATOM 3810 N N . SER A 1 510 ? 29.924 -10.389 -8.414 1.00 92.69 510 SER A N 1
ATOM 3811 C CA . SER A 1 510 ? 30.406 -11.636 -9.010 1.00 92.69 510 SER A CA 1
ATOM 3812 C C . SER A 1 510 ? 29.527 -12.141 -10.157 1.00 92.69 510 SER A C 1
ATOM 3814 O O . SER A 1 510 ? 28.697 -13.041 -10.007 1.00 92.69 510 SER A O 1
ATOM 3816 N N . THR A 1 511 ? 29.798 -11.651 -11.367 1.00 87.81 511 THR A N 1
ATOM 3817 C CA . THR A 1 511 ? 29.153 -12.151 -12.596 1.00 87.81 511 THR A CA 1
ATOM 3818 C C . THR A 1 511 ? 29.477 -13.623 -12.880 1.00 87.81 511 THR A C 1
ATOM 3820 O O . THR A 1 511 ? 28.699 -14.331 -13.520 1.00 87.81 511 THR A O 1
ATOM 3823 N N . SER A 1 512 ? 30.611 -14.139 -12.389 1.00 91.88 512 SER A N 1
ATOM 3824 C CA . SER A 1 512 ? 30.951 -15.563 -12.491 1.00 91.88 512 SER A CA 1
ATOM 3825 C C . SER A 1 512 ? 30.019 -16.442 -11.655 1.00 91.88 512 SER A C 1
ATOM 3827 O O . SER A 1 512 ? 29.620 -17.506 -12.131 1.00 91.88 512 SER A O 1
ATOM 3829 N N . LEU A 1 513 ? 29.625 -15.997 -10.457 1.00 93.00 513 LEU A N 1
ATOM 3830 C CA . LEU A 1 513 ? 28.661 -16.706 -9.618 1.00 93.00 513 LEU A CA 1
ATOM 3831 C C . LEU A 1 513 ? 27.266 -16.703 -10.249 1.00 93.00 513 LEU A C 1
ATOM 3833 O O . LEU A 1 513 ? 26.626 -17.752 -10.302 1.00 93.00 513 LEU A O 1
ATOM 3837 N N . VAL A 1 514 ? 26.835 -15.558 -10.789 1.00 94.19 514 VAL A N 1
ATOM 3838 C CA . VAL A 1 514 ? 25.557 -15.431 -11.508 1.00 94.19 514 VAL A CA 1
ATOM 3839 C C . VAL A 1 514 ? 25.504 -16.395 -12.695 1.00 94.19 514 VAL A C 1
ATOM 3841 O O . VAL A 1 514 ? 24.533 -17.139 -12.829 1.00 94.19 514 VAL A O 1
ATOM 3844 N N . ARG A 1 515 ? 26.568 -16.444 -13.512 1.00 90.06 515 ARG A N 1
ATOM 3845 C CA . ARG A 1 515 ? 26.663 -17.349 -14.673 1.00 90.06 515 ARG A CA 1
ATOM 3846 C C . ARG A 1 515 ? 26.674 -18.827 -14.283 1.00 90.06 515 ARG A C 1
ATOM 3848 O O . ARG A 1 515 ? 25.982 -19.616 -14.908 1.00 90.06 515 ARG A O 1
ATOM 3855 N N . ARG A 1 516 ? 27.419 -19.213 -13.238 1.00 92.94 516 ARG A N 1
ATOM 3856 C CA . ARG A 1 516 ? 27.428 -20.603 -12.731 1.00 92.94 516 ARG A CA 1
ATOM 3857 C C . ARG A 1 516 ? 26.097 -21.001 -12.089 1.00 92.94 516 ARG A C 1
ATOM 3859 O O . ARG A 1 516 ? 25.742 -22.173 -12.086 1.00 92.94 516 ARG A O 1
ATOM 3866 N N . GLY A 1 517 ? 25.375 -20.034 -11.530 1.00 92.44 517 GLY A N 1
ATOM 3867 C CA . GLY A 1 517 ? 24.093 -20.218 -10.859 1.00 92.44 517 GLY A CA 1
ATOM 3868 C C . GLY A 1 517 ? 22.883 -20.121 -11.785 1.00 92.44 517 GLY A C 1
ATOM 3869 O O . GLY A 1 517 ? 21.852 -19.614 -11.350 1.00 92.44 517 GLY A O 1
ATOM 3870 N N . GLU A 1 518 ? 22.971 -20.577 -13.036 1.00 91.31 518 GLU A N 1
ATOM 3871 C CA . GLU A 1 518 ? 21.867 -20.480 -14.003 1.00 91.31 518 GLU A CA 1
ATOM 3872 C C . GLU A 1 518 ? 20.559 -21.100 -13.473 1.00 91.31 518 GLU A C 1
ATOM 3874 O O . GLU A 1 518 ? 19.488 -20.511 -13.603 1.00 91.31 518 GLU A O 1
ATOM 3879 N N . GLY A 1 519 ? 20.641 -22.230 -12.760 1.00 93.88 519 GLY A N 1
ATOM 3880 C CA . GLY A 1 519 ? 19.471 -22.850 -12.126 1.00 93.88 519 GLY A CA 1
ATOM 3881 C C . GLY A 1 519 ? 18.741 -21.921 -11.146 1.00 93.88 519 GLY A C 1
ATOM 3882 O O . GLY A 1 519 ? 17.513 -21.917 -11.101 1.00 93.88 519 GLY A O 1
ATOM 3883 N N . LEU A 1 520 ? 19.468 -21.069 -10.411 1.00 94.75 520 LEU A N 1
ATOM 3884 C CA . LEU A 1 520 ? 18.857 -20.072 -9.525 1.00 94.75 520 LEU A CA 1
ATOM 3885 C C . LEU A 1 520 ? 18.173 -18.958 -10.321 1.00 94.75 520 LEU A C 1
ATOM 3887 O O . LEU A 1 520 ? 17.114 -18.495 -9.910 1.00 94.75 520 LEU A O 1
ATOM 3891 N N . GLN A 1 521 ? 18.707 -18.569 -11.482 1.00 93.38 521 GLN A N 1
ATOM 3892 C CA . GLN A 1 521 ? 18.020 -17.617 -12.360 1.00 93.38 521 GLN A CA 1
ATOM 3893 C C . GLN A 1 521 ? 16.654 -18.161 -12.787 1.00 93.38 521 GLN A C 1
ATOM 3895 O O . GLN A 1 521 ? 15.661 -17.440 -12.711 1.00 93.38 521 GLN A O 1
ATOM 3900 N N . TRP A 1 522 ? 16.578 -19.442 -13.159 1.00 92.19 522 TRP A N 1
ATOM 3901 C CA . TRP A 1 522 ? 15.319 -20.095 -13.526 1.00 92.19 522 TRP A CA 1
ATOM 3902 C C . TRP A 1 522 ? 14.337 -20.208 -12.360 1.00 92.19 522 TRP A C 1
ATOM 3904 O O . TRP A 1 522 ? 13.144 -19.989 -12.559 1.00 92.19 522 TRP A O 1
ATOM 3914 N N . VAL A 1 523 ? 14.817 -20.460 -11.137 1.00 93.88 523 VAL A N 1
ATOM 3915 C CA . VAL A 1 523 ? 13.973 -20.388 -9.931 1.00 93.88 523 VAL A CA 1
ATOM 3916 C C . VAL A 1 523 ? 13.408 -18.978 -9.749 1.00 93.88 523 VAL A C 1
ATOM 3918 O O . VAL A 1 523 ? 12.215 -18.828 -9.496 1.00 93.88 523 VAL A O 1
ATOM 3921 N N . GLY A 1 524 ? 14.233 -17.941 -9.921 1.00 91.31 524 GLY A N 1
ATOM 3922 C CA . GLY A 1 524 ? 13.801 -16.547 -9.826 1.00 91.31 524 GLY A CA 1
ATOM 3923 C C . GLY A 1 524 ? 12.764 -16.172 -10.885 1.00 91.31 524 GLY A C 1
ATOM 3924 O O . GLY A 1 524 ? 11.709 -15.635 -10.551 1.00 91.31 524 GLY A O 1
ATOM 3925 N N . ILE A 1 525 ? 13.019 -16.516 -12.152 1.00 89.94 525 ILE A N 1
ATOM 3926 C CA . ILE A 1 525 ? 12.083 -16.302 -13.269 1.00 89.94 525 ILE A CA 1
ATOM 3927 C C . ILE A 1 525 ? 10.780 -17.068 -13.025 1.00 89.94 525 ILE A C 1
ATOM 3929 O O . ILE A 1 525 ? 9.703 -16.505 -13.199 1.00 89.94 525 ILE A O 1
ATOM 3933 N N . GLY A 1 526 ? 10.861 -18.325 -12.583 1.00 89.62 526 GLY A N 1
ATOM 3934 C CA . GLY A 1 526 ? 9.699 -19.151 -12.264 1.00 89.62 526 GLY A CA 1
ATOM 3935 C C . GLY A 1 526 ? 8.863 -18.574 -11.123 1.00 89.62 526 GLY A C 1
ATOM 3936 O O . GLY A 1 526 ? 7.639 -18.542 -11.218 1.00 89.62 526 GLY A O 1
ATOM 3937 N N . ALA A 1 527 ? 9.502 -18.051 -10.074 1.00 86.88 527 ALA A N 1
ATOM 3938 C CA . ALA A 1 527 ? 8.814 -17.391 -8.968 1.00 86.88 527 ALA A CA 1
ATOM 3939 C C . ALA A 1 527 ? 8.105 -16.104 -9.419 1.00 86.88 527 ALA A C 1
ATOM 3941 O O . ALA A 1 527 ? 6.930 -15.910 -9.110 1.00 86.88 527 ALA A O 1
ATOM 3942 N N . LEU A 1 528 ? 8.782 -15.256 -10.199 1.00 85.12 528 LEU A N 1
ATOM 3943 C CA . LEU A 1 528 ? 8.197 -14.039 -10.772 1.00 85.12 528 LEU A CA 1
ATOM 3944 C C . LEU A 1 528 ? 7.048 -14.360 -11.739 1.00 85.12 528 LEU A C 1
ATOM 3946 O O . LEU A 1 528 ? 5.994 -13.728 -11.679 1.00 85.12 528 LEU A O 1
ATOM 3950 N N . GLY A 1 529 ? 7.218 -15.381 -12.581 1.00 84.00 529 GLY A N 1
ATOM 3951 C CA . GLY A 1 529 ? 6.190 -15.881 -13.490 1.00 84.00 529 GLY A CA 1
ATOM 3952 C C . GLY A 1 529 ? 4.978 -16.445 -12.750 1.00 84.00 529 GLY A C 1
ATOM 3953 O O . GLY A 1 529 ? 3.846 -16.163 -13.134 1.00 84.00 529 GLY A O 1
ATOM 3954 N N . LEU A 1 530 ? 5.189 -17.170 -11.645 1.00 84.88 530 LEU A N 1
ATOM 3955 C CA . LEU A 1 530 ? 4.114 -17.650 -10.777 1.00 84.88 530 LEU A CA 1
ATOM 3956 C C . LEU A 1 530 ? 3.356 -16.483 -10.138 1.00 84.88 530 LEU A C 1
ATOM 3958 O O . LEU A 1 530 ? 2.128 -16.494 -10.147 1.00 84.88 530 LEU A O 1
ATOM 3962 N N . VAL A 1 531 ? 4.058 -15.465 -9.628 1.00 80.75 531 VAL A N 1
ATOM 3963 C CA . VAL A 1 531 ? 3.423 -14.237 -9.119 1.00 80.75 531 VAL A CA 1
ATOM 3964 C C . VAL A 1 531 ? 2.582 -13.588 -10.220 1.00 80.75 531 VAL A C 1
ATOM 3966 O O . VAL A 1 531 ? 1.399 -13.340 -10.002 1.00 80.75 531 VAL A O 1
ATOM 3969 N N . GLY A 1 532 ? 3.139 -13.398 -11.420 1.00 77.12 532 GLY A N 1
ATOM 3970 C CA . GLY A 1 532 ? 2.413 -12.860 -12.574 1.00 77.12 532 GLY A CA 1
ATOM 3971 C C . GLY A 1 532 ? 1.169 -13.678 -12.940 1.00 77.12 532 GLY A C 1
ATOM 3972 O O . GLY A 1 532 ? 0.090 -13.116 -13.116 1.00 77.12 532 GLY A O 1
ATOM 3973 N N . LEU A 1 533 ? 1.276 -15.008 -12.980 1.00 81.69 533 LEU A N 1
ATOM 3974 C CA . LEU A 1 533 ? 0.160 -15.908 -13.278 1.00 81.69 533 LEU A CA 1
ATOM 3975 C C . LEU A 1 533 ? -0.924 -15.865 -12.196 1.00 81.69 533 LEU A C 1
ATOM 3977 O O . LEU A 1 533 ? -2.111 -15.868 -12.517 1.00 81.69 533 LEU A O 1
ATOM 3981 N N . LEU A 1 534 ? -0.540 -15.831 -10.919 1.00 81.38 534 LEU A N 1
ATOM 3982 C CA . LEU A 1 534 ? -1.482 -15.715 -9.808 1.00 81.38 534 LEU A CA 1
ATOM 3983 C C . LEU A 1 534 ? -2.217 -14.375 -9.851 1.00 81.38 534 LEU A C 1
ATOM 3985 O O . LEU A 1 534 ? -3.430 -14.357 -9.639 1.00 81.38 534 LEU A O 1
ATOM 3989 N N . LEU A 1 535 ? -1.519 -13.286 -10.190 1.00 74.94 535 LEU A N 1
ATOM 3990 C CA . LEU A 1 535 ? -2.131 -11.978 -10.418 1.00 74.94 535 LEU A CA 1
ATOM 3991 C C . LEU A 1 535 ? -3.118 -12.052 -11.585 1.00 74.94 535 LEU A C 1
ATOM 3993 O O . LEU A 1 535 ? -4.292 -11.776 -11.374 1.00 74.94 535 LEU A O 1
ATOM 3997 N N . LEU A 1 536 ? -2.712 -12.533 -12.765 1.00 77.00 536 LEU A N 1
ATOM 3998 C CA . LEU A 1 536 ? -3.596 -12.686 -13.932 1.00 77.00 536 LEU A CA 1
ATOM 3999 C C . LEU A 1 536 ? -4.813 -13.572 -13.645 1.00 77.00 536 LEU A C 1
ATOM 4001 O O . LEU A 1 536 ? -5.939 -13.235 -14.008 1.00 77.00 536 LEU A O 1
ATOM 4005 N N . ARG A 1 537 ? -4.618 -14.699 -12.954 1.00 78.19 537 ARG A N 1
ATOM 4006 C CA . ARG A 1 537 ? -5.712 -15.584 -12.540 1.00 78.19 537 ARG A CA 1
ATOM 4007 C C . ARG A 1 537 ? -6.675 -14.857 -11.618 1.00 78.19 537 ARG A C 1
ATOM 4009 O O . ARG A 1 537 ? -7.887 -15.030 -11.725 1.00 78.19 537 ARG A O 1
ATOM 4016 N N . ALA A 1 538 ? -6.154 -14.068 -10.692 1.00 70.50 538 ALA A N 1
ATOM 4017 C CA . ALA A 1 538 ? -6.990 -13.338 -9.771 1.00 70.50 538 ALA A CA 1
ATOM 4018 C C . ALA A 1 538 ? -7.702 -12.151 -10.438 1.00 70.50 538 ALA A C 1
ATOM 4020 O O . ALA A 1 538 ? -8.874 -11.928 -10.150 1.00 70.50 538 ALA A O 1
ATOM 4021 N N . MET A 1 539 ? -7.054 -11.484 -11.396 1.00 71.00 539 MET A N 1
ATOM 4022 C CA . MET A 1 539 ? -7.653 -10.497 -12.297 1.00 71.00 539 MET A CA 1
ATOM 4023 C C . MET A 1 539 ? -8.821 -11.104 -13.084 1.00 71.00 539 MET A C 1
ATOM 4025 O O . MET A 1 539 ? -9.930 -10.572 -13.068 1.00 71.00 539 MET A O 1
ATOM 4029 N N . PHE A 1 540 ? -8.601 -12.267 -13.704 1.00 73.88 540 PHE A N 1
ATOM 4030 C CA . PHE A 1 540 ? -9.627 -13.009 -14.435 1.00 73.88 540 PHE A CA 1
ATOM 4031 C C . PHE A 1 540 ? -10.796 -13.404 -13.525 1.00 73.88 540 PHE A C 1
ATOM 4033 O O . PHE A 1 540 ? -11.960 -13.192 -13.861 1.00 73.88 540 PHE A O 1
ATOM 4040 N N . ASN A 1 541 ? -10.503 -13.921 -12.330 1.00 70.31 541 ASN A N 1
ATOM 4041 C CA . ASN A 1 541 ? -11.530 -14.285 -11.357 1.00 70.31 541 ASN A CA 1
ATOM 4042 C C . ASN A 1 541 ? -12.320 -13.071 -10.849 1.00 70.31 541 ASN A C 1
ATOM 4044 O O . ASN A 1 541 ? -13.528 -13.187 -10.644 1.00 70.31 541 ASN A O 1
ATOM 4048 N N . ALA A 1 542 ? -11.664 -11.927 -10.641 1.00 64.00 542 ALA A N 1
ATOM 4049 C CA . ALA A 1 542 ? -12.313 -10.683 -10.238 1.00 64.00 542 ALA A CA 1
ATOM 4050 C C . ALA A 1 542 ? -13.251 -10.160 -11.336 1.00 64.00 542 ALA A C 1
ATOM 4052 O O . ALA A 1 542 ? -14.372 -9.762 -11.027 1.00 64.00 542 ALA A O 1
ATOM 4053 N N . ALA A 1 543 ? -12.840 -10.247 -12.607 1.00 66.31 543 ALA A N 1
ATOM 4054 C CA . ALA A 1 543 ? -13.676 -9.890 -13.751 1.00 66.31 543 ALA A CA 1
ATOM 4055 C C . ALA A 1 543 ? -14.899 -10.816 -13.898 1.00 66.31 543 ALA A C 1
ATOM 4057 O O . ALA A 1 543 ? -16.002 -10.346 -14.158 1.00 66.31 543 ALA A O 1
ATOM 4058 N N . GLN A 1 544 ? -14.724 -12.126 -13.689 1.00 69.44 544 GLN A N 1
ATOM 4059 C CA . GLN A 1 544 ? -15.790 -13.125 -13.858 1.00 69.44 544 GLN A CA 1
ATOM 4060 C C . GLN A 1 544 ? -16.748 -13.218 -12.659 1.00 69.44 544 GLN A C 1
ATOM 4062 O O . GLN A 1 544 ? -17.933 -13.507 -12.819 1.00 69.44 544 GLN A O 1
ATOM 4067 N N . LYS A 1 545 ? -16.252 -13.035 -11.426 1.00 63.66 545 LYS A N 1
ATOM 4068 C CA . LYS A 1 545 ? -17.031 -13.210 -10.183 1.00 63.66 545 LYS A CA 1
ATOM 4069 C C . LYS A 1 545 ? -16.775 -12.075 -9.177 1.00 63.66 545 LYS A C 1
ATOM 4071 O O . LYS A 1 545 ? -16.258 -12.355 -8.083 1.00 63.66 545 LYS A O 1
ATOM 4076 N N . PRO A 1 546 ? -17.221 -10.834 -9.464 1.00 56.06 546 PRO A N 1
ATOM 4077 C CA . PRO A 1 546 ? -16.946 -9.662 -8.622 1.00 56.06 546 PRO A CA 1
ATOM 4078 C C . PRO A 1 546 ? -17.375 -9.850 -7.157 1.00 56.06 546 PRO A C 1
ATOM 4080 O O . PRO A 1 546 ? -16.669 -9.457 -6.236 1.00 56.06 546 PRO A O 1
ATOM 4083 N N . ARG A 1 547 ? -18.503 -10.541 -6.922 1.00 52.50 547 ARG A N 1
ATOM 4084 C CA . ARG A 1 547 ? -19.116 -10.715 -5.588 1.00 52.50 547 ARG A CA 1
ATOM 4085 C C . ARG A 1 547 ? -18.460 -11.776 -4.685 1.00 52.50 547 ARG A C 1
ATOM 4087 O O . ARG A 1 547 ? -18.658 -11.739 -3.472 1.00 52.50 547 ARG A O 1
ATOM 4094 N N . LYS A 1 548 ? -17.719 -12.750 -5.239 1.00 48.88 548 LYS A N 1
ATOM 4095 C CA . LYS A 1 548 ? -17.162 -13.892 -4.470 1.00 48.88 548 LYS A CA 1
ATOM 4096 C C . LYS A 1 548 ? -15.634 -13.973 -4.492 1.00 48.88 548 LYS A C 1
ATOM 4098 O O . LYS A 1 548 ? -15.048 -14.268 -3.455 1.00 48.88 548 LYS A O 1
ATOM 4103 N N . ALA A 1 549 ? -14.990 -13.726 -5.637 1.00 40.38 549 ALA A N 1
ATOM 4104 C CA . ALA A 1 549 ? -13.553 -13.968 -5.811 1.00 40.38 549 ALA A CA 1
ATOM 4105 C C . ALA A 1 549 ? -12.657 -12.739 -5.553 1.00 40.38 549 ALA A C 1
ATOM 4107 O O . ALA A 1 549 ? -11.458 -12.909 -5.354 1.00 40.38 549 ALA A O 1
ATOM 4108 N N . GLY A 1 550 ? -13.217 -11.524 -5.468 1.00 48.25 550 GLY A N 1
ATOM 4109 C CA . GLY A 1 550 ? -12.472 -10.301 -5.115 1.00 48.25 550 GLY A CA 1
ATOM 4110 C C . GLY A 1 550 ? -11.969 -10.242 -3.661 1.00 48.25 550 GLY A C 1
ATOM 4111 O O . GLY A 1 550 ? -11.189 -9.365 -3.306 1.00 48.25 550 GLY A O 1
ATOM 4112 N N . ARG A 1 551 ? -12.374 -11.194 -2.808 1.00 51.12 551 ARG A N 1
ATOM 4113 C CA . ARG A 1 551 ? -12.151 -11.156 -1.350 1.00 51.12 551 ARG A CA 1
ATOM 4114 C C . ARG A 1 551 ? -10.700 -11.392 -0.916 1.00 51.12 551 ARG A C 1
ATOM 4116 O O . ARG A 1 551 ? -10.295 -10.859 0.108 1.00 51.12 551 ARG A O 1
ATOM 4123 N N . SER A 1 552 ? -9.913 -12.172 -1.664 1.00 48.16 552 SER A N 1
ATOM 4124 C CA . SER A 1 552 ? -8.527 -12.504 -1.286 1.00 48.16 552 SER A CA 1
ATOM 4125 C C . SER A 1 552 ? -7.497 -11.449 -1.711 1.00 48.16 552 SER A C 1
ATOM 4127 O O . SER A 1 552 ? -6.489 -11.298 -1.029 1.00 48.16 552 SER A O 1
ATOM 4129 N N . LEU A 1 553 ? -7.754 -10.687 -2.784 1.00 51.88 553 LEU A N 1
ATOM 4130 C CA . LEU A 1 553 ? -6.971 -9.482 -3.115 1.00 51.88 553 LEU A CA 1
ATOM 4131 C C . LEU A 1 553 ? -7.440 -8.235 -2.368 1.00 51.88 553 LEU A C 1
ATOM 4133 O O . LEU A 1 553 ? -6.653 -7.304 -2.222 1.00 51.88 553 LEU A O 1
ATOM 4137 N N . GLY A 1 554 ? -8.676 -8.246 -1.859 1.00 58.94 554 GLY A N 1
ATOM 4138 C CA . GLY A 1 554 ? -9.288 -7.119 -1.162 1.00 58.94 554 GLY A CA 1
ATOM 4139 C C . GLY A 1 554 ? -8.434 -6.548 -0.032 1.00 58.94 554 GLY A C 1
ATOM 4140 O O . GLY A 1 554 ? -8.403 -5.345 0.123 1.00 58.94 554 GLY A O 1
ATOM 4141 N N . VAL A 1 555 ? -7.676 -7.354 0.722 1.00 63.66 555 VAL A N 1
ATOM 4142 C CA . VAL A 1 555 ? -6.905 -6.852 1.883 1.00 63.66 555 VAL A CA 1
ATOM 4143 C C . VAL A 1 555 ? -5.706 -5.989 1.486 1.00 63.66 555 VAL A C 1
ATOM 4145 O O . VAL A 1 555 ? -5.528 -4.899 2.027 1.00 63.66 555 VAL A O 1
ATOM 4148 N N . LEU A 1 556 ? -4.875 -6.462 0.551 1.00 63.22 556 LEU A N 1
ATOM 4149 C CA . LEU A 1 556 ? -3.752 -5.666 0.034 1.00 63.22 556 LEU A CA 1
ATOM 4150 C C . LEU A 1 556 ? -4.266 -4.453 -0.743 1.00 63.22 556 LEU A C 1
ATOM 4152 O O . LEU A 1 556 ? -3.681 -3.375 -0.667 1.00 63.22 556 LEU A O 1
ATOM 4156 N N . TRP A 1 557 ? -5.378 -4.644 -1.453 1.00 71.62 557 TRP A N 1
ATOM 4157 C CA . TRP A 1 557 ? -6.061 -3.597 -2.190 1.00 71.62 557 TRP A CA 1
ATOM 4158 C C . TRP A 1 557 ? -6.588 -2.493 -1.278 1.00 71.62 557 TRP A C 1
ATOM 4160 O O . TRP A 1 557 ? -6.210 -1.343 -1.453 1.00 71.62 557 TRP A O 1
ATOM 4170 N N . ASP A 1 558 ? -7.354 -2.841 -0.250 1.00 74.69 558 ASP A N 1
ATOM 4171 C CA . ASP A 1 558 ? -7.914 -1.890 0.702 1.00 74.69 558 ASP A CA 1
ATOM 4172 C C . ASP A 1 558 ? -6.822 -1.168 1.482 1.00 74.69 558 ASP A C 1
ATOM 4174 O O . ASP A 1 558 ? -7.010 -0.010 1.829 1.00 74.69 558 ASP A O 1
ATOM 4178 N N . LEU A 1 559 ? -5.666 -1.794 1.732 1.00 76.00 559 LEU A N 1
ATOM 4179 C CA . LEU A 1 559 ? -4.522 -1.086 2.305 1.00 76.00 559 LEU A CA 1
ATOM 4180 C C . LEU A 1 559 ? -3.954 -0.044 1.330 1.00 76.00 559 LEU A C 1
ATOM 4182 O O . LEU A 1 559 ? -3.622 1.060 1.755 1.00 76.00 559 LEU A O 1
ATOM 4186 N N . ALA A 1 560 ? -3.845 -0.377 0.042 1.00 77.88 560 ALA A N 1
ATOM 4187 C CA . ALA A 1 560 ? -3.348 0.525 -0.994 1.00 77.88 560 ALA A CA 1
ATOM 4188 C C . ALA A 1 560 ? -4.312 1.690 -1.269 1.00 77.88 560 ALA A C 1
ATOM 4190 O O . ALA A 1 560 ? -3.878 2.838 -1.315 1.00 77.88 560 ALA A O 1
ATOM 4191 N N . SER A 1 561 ? -5.611 1.407 -1.399 1.00 81.50 561 SER A N 1
ATOM 4192 C CA . SER A 1 561 ? -6.671 2.392 -1.642 1.00 81.50 561 SER A CA 1
ATOM 4193 C C . SER A 1 561 ? -7.173 3.069 -0.365 1.00 81.50 561 SER A C 1
ATOM 4195 O O . SER A 1 561 ? -8.150 3.810 -0.405 1.00 81.50 561 SER A O 1
ATOM 4197 N N . PHE A 1 562 ? -6.554 2.824 0.791 1.00 86.88 562 PHE A N 1
ATOM 4198 C CA . PHE A 1 562 ? -6.882 3.553 2.016 1.00 86.88 562 PHE A CA 1
ATOM 4199 C C . PHE A 1 562 ? -6.350 4.988 1.975 1.00 86.88 562 PHE A C 1
ATOM 4201 O O . PHE A 1 562 ? -7.000 5.921 2.446 1.00 86.88 562 PHE A O 1
ATOM 4208 N N . TRP A 1 563 ? -5.138 5.152 1.444 1.00 86.94 563 TRP A N 1
ATOM 4209 C CA . TRP A 1 563 ? -4.333 6.353 1.626 1.00 86.94 563 TRP A CA 1
ATOM 4210 C C . TRP A 1 563 ? -4.406 7.285 0.418 1.00 86.94 563 TRP A C 1
ATOM 4212 O O . TRP A 1 563 ? -4.311 6.809 -0.715 1.00 86.94 563 TRP A O 1
ATOM 4222 N N . PRO A 1 564 ? -4.478 8.612 0.627 1.00 85.50 564 PRO A N 1
ATOM 4223 C CA . PRO A 1 564 ? -4.288 9.575 -0.451 1.00 85.50 564 PRO A CA 1
ATOM 4224 C C . PRO A 1 564 ? -2.925 9.429 -1.150 1.00 85.50 564 PRO A C 1
ATOM 4226 O O . PRO A 1 564 ? -1.974 8.828 -0.627 1.00 85.50 564 PRO A O 1
ATOM 4229 N N . ARG A 1 565 ? -2.824 10.022 -2.345 1.00 84.56 565 ARG A N 1
ATOM 4230 C CA . ARG A 1 565 ? -1.598 10.042 -3.156 1.00 84.56 565 ARG A CA 1
ATOM 4231 C C . ARG A 1 565 ? -0.509 10.863 -2.448 1.00 84.56 565 ARG A C 1
ATOM 4233 O O . ARG A 1 565 ? -0.605 12.079 -2.333 1.00 84.56 565 ARG A O 1
ATOM 4240 N N . GLU A 1 566 ? 0.532 10.184 -1.983 1.00 83.94 566 GLU A N 1
ATOM 4241 C CA . GLU A 1 566 ? 1.697 10.735 -1.284 1.00 83.94 566 GLU A CA 1
ATOM 4242 C C . GLU A 1 566 ? 2.959 10.685 -2.151 1.00 83.94 566 GLU A C 1
ATOM 4244 O O . GLU A 1 566 ? 3.694 11.673 -2.223 1.00 83.94 566 GLU A O 1
ATOM 4249 N N . ALA A 1 567 ? 3.220 9.549 -2.800 1.00 87.88 567 ALA A N 1
ATOM 4250 C CA . ALA A 1 567 ? 4.480 9.311 -3.506 1.00 87.88 567 ALA A CA 1
ATOM 4251 C C . ALA A 1 567 ? 4.326 9.073 -5.009 1.00 87.88 567 ALA A C 1
ATOM 4253 O O . ALA A 1 567 ? 5.283 9.300 -5.741 1.00 87.88 567 ALA A O 1
ATOM 4254 N N . HIS A 1 568 ? 3.159 8.614 -5.470 1.00 90.56 568 HIS A N 1
ATOM 4255 C CA . HIS A 1 568 ? 2.998 8.182 -6.856 1.00 90.56 568 HIS A CA 1
ATOM 4256 C C . HIS A 1 568 ? 1.573 8.426 -7.387 1.00 90.56 568 HIS A C 1
ATOM 4258 O O . HIS A 1 568 ? 0.619 8.205 -6.640 1.00 90.56 568 HIS A O 1
ATOM 4264 N N . PRO A 1 569 ? 1.391 8.847 -8.658 1.00 88.44 569 PRO A N 1
ATOM 4265 C CA . PRO A 1 569 ? 0.071 9.135 -9.227 1.00 88.44 569 PRO A CA 1
ATOM 4266 C C . PRO A 1 569 ? -0.726 7.885 -9.631 1.00 88.44 569 PRO A C 1
ATOM 4268 O O . PRO A 1 569 ? -1.942 7.865 -9.459 1.00 88.44 569 PRO A O 1
ATOM 4271 N N . LEU A 1 570 ? -0.058 6.816 -10.090 1.00 87.75 570 LEU A N 1
ATOM 4272 C CA . LEU A 1 570 ? -0.682 5.528 -10.457 1.00 87.75 570 LEU A CA 1
ATOM 4273 C C . LEU A 1 570 ? -1.062 4.668 -9.239 1.00 87.75 570 LEU A C 1
ATOM 4275 O O . LEU A 1 570 ? -0.956 3.444 -9.282 1.00 87.75 570 LEU A O 1
ATOM 4279 N N . VAL A 1 571 ? -1.488 5.289 -8.142 1.00 85.25 571 VAL A N 1
ATOM 4280 C CA . VAL A 1 571 ? -2.095 4.575 -7.012 1.00 85.25 571 VAL A CA 1
ATOM 4281 C C . VAL A 1 571 ? -3.610 4.703 -7.066 1.00 85.25 571 VAL A C 1
ATOM 4283 O O . VAL A 1 571 ? -4.119 5.711 -7.572 1.00 85.25 571 VAL A O 1
ATOM 4286 N N . PRO A 1 572 ? -4.336 3.692 -6.569 1.00 78.75 572 PRO A N 1
ATOM 4287 C CA . PRO A 1 572 ? -5.782 3.706 -6.638 1.00 78.75 572 PRO A CA 1
ATOM 4288 C C . PRO A 1 572 ? -6.403 4.858 -5.842 1.00 78.75 572 PRO A C 1
ATOM 4290 O O . PRO A 1 572 ? -5.812 5.309 -4.856 1.00 78.75 572 PRO A O 1
ATOM 4293 N N . PRO A 1 573 ? -7.609 5.308 -6.231 1.00 78.75 573 PRO A N 1
ATOM 4294 C CA . PRO A 1 573 ? -8.365 6.303 -5.482 1.00 78.75 573 PRO A CA 1
ATOM 4295 C C . PRO A 1 573 ? -8.527 5.933 -4.010 1.00 78.75 573 PRO A C 1
ATOM 4297 O O . PRO A 1 573 ? -8.854 4.792 -3.675 1.00 78.75 573 PRO A O 1
ATOM 4300 N N . ALA A 1 574 ? -8.334 6.917 -3.133 1.00 83.44 574 ALA A N 1
ATOM 4301 C CA . ALA A 1 574 ? -8.436 6.712 -1.698 1.00 83.44 574 ALA A CA 1
ATOM 4302 C C . ALA A 1 574 ? -9.906 6.670 -1.251 1.00 83.44 574 ALA A C 1
ATOM 4304 O O . ALA A 1 574 ? -10.600 7.680 -1.350 1.00 83.44 574 ALA A O 1
ATOM 4305 N N . TYR A 1 575 ? -10.398 5.547 -0.725 1.00 83.69 575 TYR A N 1
ATOM 4306 C CA . TYR A 1 575 ? -11.786 5.470 -0.247 1.00 83.69 575 TYR A CA 1
ATOM 4307 C C . TYR A 1 575 ? -11.964 6.057 1.158 1.00 83.69 575 TYR A C 1
ATOM 4309 O O . TYR A 1 575 ? -13.053 6.520 1.483 1.00 83.69 575 TYR A O 1
ATOM 4317 N N . ALA A 1 576 ? -10.929 6.046 2.009 1.00 88.31 576 ALA A N 1
ATOM 4318 C CA . ALA A 1 576 ? -11.071 6.454 3.408 1.00 88.31 576 ALA A CA 1
ATOM 4319 C C . ALA A 1 576 ? -11.448 7.942 3.577 1.00 88.31 576 ALA A C 1
ATOM 4321 O O . ALA A 1 576 ? -12.400 8.202 4.314 1.00 88.31 576 ALA A O 1
ATOM 4322 N N . PRO A 1 577 ? -10.811 8.911 2.881 1.00 85.69 577 PRO A N 1
ATOM 4323 C CA . PRO A 1 577 ? -11.226 10.316 2.929 1.00 85.69 577 PRO A CA 1
ATOM 4324 C C . PRO A 1 577 ? -12.692 10.514 2.534 1.00 85.69 577 PRO A C 1
ATOM 4326 O O . PRO A 1 577 ? -13.451 11.160 3.254 1.00 85.69 577 PRO A O 1
ATOM 4329 N N . ARG A 1 578 ? -13.110 9.878 1.430 1.00 84.38 578 ARG A N 1
ATOM 4330 C CA . ARG A 1 578 ? -14.489 9.915 0.931 1.00 84.38 578 ARG A CA 1
ATOM 4331 C C . ARG A 1 578 ? -15.467 9.325 1.944 1.00 84.38 578 ARG A C 1
ATOM 4333 O O . ARG A 1 578 ? -16.456 9.963 2.280 1.00 84.38 578 ARG A O 1
ATOM 4340 N N . ALA A 1 579 ? -15.157 8.150 2.488 1.00 87.69 579 ALA A N 1
ATOM 4341 C CA . ALA A 1 579 ? -16.006 7.476 3.460 1.00 87.69 579 ALA A CA 1
ATOM 4342 C C . ALA A 1 579 ? -16.194 8.285 4.751 1.00 87.69 579 ALA A C 1
ATOM 4344 O O . ALA A 1 579 ? -17.300 8.355 5.285 1.00 87.69 579 ALA A O 1
ATOM 4345 N N . ILE A 1 580 ? -15.126 8.920 5.247 1.00 89.56 580 ILE A N 1
ATOM 4346 C CA . ILE A 1 580 ? -15.200 9.799 6.420 1.00 89.56 580 ILE A CA 1
ATOM 4347 C C . ILE A 1 580 ? -16.063 11.026 6.100 1.00 89.56 580 ILE A C 1
ATOM 4349 O O . ILE A 1 580 ? -16.942 11.355 6.890 1.00 89.56 580 ILE A O 1
ATOM 4353 N N . ARG A 1 581 ? -15.866 11.659 4.935 1.00 85.94 581 ARG A N 1
ATOM 4354 C CA . ARG A 1 581 ? -16.631 12.834 4.482 1.00 85.94 581 ARG A CA 1
ATOM 4355 C C . ARG A 1 581 ? -18.129 12.540 4.345 1.00 85.94 581 ARG A C 1
ATOM 4357 O O . ARG A 1 581 ? -18.952 13.326 4.813 1.00 85.94 581 ARG A O 1
ATOM 4364 N N . ASP A 1 582 ? -18.479 11.402 3.748 1.00 84.50 582 ASP A N 1
ATOM 4365 C CA . ASP A 1 582 ? -19.870 10.966 3.577 1.00 84.50 582 ASP A CA 1
ATOM 4366 C C . ASP A 1 582 ? -20.557 10.755 4.932 1.00 84.50 582 ASP A C 1
ATOM 4368 O O . ASP A 1 582 ? -21.691 11.190 5.136 1.00 84.50 582 ASP A O 1
ATOM 4372 N N . LEU A 1 583 ? -19.862 10.125 5.883 1.00 87.38 583 LEU A N 1
ATOM 4373 C CA . LEU A 1 583 ? -20.371 9.906 7.237 1.00 87.38 583 LEU A CA 1
ATOM 4374 C C . LEU A 1 583 ? -20.497 11.208 8.042 1.00 87.38 583 LEU A C 1
ATOM 4376 O O . LEU A 1 583 ? -21.482 11.389 8.758 1.00 87.38 583 LEU A O 1
ATOM 4380 N N . ASP A 1 584 ? -19.538 12.122 7.903 1.00 84.81 584 ASP A N 1
ATOM 4381 C CA . ASP A 1 584 ? -19.557 13.443 8.541 1.00 84.81 584 ASP A CA 1
ATOM 4382 C C . ASP A 1 584 ? -20.761 14.272 8.047 1.00 84.81 584 ASP A C 1
ATOM 4384 O O . ASP A 1 584 ? -21.537 14.833 8.829 1.00 84.81 584 ASP A O 1
ATOM 4388 N N . ARG A 1 585 ? -21.023 14.246 6.732 1.00 81.31 585 ARG A N 1
ATOM 4389 C CA . ARG A 1 585 ? -22.222 14.841 6.115 1.00 81.31 585 ARG A CA 1
ATOM 4390 C C . ARG A 1 585 ? -23.512 14.150 6.577 1.00 81.31 585 ARG A C 1
ATOM 4392 O O . ARG A 1 585 ? -24.491 14.814 6.921 1.00 81.31 585 ARG A O 1
ATOM 4399 N N . PHE A 1 586 ? -23.518 12.818 6.630 1.00 81.50 586 PHE A N 1
ATOM 4400 C CA . PHE A 1 586 ? -24.674 12.036 7.076 1.00 81.50 586 PHE A CA 1
ATOM 4401 C C . PHE A 1 586 ? -25.095 12.379 8.512 1.00 81.50 586 PHE A C 1
ATOM 4403 O O . PHE A 1 586 ? -26.293 12.483 8.794 1.00 81.50 586 PHE A O 1
ATOM 4410 N N . LEU A 1 587 ? -24.123 12.559 9.411 1.00 81.81 587 LEU A N 1
ATOM 4411 C CA . LEU A 1 587 ? -24.374 12.870 10.816 1.00 81.81 587 LEU A CA 1
ATOM 4412 C C . LEU A 1 587 ? -24.639 14.358 11.059 1.00 81.81 587 LEU A C 1
ATOM 4414 O O . LEU A 1 587 ? -25.441 14.678 11.926 1.00 81.81 587 LEU A O 1
ATOM 4418 N N . SER A 1 588 ? -24.031 15.277 10.306 1.00 78.12 588 SER A N 1
ATOM 4419 C CA . SER A 1 588 ? -24.261 16.722 10.494 1.00 78.12 588 SER A CA 1
ATOM 4420 C C . SER A 1 588 ? -25.686 17.166 10.140 1.00 78.12 588 SER A C 1
ATOM 4422 O O . SER A 1 588 ? -26.213 18.100 10.744 1.00 78.12 588 SER A O 1
ATOM 4424 N N . THR A 1 589 ? -26.351 16.456 9.224 1.00 71.25 589 THR A N 1
ATOM 4425 C CA . THR A 1 589 ? -27.757 16.698 8.848 1.00 71.25 589 THR A CA 1
ATOM 4426 C C . THR A 1 589 ? -28.770 16.206 9.889 1.00 71.25 589 THR A C 1
ATOM 4428 O O . THR A 1 589 ? -29.967 16.462 9.753 1.00 71.25 589 THR A O 1
ATOM 4431 N N . ARG A 1 590 ? -28.332 15.507 10.948 1.00 70.94 590 ARG A N 1
ATOM 4432 C CA . ARG A 1 590 ? -29.212 14.879 11.944 1.00 70.94 590 ARG A CA 1
ATOM 4433 C C . ARG A 1 590 ? -28.748 15.190 13.366 1.00 70.94 590 ARG A C 1
ATOM 4435 O O . ARG A 1 590 ? -27.587 15.032 13.717 1.00 70.94 590 ARG A O 1
ATOM 4442 N N . ARG A 1 591 ? -29.668 15.595 14.247 1.00 65.62 591 ARG A N 1
ATOM 4443 C CA . ARG A 1 591 ? -29.346 15.766 15.674 1.00 65.62 591 ARG A CA 1
ATOM 4444 C C . ARG A 1 591 ? -29.486 14.438 16.413 1.00 65.62 591 ARG A C 1
ATOM 4446 O O . ARG A 1 591 ? -30.599 13.970 16.635 1.00 65.62 591 ARG A O 1
ATOM 4453 N N . HIS A 1 592 ? -28.363 13.871 16.848 1.00 70.75 592 HIS A N 1
ATOM 4454 C CA . HIS A 1 592 ? -28.326 12.647 17.647 1.00 70.75 592 HIS A CA 1
ATOM 4455 C C . HIS A 1 592 ? -27.806 12.943 19.059 1.00 70.75 592 HIS A C 1
ATOM 4457 O O . HIS A 1 592 ? -26.615 13.140 19.253 1.00 70.75 592 HIS A O 1
ATOM 4463 N N . ARG A 1 593 ? -28.684 12.931 20.074 1.00 74.81 593 ARG A N 1
ATOM 4464 C CA . ARG A 1 593 ? -28.259 13.135 21.477 1.00 74.81 593 ARG A CA 1
ATOM 4465 C C . ARG A 1 593 ? -27.404 11.982 22.019 1.00 74.81 593 ARG A C 1
ATOM 4467 O O . ARG A 1 593 ? -26.556 12.207 22.878 1.00 74.81 593 ARG A O 1
ATOM 4474 N N . ARG A 1 594 ? -27.632 10.755 21.534 1.00 86.50 594 ARG A N 1
ATOM 4475 C CA . ARG A 1 594 ? -26.913 9.527 21.913 1.00 86.50 594 ARG A CA 1
ATOM 4476 C C . ARG A 1 594 ? -26.514 8.764 20.651 1.00 86.50 594 ARG A C 1
ATOM 4478 O O . ARG A 1 594 ? -27.397 8.398 19.876 1.00 86.50 594 ARG A O 1
ATOM 4485 N N . LEU A 1 595 ? -25.215 8.546 20.456 1.00 89.69 595 LEU A N 1
ATOM 4486 C CA . LEU A 1 595 ? -24.640 7.956 19.245 1.00 89.69 595 LEU A CA 1
ATOM 4487 C C . LEU A 1 595 ? -23.653 6.840 19.605 1.00 89.69 595 LEU A C 1
ATOM 4489 O O . LEU A 1 595 ? -22.707 7.066 20.356 1.00 89.69 595 LEU A O 1
ATOM 4493 N N . ILE A 1 596 ? -23.848 5.652 19.036 1.00 93.00 596 ILE A N 1
ATOM 4494 C CA . ILE A 1 596 ? -22.938 4.508 19.139 1.00 93.00 596 ILE A CA 1
ATOM 4495 C C . ILE A 1 596 ? -22.373 4.223 17.746 1.00 93.00 596 ILE A C 1
ATOM 4497 O O . ILE A 1 596 ? -23.116 3.885 16.827 1.00 93.00 596 ILE A O 1
ATOM 4501 N N . LEU A 1 597 ? -21.056 4.329 17.589 1.00 95.31 597 LEU A N 1
ATOM 4502 C CA . LEU A 1 597 ? -20.353 3.912 16.376 1.00 95.31 597 LEU A CA 1
ATOM 4503 C C . LEU A 1 597 ? -19.857 2.479 16.563 1.00 95.31 597 LEU A C 1
ATOM 4505 O O . LEU A 1 597 ? -19.125 2.217 17.511 1.00 95.31 597 LEU A O 1
ATOM 4509 N N . ALA A 1 598 ? -20.226 1.554 15.680 1.00 94.56 598 ALA A N 1
ATOM 4510 C CA . ALA A 1 598 ? -19.794 0.159 15.731 1.00 94.56 598 ALA A CA 1
ATOM 4511 C C . ALA A 1 598 ? -19.054 -0.234 14.448 1.00 94.56 598 ALA A C 1
ATOM 4513 O O . ALA A 1 598 ? -19.577 -0.088 13.344 1.00 94.56 598 ALA A O 1
ATOM 4514 N N . ALA A 1 599 ? -17.835 -0.751 14.574 1.00 94.75 599 ALA A N 1
ATOM 4515 C CA . ALA A 1 599 ? -16.944 -0.903 13.434 1.00 94.75 599 ALA A CA 1
ATOM 4516 C C . ALA A 1 599 ? -16.163 -2.221 13.434 1.00 94.75 599 ALA A C 1
ATOM 4518 O O . ALA A 1 599 ? -15.473 -2.550 14.402 1.00 94.75 599 ALA A O 1
ATOM 4519 N N . HIS A 1 600 ? -16.246 -2.945 12.314 1.00 92.44 600 HIS A N 1
ATOM 4520 C CA . HIS A 1 600 ? -15.496 -4.179 12.079 1.00 92.44 600 HIS A CA 1
ATOM 4521 C C . HIS A 1 600 ? -14.188 -3.905 11.341 1.00 92.44 600 HIS A C 1
ATOM 4523 O O . HIS A 1 600 ? -14.203 -3.228 10.311 1.00 92.44 600 HIS A O 1
ATOM 4529 N N . SER A 1 601 ? -13.082 -4.517 11.777 1.00 91.31 601 SER A N 1
ATOM 4530 C CA . SER A 1 601 ? -11.850 -4.609 10.979 1.00 91.31 601 SER A CA 1
ATOM 4531 C C . SER A 1 601 ? -11.392 -3.224 10.494 1.00 91.31 601 SER A C 1
ATOM 4533 O O . SER A 1 601 ? -11.328 -2.290 11.297 1.00 91.31 601 SER A O 1
ATOM 4535 N N . GLN A 1 602 ? -11.157 -3.062 9.194 1.00 88.69 602 GLN A N 1
ATOM 4536 C CA . GLN A 1 602 ? -10.779 -1.812 8.533 1.00 88.69 602 GLN A CA 1
ATOM 4537 C C . GLN A 1 602 ? -11.772 -0.657 8.751 1.00 88.69 602 GLN A C 1
ATOM 4539 O O . GLN A 1 602 ? -11.366 0.503 8.828 1.00 88.69 602 GLN A O 1
ATOM 4544 N N . GLY A 1 603 ? -13.065 -0.950 8.929 1.00 92.12 603 GLY A N 1
ATOM 4545 C CA . GLY A 1 603 ? -14.073 0.052 9.278 1.00 92.12 603 GLY A CA 1
ATOM 4546 C C . GLY A 1 603 ? -13.790 0.739 10.619 1.00 92.12 603 GLY A C 1
ATOM 4547 O O . GLY A 1 603 ? -14.209 1.879 10.825 1.00 92.12 603 GLY A O 1
ATOM 4548 N N . SER A 1 604 ? -13.019 0.091 11.509 1.00 94.56 604 SER A N 1
ATOM 4549 C CA . SER A 1 604 ? -12.573 0.675 12.784 1.00 94.56 604 SER A CA 1
ATOM 4550 C C . SER A 1 604 ? -11.773 1.952 12.571 1.00 94.56 604 SER A C 1
ATOM 4552 O O . SER A 1 604 ? -11.912 2.878 13.357 1.00 94.56 604 SER A O 1
ATOM 4554 N N . MET A 1 605 ? -10.984 2.035 11.496 1.00 93.12 605 MET A N 1
ATOM 4555 C CA . MET A 1 605 ? -10.192 3.221 11.164 1.00 93.12 605 MET A CA 1
ATOM 4556 C C . MET A 1 605 ? -11.077 4.414 10.785 1.00 93.12 605 MET A C 1
ATOM 4558 O O . MET A 1 605 ? -10.845 5.530 11.245 1.00 93.12 605 MET A O 1
ATOM 4562 N N . ILE A 1 606 ? -12.112 4.162 9.978 1.00 93.50 606 ILE A N 1
ATOM 4563 C CA . ILE A 1 606 ? -13.064 5.178 9.507 1.00 93.50 606 ILE A CA 1
ATOM 4564 C C . ILE A 1 606 ? -13.851 5.738 10.695 1.00 93.50 606 ILE A C 1
ATOM 4566 O O . ILE A 1 606 ? -13.894 6.949 10.896 1.00 93.50 606 ILE A O 1
ATOM 4570 N N . MET A 1 607 ? -14.429 4.859 11.522 1.00 95.25 607 MET A N 1
ATOM 4571 C CA . MET A 1 607 ? -15.210 5.285 12.690 1.00 95.25 607 MET A CA 1
ATOM 4572 C C . MET A 1 607 ? -14.341 5.889 13.791 1.00 95.25 607 MET A C 1
ATOM 4574 O O . MET A 1 607 ? -14.806 6.762 14.514 1.00 95.25 607 MET A O 1
ATOM 4578 N N . TYR A 1 608 ? -13.076 5.478 13.902 1.00 95.44 608 TYR A N 1
ATOM 4579 C CA . TYR A 1 608 ? -12.106 6.115 14.788 1.00 95.44 608 TYR A CA 1
ATOM 4580 C C . TYR A 1 608 ? -11.823 7.564 14.369 1.00 95.44 608 TYR A C 1
ATOM 4582 O O . TYR A 1 608 ? -11.864 8.464 15.207 1.00 95.44 608 TYR A O 1
ATOM 4590 N N . ALA A 1 609 ? -11.588 7.807 13.075 1.00 94.38 609 ALA A N 1
ATOM 4591 C CA . ALA A 1 609 ? -11.399 9.155 12.544 1.00 94.38 609 ALA A CA 1
ATOM 4592 C C . ALA A 1 609 ? -12.650 10.024 12.751 1.00 94.38 609 ALA A C 1
ATOM 4594 O O . ALA A 1 609 ? -12.554 11.144 13.250 1.00 94.38 609 ALA A O 1
ATOM 4595 N N . LEU A 1 610 ? -13.826 9.472 12.440 1.00 93.31 610 LEU A N 1
ATOM 4596 C CA . LEU A 1 610 ? -15.112 10.134 12.641 1.00 93.31 610 LEU A CA 1
ATOM 4597 C C . LEU A 1 610 ? -15.368 10.464 14.120 1.00 93.31 610 LEU A C 1
ATOM 4599 O O . LEU A 1 610 ? -15.823 11.561 14.429 1.00 93.31 610 LEU A O 1
ATOM 4603 N N . ALA A 1 611 ? -15.036 9.555 15.042 1.00 93.56 611 ALA A N 1
ATOM 4604 C CA . ALA A 1 611 ? -15.192 9.789 16.474 1.00 93.56 611 ALA A CA 1
ATOM 4605 C C . ALA A 1 611 ? -14.364 10.993 16.950 1.00 93.56 611 ALA A C 1
ATOM 4607 O O . ALA A 1 611 ? -14.897 11.857 17.642 1.00 93.56 611 ALA A O 1
ATOM 4608 N N . HIS A 1 612 ? -13.100 11.094 16.520 1.00 92.19 612 HIS A N 1
ATOM 4609 C CA . HIS A 1 612 ? -12.249 12.259 16.800 1.00 92.19 612 HIS A CA 1
ATOM 4610 C C . HIS A 1 612 ? -12.850 13.562 16.264 1.00 92.19 612 HIS A C 1
ATOM 4612 O O . HIS A 1 612 ? -12.876 14.559 16.986 1.00 92.19 612 HIS A O 1
ATOM 4618 N N . ARG A 1 613 ? -13.376 13.555 15.032 1.00 90.19 613 ARG A N 1
ATOM 4619 C CA . ARG A 1 613 ? -14.027 14.734 14.431 1.00 90.19 613 ARG A CA 1
ATOM 4620 C C . ARG A 1 613 ? -15.261 15.170 15.217 1.00 90.19 613 ARG A C 1
ATOM 4622 O O . ARG A 1 613 ? -15.342 16.326 15.621 1.00 90.19 613 ARG A O 1
ATOM 4629 N N . ILE A 1 614 ? -16.166 14.238 15.527 1.00 88.31 614 ILE A N 1
ATOM 4630 C CA . ILE A 1 614 ? -17.395 14.523 16.286 1.00 88.31 614 ILE A CA 1
ATOM 4631 C C . ILE A 1 614 ? -17.067 15.084 17.669 1.00 88.31 614 ILE A C 1
ATOM 4633 O O . ILE A 1 614 ? -17.651 16.088 18.078 1.00 88.31 614 ILE A O 1
ATOM 4637 N N . THR A 1 615 ? -16.136 14.456 18.396 1.00 87.06 615 THR A N 1
ATOM 4638 C CA . THR A 1 615 ? -15.736 14.935 19.724 1.00 87.06 615 THR A CA 1
ATOM 4639 C C . THR A 1 615 ? -15.158 16.349 19.652 1.00 87.06 615 THR A C 1
ATOM 4641 O O . THR A 1 615 ? -15.521 17.183 20.481 1.00 87.06 615 THR A O 1
ATOM 4644 N N . ARG A 1 616 ? -14.317 16.637 18.651 1.00 82.56 616 ARG A N 1
ATOM 4645 C CA . ARG A 1 616 ? -13.713 17.961 18.455 1.00 82.56 616 ARG A CA 1
ATOM 4646 C C . ARG A 1 616 ? -14.747 19.038 18.117 1.00 82.56 616 ARG A C 1
ATOM 4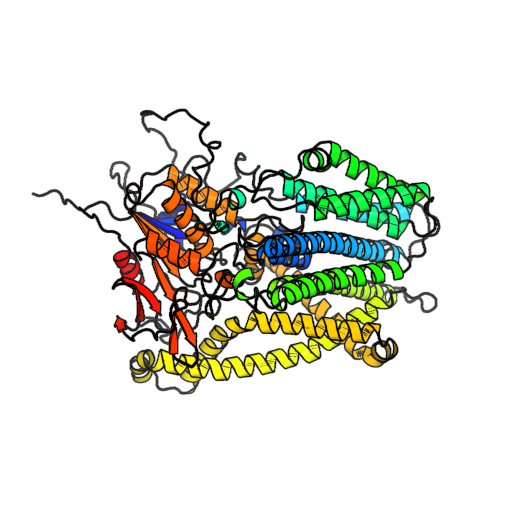648 O O . ARG A 1 616 ? -14.670 20.139 18.646 1.00 82.56 616 ARG A O 1
ATOM 4655 N N . GLU A 1 617 ? -15.682 18.740 17.219 1.00 78.44 617 GLU A N 1
ATOM 4656 C CA . GLU A 1 617 ? -16.547 19.754 16.598 1.00 78.44 617 GLU A CA 1
ATOM 4657 C C . GLU A 1 617 ? -17.867 19.980 17.335 1.00 78.44 617 GLU A C 1
ATOM 4659 O O . GLU A 1 617 ? -18.405 21.087 17.325 1.00 78.44 617 GLU A O 1
ATOM 4664 N N . GLN A 1 618 ? -18.420 18.939 17.962 1.00 70.12 618 GLN A N 1
ATOM 4665 C CA . GLN A 1 618 ? -19.750 19.009 18.571 1.00 70.12 618 GLN A CA 1
ATOM 4666 C C . GLN A 1 618 ? -19.703 19.117 20.100 1.00 70.12 618 GLN A C 1
ATOM 4668 O O . GLN A 1 618 ? -20.649 19.642 20.691 1.00 70.12 618 GLN A O 1
ATOM 4673 N N . GLY A 1 619 ? 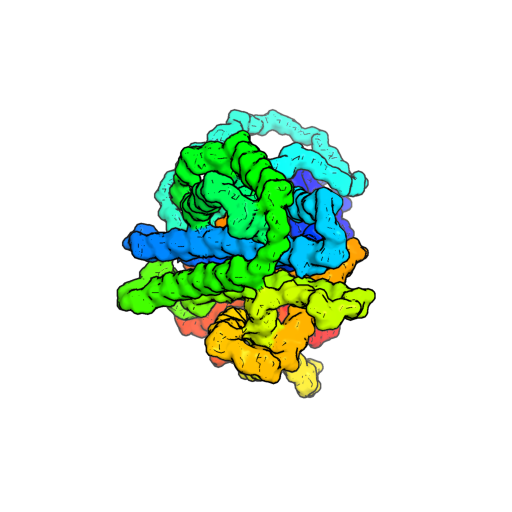-18.614 18.675 20.736 1.00 63.81 619 GLY A N 1
ATOM 4674 C CA . GLY A 1 619 ? -18.475 18.633 22.191 1.00 63.81 619 GLY A CA 1
ATOM 4675 C C . GLY A 1 619 ? -19.452 17.656 22.881 1.00 63.81 619 GLY A C 1
ATOM 4676 O O . GLY A 1 619 ? -20.436 17.203 22.286 1.00 63.81 619 GLY A O 1
ATOM 4677 N N . PRO A 1 620 ? -19.214 17.315 24.161 1.00 61.22 620 PRO A N 1
ATOM 4678 C CA . PRO A 1 620 ? -20.025 16.334 24.892 1.00 61.22 620 PRO A CA 1
ATOM 4679 C C . PRO A 1 620 ? -21.475 16.783 25.147 1.00 61.22 620 PRO A C 1
ATOM 4681 O O . PRO A 1 620 ? -22.337 15.938 25.387 1.00 61.22 620 PRO A O 1
ATOM 4684 N N . GLU A 1 621 ? -21.764 18.086 25.076 1.00 60.25 621 GLU A N 1
ATOM 4685 C CA . GLU A 1 621 ? -23.110 18.630 25.310 1.00 60.25 621 GLU A CA 1
ATOM 4686 C C . GLU A 1 621 ? -24.076 18.420 24.136 1.00 60.25 621 GLU A C 1
ATOM 4688 O O . GLU A 1 621 ? -25.288 18.345 24.341 1.00 60.25 621 GLU A O 1
ATOM 4693 N N . ARG A 1 622 ? -23.568 18.300 22.899 1.00 65.38 622 ARG A N 1
ATOM 4694 C CA . ARG A 1 622 ? -24.418 18.077 21.716 1.00 65.38 622 ARG A CA 1
ATOM 4695 C C . ARG A 1 622 ? -24.675 16.601 21.440 1.00 65.38 622 ARG A C 1
ATOM 4697 O O . ARG A 1 622 ? -25.802 16.251 21.085 1.00 65.38 622 ARG A O 1
ATOM 4704 N N . THR A 1 623 ? -23.658 15.759 21.625 1.00 74.94 623 THR A N 1
ATOM 4705 C CA . THR A 1 623 ? -23.699 14.344 21.237 1.00 74.94 623 THR A CA 1
ATOM 4706 C C . THR A 1 623 ? -22.957 13.495 22.266 1.00 74.94 623 THR A C 1
ATOM 4708 O O . THR A 1 623 ? -21.732 13.564 22.380 1.00 74.94 623 THR A O 1
ATOM 4711 N N . ARG A 1 624 ? -23.675 12.628 22.995 1.00 85.62 624 ARG A N 1
ATOM 4712 C CA . ARG A 1 624 ? -23.043 11.598 23.832 1.00 85.62 624 ARG A CA 1
ATOM 4713 C C . ARG A 1 624 ? -22.604 10.433 22.949 1.00 85.62 624 ARG A C 1
ATOM 4715 O O . ARG A 1 624 ? -23.429 9.615 22.539 1.00 85.62 624 ARG A O 1
ATOM 4722 N N . LEU A 1 625 ? -21.309 10.400 22.650 1.00 91.62 625 LEU A N 1
ATOM 4723 C CA . LEU A 1 625 ? -20.684 9.435 21.752 1.00 91.62 625 LEU A CA 1
ATOM 4724 C C . LEU A 1 625 ? -20.122 8.218 22.508 1.00 91.62 625 LEU A C 1
ATOM 4726 O O . LEU A 1 625 ? -19.526 8.357 23.583 1.00 91.62 625 LEU A O 1
ATOM 4730 N N . SER A 1 626 ? -20.275 7.049 21.890 1.00 94.12 626 SER A N 1
ATOM 4731 C CA . SER A 1 626 ? -19.680 5.773 22.285 1.00 94.12 626 SER A CA 1
ATOM 4732 C C . SER A 1 626 ? -19.115 5.040 21.063 1.00 94.12 626 SER A C 1
ATOM 4734 O O . SER A 1 626 ? -19.634 5.183 19.955 1.00 94.12 626 SER A O 1
ATOM 4736 N N . LEU A 1 627 ? -18.073 4.227 21.259 1.00 96.00 627 LEU A N 1
ATOM 4737 C CA . LEU A 1 627 ? -17.380 3.500 20.190 1.00 96.00 627 LEU A CA 1
ATOM 4738 C C . LEU A 1 627 ? -17.271 1.997 20.509 1.00 96.00 627 LEU A C 1
ATOM 4740 O O . LEU A 1 627 ? -16.832 1.599 21.584 1.00 96.00 627 LEU A O 1
ATOM 4744 N N . LEU A 1 628 ? -17.637 1.147 19.557 1.00 96.44 628 LEU A N 1
ATOM 4745 C CA . LEU A 1 628 ? -17.448 -0.300 19.587 1.00 96.44 628 LEU A CA 1
ATOM 4746 C C . LEU A 1 628 ? -16.559 -0.698 18.410 1.00 96.44 628 LEU A C 1
ATOM 4748 O O . LEU A 1 628 ? -16.947 -0.534 17.256 1.00 96.44 628 LEU A O 1
ATOM 4752 N N . THR A 1 629 ? -15.379 -1.245 18.677 1.00 96.88 629 THR A N 1
ATOM 4753 C CA . THR A 1 629 ? -14.500 -1.790 17.630 1.00 96.88 629 THR A CA 1
ATOM 4754 C C . THR A 1 629 ? -14.365 -3.292 17.794 1.00 96.88 629 THR A C 1
ATOM 4756 O O . THR A 1 629 ? -14.373 -3.791 18.914 1.00 96.88 629 THR A O 1
ATOM 4759 N N . TYR A 1 630 ? -14.253 -4.039 16.703 1.00 94.50 630 TYR A N 1
ATOM 4760 C CA . TYR A 1 630 ? -14.115 -5.495 16.770 1.00 94.50 630 TYR A CA 1
ATOM 4761 C C . TYR A 1 630 ? -13.367 -6.035 15.556 1.00 94.50 630 TYR A C 1
ATOM 4763 O O . TYR A 1 630 ? -13.457 -5.486 14.457 1.00 94.50 630 TYR A O 1
ATOM 4771 N N . GLY A 1 631 ? -12.545 -7.065 15.767 1.00 92.38 631 GLY A N 1
ATOM 4772 C CA . GLY A 1 631 ? -11.531 -7.460 14.784 1.00 92.38 631 GLY A CA 1
ATOM 4773 C C . GLY A 1 631 ? -10.578 -6.305 14.435 1.00 92.38 631 GLY A C 1
ATOM 4774 O O . GLY A 1 631 ? -10.097 -6.200 13.313 1.00 92.38 631 GLY A O 1
ATOM 4775 N N . SER A 1 632 ? -10.346 -5.375 15.362 1.00 93.88 632 SER A N 1
ATOM 4776 C CA . SER A 1 632 ? -9.696 -4.096 15.065 1.00 93.88 632 SER A CA 1
ATOM 4777 C C . SER A 1 632 ? -8.187 -4.220 14.851 1.00 93.88 632 SER A C 1
ATOM 4779 O O . SER A 1 632 ? -7.484 -4.908 15.591 1.00 93.88 632 SER A O 1
ATOM 4781 N N . GLN A 1 633 ? -7.669 -3.489 13.864 1.00 91.88 633 GLN A N 1
ATOM 4782 C CA . GLN A 1 633 ? -6.236 -3.396 13.554 1.00 91.88 633 GLN A CA 1
ATOM 4783 C C . GLN A 1 633 ? -5.574 -2.154 14.184 1.00 91.88 633 GLN A C 1
ATOM 4785 O O . GLN A 1 633 ? -4.388 -1.907 13.948 1.00 91.88 633 GLN A O 1
ATOM 4790 N N . LEU A 1 634 ? -6.323 -1.366 14.970 1.00 91.88 634 LEU A N 1
ATOM 4791 C CA . LEU A 1 634 ? -5.879 -0.076 15.514 1.00 91.88 634 LEU A CA 1
ATOM 4792 C C . LEU A 1 634 ? -4.626 -0.205 16.396 1.00 91.88 634 LEU A C 1
ATOM 4794 O O . LEU A 1 634 ? -3.700 0.585 16.247 1.00 91.88 634 LEU A O 1
ATOM 4798 N N . GLY A 1 635 ? -4.566 -1.207 17.281 1.00 87.00 635 GLY A N 1
ATOM 4799 C CA . GLY A 1 635 ? -3.457 -1.382 18.228 1.00 87.00 635 GLY A CA 1
ATOM 4800 C C . GLY A 1 635 ? -2.171 -1.893 17.575 1.00 87.00 635 GLY A C 1
ATOM 4801 O O . GLY A 1 635 ? -1.202 -1.155 17.384 1.00 87.00 635 GLY A O 1
ATOM 4802 N N . TRP A 1 636 ? -2.148 -3.182 17.227 1.00 85.94 636 TRP A N 1
ATOM 4803 C CA . TRP A 1 636 ? -0.913 -3.858 16.816 1.00 85.94 636 TRP A CA 1
ATOM 4804 C C . TRP A 1 636 ? -0.404 -3.473 15.416 1.00 85.94 636 TRP A C 1
ATOM 4806 O O . TRP A 1 636 ? 0.811 -3.519 15.193 1.00 85.94 636 TRP A O 1
ATOM 4816 N N . ALA A 1 637 ? -1.308 -3.141 14.483 1.00 88.94 637 ALA A N 1
ATOM 4817 C CA . ALA A 1 637 ? -0.977 -2.877 13.086 1.00 88.94 637 ALA A CA 1
ATOM 4818 C C . ALA A 1 637 ? -0.913 -1.384 12.787 1.00 88.94 637 ALA A C 1
ATOM 4820 O O . ALA A 1 637 ? 0.184 -0.830 12.738 1.00 88.94 637 ALA A O 1
ATOM 4821 N N . TYR A 1 638 ? -2.055 -0.713 12.623 1.00 89.38 638 TYR A N 1
ATOM 4822 C CA . TYR A 1 638 ? -2.068 0.676 12.162 1.00 89.38 638 TYR A CA 1
ATOM 4823 C C . TYR A 1 638 ? -1.388 1.633 13.145 1.00 89.38 638 TYR A C 1
ATOM 4825 O O . TYR A 1 638 ? -0.599 2.470 12.714 1.00 89.38 638 TYR A O 1
ATOM 4833 N N . GLY A 1 639 ? -1.579 1.452 14.456 1.00 86.38 639 GLY A N 1
ATOM 4834 C CA . GLY A 1 639 ? -0.949 2.296 15.477 1.00 86.38 639 GLY A CA 1
ATOM 4835 C C . GLY A 1 639 ? 0.572 2.162 15.566 1.00 86.38 639 GLY A C 1
ATOM 4836 O O . GLY A 1 639 ? 1.222 2.987 16.210 1.00 86.38 639 GLY A O 1
ATOM 4837 N N . ARG A 1 640 ? 1.153 1.144 14.916 1.00 87.19 640 ARG A N 1
ATOM 4838 C CA . ARG A 1 640 ? 2.606 0.911 14.842 1.00 87.19 640 ARG A CA 1
ATOM 4839 C C . ARG A 1 640 ? 3.174 1.117 13.439 1.00 87.19 640 ARG A C 1
ATOM 4841 O O . ARG A 1 640 ? 4.337 1.487 13.323 1.00 87.19 640 ARG A O 1
ATOM 4848 N N . ALA A 1 641 ? 2.388 0.868 12.398 1.00 88.88 641 ALA A N 1
ATOM 4849 C CA . ALA A 1 641 ? 2.786 1.044 11.005 1.00 88.88 641 ALA A CA 1
ATOM 4850 C C . ALA A 1 641 ? 2.595 2.487 10.519 1.00 88.88 641 ALA A C 1
ATOM 4852 O O . ALA A 1 641 ? 3.358 2.953 9.688 1.00 88.88 641 ALA A O 1
ATOM 4853 N N . PHE A 1 642 ? 1.602 3.212 11.043 1.00 89.69 642 PHE A N 1
ATOM 4854 C CA . PHE A 1 642 ? 1.261 4.569 10.603 1.00 89.69 642 PHE A CA 1
ATOM 4855 C C . PHE A 1 642 ? 1.161 5.532 11.795 1.00 89.69 642 PHE A C 1
ATOM 4857 O O . PHE A 1 642 ? 0.113 6.133 12.031 1.00 89.69 642 PHE A O 1
ATOM 4864 N N . PRO A 1 643 ? 2.255 5.714 12.556 1.00 83.00 643 PRO A N 1
ATOM 4865 C CA . PRO A 1 643 ? 2.264 6.461 13.815 1.00 83.00 643 PRO A CA 1
ATOM 4866 C C . PRO A 1 643 ? 1.880 7.945 13.688 1.00 83.00 643 PRO A C 1
ATOM 4868 O O . PRO A 1 643 ? 1.579 8.573 14.702 1.00 83.00 643 PRO A O 1
ATOM 4871 N N . ALA A 1 644 ? 1.931 8.526 12.482 1.00 80.62 644 ALA A N 1
ATOM 4872 C CA . ALA A 1 644 ? 1.406 9.865 12.206 1.00 80.62 644 ALA A CA 1
ATOM 4873 C C . ALA A 1 644 ? -0.109 9.871 11.963 1.00 80.62 644 ALA A C 1
ATOM 4875 O O . ALA A 1 644 ? -0.769 10.838 12.336 1.00 80.62 644 ALA A O 1
ATOM 4876 N N . ALA A 1 645 ? -0.635 8.818 11.328 1.00 85.00 645 ALA A N 1
ATOM 4877 C CA . ALA A 1 645 ? -2.058 8.650 11.058 1.00 85.00 645 ALA A CA 1
ATOM 4878 C C . ALA A 1 645 ? -2.832 8.444 12.353 1.00 85.00 645 ALA A C 1
ATOM 4880 O O . ALA A 1 645 ? -3.833 9.118 12.567 1.00 85.00 645 ALA A O 1
ATOM 4881 N N . LEU A 1 646 ? -2.336 7.552 13.214 1.00 88.44 646 LEU A N 1
ATOM 4882 C CA . LEU A 1 646 ? -2.835 7.311 14.562 1.00 88.44 646 LEU A CA 1
ATOM 4883 C C . LEU A 1 646 ? -1.761 6.651 15.429 1.00 88.44 646 LEU A C 1
ATOM 4885 O O . LEU A 1 646 ? -0.821 6.028 14.941 1.00 88.44 646 LEU A O 1
ATOM 4889 N N . SER A 1 647 ? -1.914 6.780 16.737 1.00 84.38 647 SER A N 1
ATOM 4890 C CA . SER A 1 647 ? -0.989 6.249 17.732 1.00 84.38 647 SER A CA 1
ATOM 4891 C C . SER A 1 647 ? -1.730 5.802 18.993 1.00 84.38 647 SER A C 1
ATOM 4893 O O . SER A 1 647 ? -2.871 6.198 19.243 1.00 84.38 647 SER A O 1
ATOM 4895 N N . HIS A 1 648 ? -1.042 5.039 19.843 1.00 84.12 648 HIS A N 1
ATOM 4896 C CA . HIS A 1 648 ? -1.552 4.657 21.162 1.00 84.12 648 HIS A CA 1
ATOM 4897 C C . HIS A 1 648 ? -1.910 5.873 22.033 1.00 84.12 648 HIS A C 1
ATOM 4899 O O . HIS A 1 648 ? -2.877 5.826 22.781 1.00 84.12 648 HIS A O 1
ATOM 4905 N N . GLU A 1 649 ? -1.190 6.984 21.888 1.00 81.31 649 GLU A N 1
ATOM 4906 C CA . GLU A 1 649 ? -1.503 8.245 22.565 1.00 81.31 649 GLU A CA 1
ATOM 4907 C C . GLU A 1 649 ? -2.835 8.825 22.081 1.00 81.31 649 GLU A C 1
ATOM 4909 O O . GLU A 1 649 ? -3.702 9.136 22.891 1.00 81.31 649 GLU A O 1
ATOM 4914 N N . THR A 1 650 ? -3.065 8.856 20.765 1.00 86.38 650 THR A N 1
ATOM 4915 C CA . THR A 1 650 ? -4.358 9.301 20.224 1.00 86.38 650 THR A CA 1
ATOM 4916 C C . THR A 1 650 ? -5.506 8.359 20.614 1.00 86.38 650 THR A C 1
ATOM 4918 O O . THR A 1 650 ? -6.635 8.822 20.778 1.00 86.38 650 THR A O 1
ATOM 4921 N N . HIS A 1 651 ? -5.232 7.063 20.850 1.00 89.38 651 HIS A N 1
ATOM 4922 C CA . HIS A 1 651 ? -6.221 6.155 21.442 1.00 89.38 651 HIS A CA 1
ATOM 4923 C C . HIS A 1 651 ? -6.580 6.587 22.867 1.00 89.38 651 HIS A C 1
ATOM 4925 O O . HIS A 1 651 ? -7.760 6.614 23.208 1.00 89.38 651 HIS A O 1
ATOM 4931 N N . LEU A 1 652 ? -5.587 6.935 23.696 1.00 86.00 652 LEU A N 1
ATOM 4932 C CA . LEU A 1 652 ? -5.809 7.406 25.067 1.00 86.00 652 LEU A CA 1
ATOM 4933 C C . LEU A 1 652 ? -6.572 8.736 25.094 1.00 86.00 652 LEU A C 1
ATOM 4935 O O . LEU A 1 652 ? -7.479 8.887 25.909 1.00 86.00 652 LEU A O 1
ATOM 4939 N N . ILE A 1 653 ? -6.245 9.669 24.195 1.00 87.44 653 ILE A N 1
ATOM 4940 C CA . ILE A 1 653 ? -6.956 10.949 24.048 1.00 87.44 653 ILE A CA 1
ATOM 4941 C C . ILE A 1 653 ? -8.428 10.694 23.725 1.00 87.44 653 ILE A C 1
ATOM 4943 O O . ILE A 1 653 ? -9.302 11.171 24.448 1.00 87.44 653 ILE A O 1
ATOM 4947 N N . LEU A 1 654 ? -8.714 9.865 22.713 1.00 90.62 654 LEU A N 1
ATOM 4948 C CA . LEU A 1 654 ? -10.094 9.534 22.363 1.00 90.62 654 LEU A CA 1
ATOM 4949 C C . LEU A 1 654 ? -10.814 8.820 23.507 1.00 90.62 654 LEU A C 1
ATOM 4951 O O . LEU A 1 654 ? -11.957 9.139 23.807 1.00 90.62 654 LEU A O 1
ATOM 4955 N N . ARG A 1 655 ? -10.159 7.869 24.181 1.00 89.38 655 ARG A N 1
ATOM 4956 C CA . ARG A 1 655 ? -10.752 7.163 25.326 1.00 89.38 655 ARG A CA 1
ATOM 4957 C C . ARG A 1 655 ? -11.150 8.124 26.434 1.00 89.38 655 ARG A C 1
ATOM 4959 O O . ARG A 1 655 ? -12.278 8.036 26.909 1.00 89.38 655 ARG A O 1
ATOM 4966 N N . LYS A 1 656 ? -10.268 9.054 26.808 1.00 87.75 656 LYS A N 1
ATOM 4967 C CA . LYS A 1 656 ? -10.566 10.091 27.806 1.00 87.75 656 LYS A CA 1
ATOM 4968 C C . LYS A 1 656 ? -11.724 10.975 27.355 1.00 87.75 656 LYS A C 1
ATOM 4970 O O . LYS A 1 656 ? -12.649 11.195 28.128 1.00 87.75 656 LYS A O 1
ATOM 4975 N N . ALA A 1 657 ? -11.712 11.410 26.098 1.00 87.94 657 ALA A N 1
ATOM 4976 C CA . ALA A 1 657 ? -12.772 12.225 25.519 1.00 87.94 657 ALA A CA 1
ATOM 4977 C C . ALA A 1 657 ? -14.140 11.516 25.481 1.00 87.94 657 ALA A C 1
ATOM 4979 O O . ALA A 1 657 ? -15.181 12.137 25.688 1.00 87.94 657 ALA A O 1
ATOM 4980 N N . LEU A 1 658 ? -14.144 10.197 25.279 1.00 89.62 658 LEU A N 1
ATOM 4981 C CA . LEU A 1 658 ? -15.334 9.349 25.356 1.00 89.62 658 LEU A CA 1
ATOM 4982 C C . LEU A 1 658 ? -15.665 8.911 26.792 1.00 89.62 658 LEU A C 1
ATOM 4984 O O . LEU A 1 658 ? -16.591 8.121 26.974 1.00 89.62 658 LEU A O 1
ATOM 4988 N N . ASP A 1 659 ? -14.925 9.371 27.808 1.00 87.44 659 ASP A N 1
ATOM 4989 C CA . ASP A 1 659 ? -15.069 8.939 29.204 1.00 87.44 659 ASP A CA 1
ATOM 4990 C C . ASP A 1 659 ? -15.041 7.394 29.302 1.00 87.44 659 ASP A C 1
ATOM 4992 O O . ASP A 1 659 ? -15.890 6.735 29.887 1.00 87.44 659 ASP A O 1
ATOM 4996 N N . ASN A 1 660 ? -14.092 6.758 28.614 1.00 87.44 660 ASN A N 1
ATOM 4997 C CA . ASN A 1 660 ? -13.950 5.303 28.500 1.00 87.44 660 ASN A CA 1
ATOM 4998 C C . ASN A 1 660 ? -15.178 4.555 27.931 1.00 87.44 660 ASN A C 1
ATOM 5000 O O . ASN A 1 660 ? -15.253 3.333 28.064 1.00 87.44 660 ASN A O 1
ATOM 5004 N N . ARG A 1 661 ? -16.108 5.225 27.229 1.00 91.50 661 ARG A N 1
ATOM 5005 C CA . ARG A 1 661 ? -17.178 4.579 26.432 1.00 91.50 661 ARG A CA 1
ATOM 5006 C C . ARG A 1 661 ? -16.660 4.061 25.086 1.00 91.50 661 ARG A C 1
ATOM 5008 O O . ARG A 1 661 ? -17.242 4.305 24.031 1.00 91.50 661 ARG A O 1
ATOM 5015 N N . TRP A 1 662 ? -15.537 3.347 25.129 1.00 94.44 662 TRP A N 1
ATOM 5016 C CA . TRP A 1 662 ? -14.980 2.635 23.986 1.00 94.44 662 TRP A CA 1
ATOM 5017 C C . TRP A 1 662 ? -14.622 1.204 24.378 1.00 94.44 662 TRP A C 1
ATOM 5019 O O . TRP A 1 662 ? -13.672 0.985 25.135 1.00 94.44 662 TRP A O 1
ATOM 5029 N N . ILE A 1 663 ? -15.360 0.239 23.827 1.00 95.31 663 ILE A N 1
ATOM 5030 C CA . ILE A 1 663 ? -15.106 -1.196 23.998 1.00 95.31 663 ILE A CA 1
ATOM 5031 C C . ILE A 1 663 ? -14.499 -1.763 22.709 1.00 95.31 663 ILE A C 1
ATOM 5033 O O . ILE A 1 663 ? -15.008 -1.519 21.616 1.00 95.31 663 ILE A O 1
ATOM 5037 N N . ASN A 1 664 ? -13.417 -2.533 22.838 1.00 95.50 664 ASN A N 1
ATOM 5038 C CA . ASN A 1 664 ? -12.850 -3.332 21.751 1.00 95.50 664 ASN A CA 1
ATOM 5039 C C . ASN A 1 664 ? -13.134 -4.830 21.971 1.00 95.50 664 ASN A C 1
ATOM 5041 O O . ASN A 1 664 ? -12.854 -5.341 23.052 1.00 95.50 664 ASN A O 1
ATOM 5045 N N . LEU A 1 665 ? -13.667 -5.542 20.976 1.00 93.94 665 LEU A N 1
ATOM 5046 C CA . LEU A 1 665 ? -13.892 -6.991 21.043 1.00 93.94 665 LEU A CA 1
ATOM 5047 C C . LEU A 1 665 ? -12.783 -7.741 20.298 1.00 93.94 665 LEU A C 1
ATOM 5049 O O . LEU A 1 665 ? -12.491 -7.450 19.134 1.00 93.94 665 LEU A O 1
ATOM 5053 N N . VAL A 1 666 ? -12.185 -8.734 20.955 1.00 90.31 666 VAL A N 1
ATOM 5054 C CA . VAL A 1 666 ? -11.016 -9.475 20.455 1.00 90.31 666 VAL A CA 1
ATOM 5055 C C . VAL A 1 666 ? -11.297 -10.975 20.480 1.00 90.31 666 VAL A C 1
ATOM 5057 O O . VAL A 1 666 ? -11.876 -11.474 21.437 1.00 90.31 666 VAL A O 1
ATOM 5060 N N . ARG A 1 667 ? -10.853 -11.704 19.451 1.00 87.19 667 ARG A N 1
ATOM 5061 C CA . ARG A 1 667 ? -10.841 -13.177 19.427 1.00 87.19 667 ARG A CA 1
ATOM 5062 C C . ARG A 1 667 ? -9.397 -13.657 19.356 1.00 87.19 667 ARG A C 1
ATOM 5064 O O . ARG A 1 667 ? -8.586 -13.081 18.631 1.00 87.19 667 ARG A O 1
ATOM 5071 N N . PHE A 1 668 ? -9.046 -14.715 20.084 1.00 80.62 668 PHE A N 1
ATOM 5072 C CA . PHE A 1 668 ? -7.666 -15.220 20.086 1.00 80.62 668 PHE A CA 1
ATOM 5073 C C . PHE A 1 668 ? -7.268 -15.870 18.759 1.00 80.62 668 PHE A C 1
ATOM 5075 O O . PHE A 1 668 ? -6.073 -15.929 18.452 1.00 80.62 668 PHE A O 1
ATOM 5082 N N . THR A 1 669 ? -8.242 -16.371 17.994 1.00 83.62 669 THR A N 1
ATOM 5083 C CA . THR A 1 669 ? -8.028 -16.939 16.655 1.00 83.62 669 THR A CA 1
ATOM 5084 C C . THR A 1 669 ? -8.070 -15.903 15.531 1.00 83.62 669 THR A C 1
ATOM 5086 O O . THR A 1 669 ? -7.872 -16.266 14.370 1.00 83.62 669 THR A O 1
ATOM 5089 N N . ASP A 1 670 ? -8.287 -14.621 15.841 1.00 88.44 670 ASP A N 1
ATOM 5090 C CA . ASP A 1 670 ? -8.261 -13.561 14.837 1.00 88.44 670 ASP A CA 1
ATOM 5091 C C . ASP A 1 670 ? -6.823 -13.312 14.341 1.00 88.44 670 ASP A C 1
ATOM 5093 O O . ASP A 1 670 ? -5.934 -12.906 15.096 1.00 88.44 670 ASP A O 1
ATOM 5097 N N . TYR A 1 671 ? -6.584 -13.560 13.050 1.00 86.94 671 TYR A N 1
ATOM 5098 C CA . TYR A 1 671 ? -5.291 -13.379 12.382 1.00 86.94 671 TYR A CA 1
ATOM 5099 C C . TYR A 1 671 ? -5.093 -11.977 11.779 1.00 86.94 671 TYR A C 1
ATOM 5101 O O . TYR A 1 671 ? -4.025 -11.695 11.236 1.00 86.94 671 TYR A O 1
ATOM 5109 N N . ILE A 1 672 ? -6.081 -11.086 11.903 1.00 87.00 672 ILE A N 1
ATOM 5110 C CA . ILE A 1 672 ? -6.037 -9.692 11.441 1.00 87.00 672 ILE A CA 1
ATOM 5111 C C . ILE A 1 672 ? -6.218 -8.729 12.618 1.00 87.00 672 ILE A C 1
ATOM 5113 O O . ILE A 1 672 ? -5.376 -7.855 12.824 1.00 87.00 672 ILE A O 1
ATOM 5117 N N . GLY A 1 673 ? -7.289 -8.877 13.396 1.00 89.19 673 GLY A N 1
ATOM 5118 C CA . GLY A 1 673 ? -7.619 -8.027 14.539 1.00 89.19 673 GLY A CA 1
ATOM 5119 C C . GLY A 1 673 ? -6.896 -8.437 15.818 1.00 89.19 673 GLY A C 1
ATOM 5120 O O . GLY A 1 673 ? -6.576 -9.608 16.000 1.00 89.19 673 GLY A O 1
ATOM 5121 N N . ASP A 1 674 ? -6.599 -7.494 16.709 1.00 90.19 674 ASP A N 1
ATOM 5122 C CA . ASP A 1 674 ? -6.035 -7.781 18.039 1.00 90.19 674 ASP A CA 1
ATOM 5123 C C . ASP A 1 674 ? -6.479 -6.712 19.057 1.00 90.19 674 ASP A C 1
ATOM 5125 O O . ASP A 1 674 ? -7.301 -5.841 18.751 1.00 90.19 674 ASP A O 1
ATOM 5129 N N . GLY A 1 675 ? -5.956 -6.785 20.279 1.00 89.44 675 GLY A N 1
ATOM 5130 C CA . GLY A 1 675 ? -6.200 -5.779 21.302 1.00 89.44 675 GLY A CA 1
ATOM 5131 C C . GLY A 1 675 ? -5.746 -4.378 20.880 1.00 89.44 675 GLY A C 1
ATOM 5132 O O . GLY A 1 675 ? -4.746 -4.183 20.183 1.00 89.44 675 GLY A O 1
ATOM 5133 N N . VAL A 1 676 ? -6.520 -3.384 21.304 1.00 90.50 676 VAL A N 1
ATOM 5134 C CA . VAL A 1 676 ? -6.223 -1.952 21.163 1.00 90.50 676 VAL A CA 1
ATOM 5135 C C . VAL A 1 676 ? -5.658 -1.398 22.469 1.00 90.50 676 VAL A C 1
ATOM 5137 O O . VAL A 1 676 ? -4.868 -0.456 22.447 1.00 90.50 676 VAL A O 1
ATOM 5140 N N . VAL A 1 677 ? -6.044 -1.990 23.607 1.00 86.19 677 VAL A N 1
ATOM 5141 C CA . VAL A 1 677 ? -5.556 -1.611 24.947 1.00 86.19 677 VAL A CA 1
ATOM 5142 C C . VAL A 1 677 ? -4.557 -2.618 25.487 1.00 86.19 677 VAL A C 1
ATOM 5144 O O . VAL A 1 677 ? -3.628 -2.234 26.202 1.00 86.19 677 VAL A O 1
ATOM 5147 N N . SER A 1 678 ? -4.722 -3.892 25.140 1.00 85.38 678 SER A N 1
ATOM 5148 C CA . SER A 1 678 ? -3.865 -4.960 25.627 1.00 85.38 678 SER A CA 1
ATOM 5149 C C . SER A 1 678 ? -3.194 -5.749 24.506 1.00 85.38 678 SER A C 1
ATOM 5151 O O . SER A 1 678 ? -3.613 -5.718 23.353 1.00 85.38 678 SER A O 1
ATOM 5153 N N . TYR A 1 679 ? -2.112 -6.437 24.854 1.00 83.81 679 TYR A N 1
ATOM 5154 C CA . TYR A 1 679 ? -1.383 -7.346 23.982 1.00 83.81 679 TYR A CA 1
ATOM 5155 C C . TYR A 1 679 ? -0.929 -8.576 24.769 1.00 83.81 679 TYR A C 1
ATOM 5157 O O . TYR A 1 679 ? -0.842 -8.567 25.999 1.00 83.81 679 TYR A O 1
ATOM 5165 N N . THR A 1 680 ? -0.645 -9.660 24.049 1.00 78.62 680 THR A N 1
ATOM 5166 C CA . THR A 1 680 ? -0.157 -10.906 24.651 1.00 78.62 680 THR A CA 1
ATOM 5167 C C . THR A 1 680 ? 1.367 -10.967 24.617 1.00 78.62 680 THR A C 1
ATOM 5169 O O . THR A 1 680 ? 1.958 -10.847 23.546 1.00 78.62 680 THR A O 1
ATOM 5172 N N . GLU A 1 681 ? 1.990 -11.232 25.764 1.00 77.81 681 GLU A N 1
ATOM 5173 C CA . GLU A 1 681 ? 3.431 -11.471 25.898 1.00 77.81 681 GLU A CA 1
ATOM 5174 C C . GLU A 1 681 ? 3.692 -12.516 26.993 1.00 77.81 681 GLU A C 1
ATOM 5176 O O . GLU A 1 681 ? 3.078 -12.470 28.057 1.00 77.81 681 GLU A O 1
ATOM 5181 N N . ASP A 1 682 ? 4.559 -13.497 26.723 1.00 75.12 682 ASP A N 1
ATOM 5182 C CA . ASP A 1 682 ? 4.932 -14.578 27.656 1.00 75.12 682 ASP A CA 1
ATOM 5183 C C . ASP A 1 682 ? 3.748 -15.333 28.292 1.00 75.12 682 ASP A C 1
ATOM 5185 O O . ASP A 1 682 ? 3.791 -15.779 29.441 1.00 75.12 682 ASP A O 1
ATOM 5189 N N . GLY A 1 683 ? 2.648 -15.479 27.547 1.00 71.81 683 GLY A N 1
ATOM 5190 C CA . GLY A 1 683 ? 1.429 -16.119 28.052 1.00 71.81 683 GLY A CA 1
ATOM 5191 C C . GLY A 1 683 ? 0.657 -15.271 29.073 1.00 71.81 683 GLY A C 1
ATOM 5192 O O . GLY A 1 683 ? -0.186 -15.805 29.796 1.00 71.81 683 GLY A O 1
ATOM 5193 N N . LYS A 1 684 ? 0.923 -13.961 29.134 1.00 77.94 684 LYS A N 1
ATOM 5194 C CA . LYS A 1 684 ? 0.207 -12.976 29.952 1.00 77.94 684 LYS A CA 1
ATOM 5195 C C . LYS A 1 684 ? -0.391 -11.881 29.068 1.00 77.94 684 LYS A C 1
ATOM 5197 O O . LYS A 1 684 ? 0.171 -11.523 28.036 1.00 77.94 684 LYS A O 1
ATOM 5202 N N . LEU A 1 685 ? -1.536 -11.348 29.492 1.00 78.94 685 LEU A N 1
ATOM 5203 C CA . LEU A 1 685 ? -2.155 -10.177 28.876 1.00 78.94 685 LEU A CA 1
ATOM 5204 C C . LEU A 1 685 ? -1.626 -8.920 29.577 1.00 78.94 685 LEU A C 1
ATOM 5206 O O . LEU A 1 685 ? -1.860 -8.739 30.776 1.00 78.94 685 LEU A O 1
ATOM 5210 N N . LYS A 1 686 ? -0.892 -8.083 28.846 1.00 81.19 686 LYS A N 1
ATOM 5211 C CA . LYS A 1 686 ? -0.313 -6.821 29.326 1.00 81.19 686 LYS A CA 1
ATOM 5212 C C . LYS A 1 686 ? -0.993 -5.641 28.644 1.00 81.19 686 LYS A C 1
ATOM 5214 O O . LYS A 1 686 ? -1.503 -5.785 27.536 1.00 81.19 686 LYS A O 1
ATOM 5219 N N . ARG A 1 687 ? -1.000 -4.468 29.276 1.00 79.88 687 ARG A N 1
ATOM 5220 C CA . ARG A 1 687 ? -1.494 -3.236 28.639 1.00 79.88 687 ARG A CA 1
ATOM 5221 C C . ARG A 1 687 ? -0.413 -2.545 27.827 1.00 79.88 687 ARG A C 1
ATOM 5223 O O . ARG A 1 687 ? 0.755 -2.582 28.192 1.00 79.88 687 ARG A O 1
ATOM 5230 N N . TYR A 1 688 ? -0.828 -1.864 26.760 1.00 75.81 688 TYR A N 1
ATOM 5231 C CA . TYR A 1 688 ? 0.038 -0.956 26.004 1.00 75.81 688 TYR A CA 1
ATOM 5232 C C . TYR A 1 688 ? 0.503 0.246 26.836 1.00 75.81 688 TYR A C 1
ATOM 5234 O O . TYR A 1 688 ? 1.580 0.769 26.575 1.00 75.81 688 TYR A O 1
ATOM 5242 N N . ALA A 1 689 ? -0.306 0.670 27.813 1.00 64.94 689 ALA A N 1
ATOM 5243 C CA . ALA A 1 689 ? 0.021 1.718 28.772 1.00 64.94 689 ALA A CA 1
ATOM 5244 C C . ALA A 1 689 ? 0.151 1.105 30.174 1.00 64.94 689 ALA A C 1
ATOM 5246 O O . ALA A 1 689 ? -0.821 0.525 30.670 1.00 64.94 689 ALA A O 1
ATOM 5247 N N . ASN A 1 690 ? 1.324 1.274 30.794 1.00 62.12 690 ASN A N 1
ATOM 5248 C CA . ASN A 1 690 ? 1.736 0.697 32.077 1.00 62.12 690 ASN A CA 1
ATOM 5249 C C . ASN A 1 690 ? 1.848 -0.844 32.044 1.00 62.12 690 ASN A C 1
ATOM 5251 O O . ASN A 1 690 ? 0.905 -1.546 31.681 1.00 62.12 690 ASN A O 1
ATOM 5255 N N . GLU A 1 691 ? 2.981 -1.404 32.485 1.00 57.50 691 GLU A N 1
ATOM 5256 C CA . GLU A 1 691 ? 3.289 -2.851 32.426 1.00 57.50 691 GLU A CA 1
ATOM 5257 C C . GLU A 1 691 ? 2.479 -3.736 33.406 1.00 57.50 691 GLU A C 1
ATOM 5259 O O . GLU A 1 691 ? 2.924 -4.803 33.835 1.00 57.50 691 GLU A O 1
ATOM 5264 N N . PHE A 1 692 ? 1.263 -3.332 33.773 1.00 62.44 692 PHE A N 1
ATOM 5265 C CA . PHE A 1 692 ? 0.401 -4.128 34.637 1.00 62.44 692 PHE A CA 1
ATOM 5266 C C . PHE A 1 692 ? -0.271 -5.265 33.862 1.00 62.44 692 PHE A C 1
ATOM 5268 O O . PHE A 1 692 ? -0.837 -5.084 32.778 1.00 62.44 692 PHE A O 1
ATOM 5275 N N . VAL A 1 693 ? -0.238 -6.457 34.459 1.00 61.94 693 VAL A N 1
ATOM 5276 C CA . VAL A 1 693 ? -0.997 -7.619 33.988 1.00 61.94 693 VAL A CA 1
ATOM 5277 C C . VAL A 1 693 ? -2.483 -7.344 34.197 1.00 61.94 693 VAL A C 1
ATOM 5279 O O . VAL A 1 693 ? -2.894 -6.917 35.276 1.00 61.94 693 VAL A O 1
ATOM 5282 N N . VAL A 1 694 ? -3.298 -7.590 33.172 1.00 66.00 694 VAL A N 1
ATOM 5283 C CA . VAL A 1 694 ? -4.748 -7.399 33.281 1.00 66.00 694 VAL A CA 1
ATOM 5284 C C . VAL A 1 694 ? -5.335 -8.439 34.253 1.00 66.00 694 VAL A C 1
ATOM 5286 O O . VAL A 1 694 ? -5.092 -9.636 34.065 1.00 66.00 694 VAL A O 1
ATOM 5289 N N . PRO A 1 695 ? -6.114 -8.022 35.274 1.00 62.56 695 PRO A N 1
ATOM 5290 C CA . PRO A 1 695 ? -6.817 -8.947 36.158 1.00 62.56 695 PRO A CA 1
ATOM 5291 C C . PRO A 1 695 ? -7.766 -9.856 35.372 1.00 62.56 695 PRO A C 1
ATOM 5293 O O . PRO A 1 695 ? -8.463 -9.408 34.465 1.00 62.56 695 PRO A O 1
ATOM 5296 N N . ARG A 1 696 ? -7.810 -11.141 35.731 1.00 61.78 696 ARG A N 1
ATOM 5297 C CA . ARG A 1 696 ? -8.714 -12.115 35.109 1.00 61.78 696 ARG A CA 1
ATOM 5298 C C . ARG A 1 696 ? -10.108 -11.986 35.719 1.00 61.78 696 ARG A C 1
ATOM 5300 O O . ARG A 1 696 ? -10.412 -12.664 36.692 1.00 61.78 696 ARG A O 1
ATOM 5307 N N . GLU A 1 697 ? -10.943 -11.124 35.155 1.00 64.31 697 GLU A N 1
ATOM 5308 C CA . GLU A 1 697 ? -12.383 -11.123 35.429 1.00 64.31 697 GLU A CA 1
ATOM 5309 C C . GLU A 1 697 ? -13.086 -11.862 34.289 1.00 64.31 697 GLU A C 1
ATOM 5311 O O . GLU A 1 697 ? -12.903 -11.512 33.119 1.00 64.31 697 GLU A O 1
ATOM 5316 N N . VAL A 1 698 ? -13.834 -12.913 34.632 1.00 65.69 698 VAL A N 1
ATOM 5317 C CA . VAL A 1 698 ? -14.582 -13.726 33.669 1.00 65.69 698 VAL A CA 1
ATOM 5318 C C . VAL A 1 698 ? -16.047 -13.312 33.727 1.00 65.69 698 VAL A C 1
ATOM 5320 O O . VAL A 1 698 ? -16.686 -13.435 34.768 1.00 65.69 698 VAL A O 1
ATOM 5323 N N . PHE A 1 699 ? -16.581 -12.833 32.606 1.00 67.69 699 PHE A N 1
ATOM 5324 C CA . PHE A 1 699 ? -18.010 -12.567 32.427 1.00 67.69 699 PHE A CA 1
ATOM 5325 C C . PHE A 1 699 ? -18.504 -13.361 31.221 1.00 67.69 699 PHE A C 1
ATOM 5327 O O . PHE A 1 699 ? -18.054 -13.100 30.108 1.00 67.69 699 PHE A O 1
ATOM 5334 N N . SER A 1 700 ? -19.387 -14.341 31.434 1.00 65.69 700 SER A N 1
ATOM 5335 C CA . SER A 1 700 ? -19.908 -15.219 30.369 1.00 65.69 700 SER A CA 1
ATOM 5336 C C . SER A 1 700 ? -18.800 -15.815 29.485 1.00 65.69 700 SER A C 1
ATOM 5338 O O . SER A 1 700 ? -18.854 -15.734 28.262 1.00 65.69 700 SER A O 1
ATOM 5340 N N . GLY A 1 701 ? -17.726 -16.321 30.099 1.00 65.00 701 GLY A N 1
ATOM 5341 C CA . GLY A 1 701 ? -16.574 -16.866 29.371 1.00 65.00 701 GLY A CA 1
ATOM 5342 C C . GLY A 1 701 ? -15.654 -15.827 28.712 1.00 65.00 701 GLY A C 1
ATOM 5343 O O . GLY A 1 701 ? -14.633 -16.208 28.151 1.00 65.00 701 GLY A O 1
ATOM 5344 N N . CYS A 1 702 ? -15.940 -14.524 28.792 1.00 73.50 702 CYS A N 1
ATOM 5345 C CA . CYS A 1 702 ? -15.093 -13.462 28.237 1.00 73.50 702 CYS A CA 1
ATOM 5346 C C . CYS A 1 702 ? -14.074 -12.948 29.265 1.00 73.50 702 CYS A C 1
ATOM 5348 O O . CYS A 1 702 ? -14.436 -12.731 30.424 1.00 73.50 702 CYS A O 1
ATOM 5350 N N . TYR A 1 703 ? -12.834 -12.664 28.841 1.00 77.00 703 TYR A N 1
ATOM 5351 C CA . TYR A 1 703 ? -11.887 -11.906 29.674 1.00 77.00 703 TYR A CA 1
ATOM 5352 C C . TYR A 1 703 ? -12.098 -10.411 29.493 1.00 77.00 703 TYR A C 1
ATOM 5354 O O . TYR A 1 703 ? -12.095 -9.914 28.366 1.00 77.00 703 TYR A O 1
ATOM 5362 N N . LEU A 1 704 ? -12.232 -9.688 30.602 1.00 84.12 704 LEU A N 1
ATOM 5363 C CA . LEU A 1 704 ? -12.452 -8.246 30.576 1.00 84.12 704 LEU A CA 1
ATOM 5364 C C . LEU A 1 704 ? -11.185 -7.474 30.935 1.00 84.12 704 LEU A C 1
ATOM 5366 O O . LEU A 1 704 ? -10.528 -7.743 31.938 1.00 84.12 704 LEU A O 1
ATOM 5370 N N . VAL A 1 705 ? -10.893 -6.442 30.150 1.00 85.19 705 VAL A N 1
ATOM 5371 C CA . VAL A 1 705 ? -9.935 -5.395 30.506 1.00 85.19 705 VAL A CA 1
ATOM 5372 C C . VAL A 1 705 ? -10.735 -4.181 30.972 1.00 85.19 705 VAL A C 1
ATOM 5374 O O . VAL A 1 705 ? -11.624 -3.712 30.255 1.00 85.19 705 VAL A O 1
ATOM 5377 N N . ARG A 1 706 ? -10.423 -3.652 32.163 1.00 84.94 706 ARG A N 1
ATOM 5378 C CA . ARG A 1 706 ? -11.104 -2.475 32.730 1.00 84.94 706 ARG A CA 1
ATOM 5379 C C . ARG A 1 706 ? -10.195 -1.282 32.968 1.00 84.94 706 ARG A C 1
ATOM 5381 O O . ARG A 1 706 ? -9.131 -1.428 33.550 1.00 84.94 706 ARG A O 1
ATOM 5388 N N . GLU A 1 707 ? -10.639 -0.081 32.649 1.00 80.12 707 GLU A N 1
ATOM 5389 C CA . GLU A 1 707 ? -9.929 1.161 32.953 1.00 80.12 707 GLU A CA 1
ATOM 5390 C C . GLU A 1 707 ? -10.856 2.107 33.713 1.00 80.12 707 GLU A C 1
ATOM 5392 O O . GLU A 1 707 ? -11.976 2.372 33.278 1.00 80.12 707 GLU A O 1
ATOM 5397 N N . ASN A 1 708 ? -10.415 2.562 34.891 1.00 77.75 708 ASN A N 1
ATOM 5398 C CA . ASN A 1 708 ? -11.214 3.386 35.807 1.00 77.75 708 ASN A CA 1
ATOM 5399 C C . ASN A 1 708 ? -12.615 2.792 36.070 1.00 77.75 708 ASN A C 1
ATOM 5401 O O . ASN A 1 708 ? -13.631 3.474 35.981 1.00 77.75 708 ASN A O 1
ATOM 5405 N N . GLY A 1 709 ? -12.678 1.476 36.310 1.00 78.88 709 GLY A N 1
ATOM 5406 C CA . GLY A 1 709 ? -13.922 0.736 36.567 1.00 78.88 709 GLY A CA 1
ATOM 5407 C C . GLY A 1 709 ? -14.763 0.390 35.327 1.00 78.88 709 GLY A C 1
ATOM 5408 O O . GLY A 1 709 ? -15.608 -0.507 35.400 1.00 78.88 709 GLY A O 1
ATOM 5409 N N . ARG A 1 710 ? -14.512 1.010 34.166 1.00 85.75 710 ARG A N 1
ATOM 5410 C CA . ARG A 1 710 ? -15.245 0.742 32.914 1.00 85.75 710 ARG A CA 1
ATOM 5411 C C . ARG A 1 710 ? -14.575 -0.338 32.081 1.00 85.75 710 ARG A C 1
ATOM 5413 O O . ARG A 1 710 ? -13.359 -0.472 32.102 1.00 85.75 710 ARG A O 1
ATOM 5420 N N . ILE A 1 711 ? -15.366 -1.114 31.345 1.00 89.31 711 ILE A N 1
ATOM 5421 C CA . ILE A 1 711 ? -14.849 -2.132 30.419 1.00 89.31 711 ILE A CA 1
ATOM 5422 C C . ILE A 1 711 ? -14.328 -1.416 29.177 1.00 89.31 711 ILE A C 1
ATOM 5424 O O . ILE A 1 711 ? -15.039 -0.603 28.597 1.00 89.31 711 ILE A O 1
ATOM 5428 N N . VAL A 1 712 ? -13.097 -1.727 28.783 1.00 89.69 712 VAL A N 1
ATOM 5429 C CA . VAL A 1 712 ? -12.420 -1.107 27.635 1.00 89.69 712 VAL A CA 1
ATOM 5430 C C . VAL A 1 712 ? -12.071 -2.101 26.534 1.00 89.69 712 VAL A C 1
ATOM 5432 O O . VAL A 1 712 ? -11.894 -1.712 25.377 1.00 89.69 712 VAL A O 1
ATOM 5435 N N . GLU A 1 713 ? -11.994 -3.384 26.880 1.00 91.12 713 GLU A N 1
ATOM 5436 C CA . GLU A 1 713 ? -11.742 -4.476 25.949 1.00 91.12 713 GLU A CA 1
ATOM 5437 C C . GLU A 1 713 ? -12.333 -5.778 26.501 1.00 91.12 713 GLU A C 1
ATOM 5439 O O . GLU A 1 713 ? -12.309 -6.009 27.713 1.00 91.12 713 GLU A O 1
ATOM 5444 N N . ALA A 1 714 ? -12.884 -6.606 25.617 1.00 89.62 714 ALA A N 1
ATOM 5445 C CA . ALA A 1 714 ? -13.439 -7.910 25.945 1.00 89.62 714 ALA A CA 1
ATOM 5446 C C . ALA A 1 714 ? -12.887 -8.960 24.976 1.00 89.62 714 ALA A C 1
ATOM 5448 O O . ALA A 1 714 ? -13.006 -8.826 23.756 1.00 89.62 714 ALA A O 1
ATOM 5449 N N . LEU A 1 715 ? -12.261 -10.000 25.523 1.00 86.00 715 LEU A N 1
ATOM 5450 C CA . LEU A 1 715 ? -11.745 -11.120 24.750 1.00 86.00 715 LEU A CA 1
ATOM 5451 C C . LEU A 1 715 ? -12.810 -12.215 24.741 1.00 86.00 715 LEU A C 1
ATOM 5453 O O . LEU A 1 715 ? -13.066 -12.836 25.776 1.00 86.00 715 LEU A O 1
ATOM 5457 N N . LEU A 1 716 ? -13.427 -12.408 23.580 1.00 84.06 716 LEU A N 1
ATOM 5458 C CA . LEU A 1 716 ? -14.491 -13.377 23.349 1.00 84.06 716 LEU A CA 1
ATOM 5459 C C . LEU A 1 716 ? -13.919 -14.806 23.312 1.00 84.06 716 LEU A C 1
ATOM 5461 O O . LEU A 1 716 ? -12.791 -14.999 22.837 1.00 84.06 716 LEU A O 1
ATOM 5465 N N . PRO A 1 717 ? -14.668 -15.809 23.802 1.00 75.75 717 PRO A N 1
ATOM 5466 C CA . PRO A 1 717 ? -14.265 -17.207 23.706 1.00 75.75 717 PRO A CA 1
ATOM 5467 C C . PRO A 1 717 ? -14.288 -17.700 22.248 1.00 75.75 717 PRO A C 1
ATOM 5469 O O . PRO A 1 717 ? -15.113 -17.272 21.440 1.00 75.75 717 PRO A O 1
ATOM 5472 N N . ASP A 1 718 ? -13.368 -18.613 21.925 1.00 75.06 718 ASP A N 1
ATOM 5473 C CA . ASP A 1 718 ? -13.352 -19.377 20.674 1.00 75.06 718 ASP A CA 1
ATOM 5474 C C . ASP A 1 718 ? -13.307 -20.875 21.026 1.00 75.06 718 ASP A C 1
ATOM 5476 O O . ASP A 1 718 ? -12.273 -21.325 21.549 1.00 75.06 718 ASP A O 1
ATOM 5480 N N . PRO A 1 719 ? -14.337 -21.682 20.707 1.00 70.31 719 PRO A N 1
ATOM 5481 C CA . PRO A 1 719 ? -15.665 -21.364 20.133 1.00 70.31 719 PRO A CA 1
ATOM 5482 C C . PRO A 1 719 ? -16.591 -20.583 21.095 1.00 70.31 719 PRO A C 1
ATOM 5484 O O . PRO A 1 719 ? -16.376 -20.595 22.307 1.00 70.31 719 PRO A O 1
ATOM 5487 N N . SER A 1 720 ? -17.613 -19.905 20.561 1.00 68.38 720 SER A N 1
ATOM 5488 C CA . SER A 1 720 ? -18.688 -19.268 21.341 1.00 68.38 720 SER A CA 1
ATOM 5489 C C . SER A 1 720 ? -19.662 -20.334 21.892 1.00 68.38 720 SER A C 1
ATOM 5491 O O . SER A 1 720 ? -19.819 -21.375 21.247 1.00 68.38 720 SER A O 1
ATOM 5493 N N . PRO A 1 721 ? -20.318 -20.126 23.058 1.00 60.19 721 PRO A N 1
ATOM 5494 C CA . PRO A 1 721 ? -21.114 -21.154 23.749 1.00 60.19 721 PRO A CA 1
ATOM 5495 C C . PRO A 1 721 ? -22.229 -21.847 22.938 1.00 60.19 721 PRO A C 1
ATOM 5497 O O . PRO A 1 721 ? -22.619 -22.950 23.308 1.00 60.19 721 PRO A O 1
ATOM 5500 N N . ASP A 1 722 ? -22.678 -21.275 21.815 1.00 64.56 722 ASP A N 1
ATOM 5501 C CA . ASP A 1 722 ? -23.790 -21.788 20.992 1.00 64.56 722 ASP A CA 1
ATOM 5502 C C . ASP A 1 722 ? -23.417 -22.044 19.518 1.00 64.56 722 ASP A C 1
ATOM 5504 O O . ASP A 1 722 ? -24.283 -22.160 18.648 1.00 64.56 722 ASP A O 1
ATOM 5508 N N . ASP A 1 723 ? -22.124 -22.132 19.205 1.00 66.88 723 ASP A N 1
ATOM 5509 C CA . ASP A 1 723 ? -21.690 -22.347 17.824 1.00 66.88 723 ASP A CA 1
ATOM 5510 C C . ASP A 1 723 ? -22.069 -23.731 17.297 1.00 66.88 723 ASP A C 1
ATOM 5512 O O . ASP A 1 723 ? -21.930 -24.733 17.994 1.00 66.88 723 ASP A O 1
ATOM 5516 N N . TYR A 1 724 ? -22.485 -23.808 16.028 1.00 59.34 724 TYR A N 1
ATOM 5517 C CA . TYR A 1 724 ? -22.651 -25.080 15.327 1.00 59.34 724 TYR A CA 1
ATOM 5518 C C . TYR A 1 724 ? -21.794 -25.129 14.050 1.00 59.34 724 TYR A C 1
ATOM 5520 O O . TYR A 1 724 ? -22.003 -24.323 13.139 1.00 59.34 724 TYR A O 1
ATOM 5528 N N . PRO A 1 725 ? -20.849 -26.080 13.937 1.00 66.31 725 PRO A N 1
ATOM 5529 C CA . PRO A 1 725 ? -20.464 -27.045 14.969 1.00 66.31 725 PRO A CA 1
ATOM 5530 C C . PRO A 1 725 ? -19.791 -26.352 16.172 1.00 66.31 725 PRO A C 1
ATOM 5532 O O . PRO A 1 725 ? -19.119 -25.338 15.995 1.00 66.31 725 PRO A O 1
ATOM 5535 N N . HIS A 1 726 ? -19.936 -26.918 17.379 1.00 59.28 726 HIS A N 1
ATOM 5536 C CA . HIS A 1 726 ? -19.418 -26.361 18.647 1.00 59.28 726 HIS A CA 1
ATOM 5537 C C . HIS A 1 726 ? -17.892 -26.200 18.704 1.00 59.28 726 HIS A C 1
ATOM 5539 O O . HIS A 1 726 ? -17.369 -25.796 19.728 1.00 59.28 726 HIS A O 1
ATOM 5545 N N . ASP A 1 727 ? -17.153 -26.534 17.646 1.00 61.94 727 ASP A N 1
ATOM 5546 C CA . ASP A 1 727 ? -15.704 -26.375 17.508 1.00 61.94 727 ASP A CA 1
ATOM 5547 C C . ASP A 1 727 ? -15.303 -25.361 16.417 1.00 61.94 727 ASP A C 1
ATOM 5549 O O . ASP A 1 727 ? -14.108 -25.182 16.128 1.00 61.94 727 ASP A O 1
ATOM 5553 N N . ALA A 1 728 ? -16.284 -24.687 15.807 1.00 69.75 728 ALA A N 1
ATOM 5554 C CA . ALA A 1 728 ? -16.050 -23.611 14.861 1.00 69.75 728 ALA A CA 1
ATOM 5555 C C . ALA A 1 728 ? -15.298 -22.475 15.561 1.00 69.75 728 ALA A C 1
ATOM 5557 O O . ALA A 1 728 ? -15.719 -21.963 16.590 1.00 69.75 728 ALA A O 1
ATOM 5558 N N . VAL A 1 729 ? -14.154 -22.072 15.001 1.00 75.12 729 VAL A N 1
ATOM 5559 C CA . VAL A 1 729 ? -13.500 -20.843 15.458 1.00 75.12 729 VAL A CA 1
ATOM 5560 C C . VAL A 1 729 ? -13.820 -19.749 14.463 1.00 75.12 729 VAL A C 1
ATOM 5562 O O . VAL A 1 729 ? -13.608 -19.914 13.258 1.00 75.12 729 VAL A O 1
ATOM 5565 N N . HIS A 1 730 ? -14.311 -18.635 14.981 1.00 77.25 730 HIS A N 1
ATOM 5566 C CA . HIS A 1 730 ? -14.818 -17.542 14.163 1.00 77.25 730 HIS A CA 1
ATOM 5567 C C . HIS A 1 730 ? -13.730 -16.645 13.586 1.00 77.25 730 HIS A C 1
ATOM 5569 O O . HIS A 1 730 ? -14.007 -15.868 12.671 1.00 77.25 730 HIS A O 1
ATOM 5575 N N . GLN A 1 731 ? -12.480 -16.792 14.043 1.00 85.69 731 GLN A N 1
ATOM 5576 C CA . GLN A 1 731 ? -11.311 -16.068 13.537 1.00 85.69 731 GLN A CA 1
ATOM 5577 C C . GLN A 1 731 ? -11.588 -14.558 13.466 1.00 85.69 731 GLN A C 1
ATOM 5579 O O . GLN A 1 731 ? -11.826 -13.925 14.488 1.00 85.69 731 GLN A O 1
ATOM 5584 N N . HIS A 1 732 ? -11.581 -13.990 12.258 1.00 86.44 732 HIS A N 1
ATOM 5585 C CA . HIS A 1 732 ? -11.823 -12.576 11.983 1.00 86.44 732 HIS A CA 1
ATOM 5586 C C . HIS A 1 732 ? -13.296 -12.242 11.646 1.00 86.44 732 HIS A C 1
ATOM 5588 O O . HIS A 1 732 ? -13.605 -11.168 11.130 1.00 86.44 732 HIS A O 1
ATOM 5594 N N . SER A 1 733 ? -14.227 -13.164 11.883 1.00 82.25 733 SER A N 1
ATOM 5595 C CA . SER A 1 733 ? -15.635 -13.061 11.476 1.00 82.25 733 SER A CA 1
ATOM 5596 C C . SER A 1 733 ? -16.599 -13.277 12.650 1.00 82.25 733 SER A C 1
ATOM 5598 O O . SER A 1 733 ? -16.156 -13.475 13.778 1.00 82.25 733 SER A O 1
ATOM 5600 N N . ALA A 1 734 ? -17.912 -13.181 12.394 1.00 78.56 734 ALA A N 1
ATOM 5601 C CA . ALA A 1 734 ? -18.972 -13.555 13.344 1.00 78.56 734 ALA A CA 1
ATOM 5602 C C . ALA A 1 734 ? -18.872 -12.880 14.735 1.00 78.56 734 ALA A C 1
ATOM 5604 O O . ALA A 1 734 ? -19.128 -13.475 15.779 1.00 78.56 734 ALA A O 1
ATOM 5605 N N . TYR A 1 735 ? -18.475 -11.605 14.760 1.00 85.19 735 TYR A N 1
ATOM 5606 C CA . TYR A 1 735 ? -18.515 -10.789 15.979 1.00 85.19 735 TYR A CA 1
ATOM 5607 C C . TYR A 1 735 ? -19.928 -10.291 16.292 1.00 85.19 735 TYR A C 1
ATOM 5609 O O . TYR A 1 735 ? -20.317 -10.259 17.453 1.00 85.19 735 TYR A O 1
ATOM 5617 N N . THR A 1 736 ? -20.691 -9.911 15.263 1.00 80.62 736 THR A N 1
ATOM 5618 C CA . THR A 1 736 ? -22.068 -9.406 15.398 1.00 80.62 736 THR A CA 1
ATOM 5619 C C . THR A 1 736 ? -23.076 -10.499 15.733 1.00 80.62 736 THR A C 1
ATOM 5621 O O . THR A 1 736 ? -24.119 -10.203 16.296 1.00 80.62 736 THR A O 1
ATOM 5624 N N . SER A 1 737 ? -22.757 -11.752 15.404 1.00 76.00 737 SER A N 1
ATOM 5625 C CA . SER A 1 737 ? -23.555 -12.935 15.732 1.00 76.00 737 SER A CA 1
ATOM 5626 C C . SER A 1 737 ? -23.191 -13.550 17.086 1.00 76.00 737 SER A C 1
ATOM 5628 O O . SER A 1 737 ? -23.736 -14.587 17.444 1.00 76.00 737 SER A O 1
ATOM 5630 N N . ASP A 1 738 ? -22.237 -12.968 17.819 1.00 78.31 738 ASP A N 1
ATOM 5631 C CA . ASP A 1 738 ? -21.914 -13.438 19.162 1.00 78.31 738 ASP A CA 1
ATOM 5632 C C . ASP A 1 738 ? -23.085 -13.142 20.109 1.00 78.31 738 ASP A C 1
ATOM 5634 O O . ASP A 1 738 ? -23.619 -12.032 20.108 1.00 78.31 738 ASP A O 1
ATOM 5638 N N . ILE A 1 739 ? -23.461 -14.104 20.956 1.00 76.75 739 ILE A N 1
ATOM 5639 C CA . ILE A 1 739 ? -24.596 -13.964 21.884 1.00 76.75 739 ILE A CA 1
ATOM 5640 C C . ILE A 1 739 ? -24.453 -12.763 22.833 1.00 76.75 739 ILE A C 1
ATOM 5642 O O . ILE A 1 739 ? -25.437 -12.215 23.329 1.00 76.75 739 ILE A O 1
ATOM 5646 N N . THR A 1 740 ? -23.219 -12.312 23.078 1.00 81.00 740 THR A N 1
ATOM 5647 C CA . THR A 1 740 ? -22.945 -11.152 23.931 1.00 81.00 740 THR A CA 1
ATOM 5648 C C . THR A 1 740 ? -23.015 -9.810 23.191 1.00 81.00 740 THR A C 1
ATOM 5650 O O . THR A 1 740 ? -22.867 -8.767 23.828 1.00 81.00 740 THR A O 1
ATOM 5653 N N . TRP A 1 741 ? -23.277 -9.785 21.878 1.00 84.00 741 TRP A N 1
ATOM 5654 C CA . TRP A 1 741 ? -23.277 -8.568 21.055 1.00 84.00 741 TRP A CA 1
ATOM 5655 C C . TRP A 1 741 ? -24.165 -7.448 21.618 1.00 84.00 741 TRP A C 1
ATOM 5657 O O . TRP A 1 741 ? -23.684 -6.341 21.884 1.00 84.00 741 TRP A O 1
ATOM 5667 N N . ASP A 1 742 ? -25.442 -7.737 21.879 1.00 83.56 742 ASP A N 1
ATOM 5668 C CA . ASP A 1 742 ? -26.375 -6.737 22.412 1.00 83.56 742 ASP A CA 1
ATOM 5669 C C . ASP A 1 742 ? -26.008 -6.300 23.841 1.00 83.56 742 ASP A C 1
ATOM 5671 O O . ASP A 1 742 ? -26.284 -5.163 24.236 1.00 83.56 742 ASP A O 1
ATOM 5675 N N . VAL A 1 743 ? -25.309 -7.149 24.607 1.00 85.62 743 VAL A N 1
ATOM 5676 C CA . VAL A 1 743 ? -24.770 -6.781 25.926 1.00 85.62 743 VAL A CA 1
ATOM 5677 C C . VAL A 1 743 ? -23.714 -5.685 25.786 1.00 85.62 743 VAL A C 1
ATOM 5679 O O . VAL A 1 743 ? -23.707 -4.738 26.578 1.00 85.62 743 VAL A O 1
ATOM 5682 N N . TRP A 1 744 ? -22.842 -5.771 24.778 1.00 89.12 744 TRP A N 1
ATOM 5683 C CA . TRP A 1 744 ? -21.822 -4.751 24.519 1.00 89.12 744 TRP A CA 1
ATOM 5684 C C . TRP A 1 744 ? -22.431 -3.434 24.048 1.00 89.12 744 TRP A C 1
ATOM 5686 O O . TRP A 1 744 ? -22.042 -2.380 24.551 1.00 89.12 744 TRP A O 1
ATOM 5696 N N . ILE A 1 745 ? -23.431 -3.488 23.163 1.00 87.06 745 ILE A N 1
ATOM 5697 C CA . ILE A 1 745 ? -24.182 -2.299 22.733 1.00 87.06 745 ILE A CA 1
ATOM 5698 C C . ILE A 1 745 ? -24.855 -1.626 23.933 1.00 87.06 745 ILE A C 1
ATOM 5700 O O . ILE A 1 745 ? -24.704 -0.421 24.126 1.00 87.06 745 ILE A O 1
ATOM 5704 N N . LYS A 1 746 ? -25.524 -2.399 24.796 1.00 86.81 746 LYS A N 1
ATOM 5705 C CA . LYS A 1 746 ? -26.184 -1.873 25.999 1.00 86.81 746 LYS A CA 1
ATOM 5706 C C . LYS A 1 746 ? -25.197 -1.256 26.992 1.00 86.81 746 LYS A C 1
ATOM 5708 O O . LYS A 1 746 ? -25.486 -0.215 27.566 1.00 86.81 746 LYS A O 1
ATOM 5713 N N . LYS A 1 747 ? -24.020 -1.863 27.188 1.00 87.75 747 LYS A N 1
ATOM 5714 C CA . LYS A 1 747 ? -22.952 -1.309 28.047 1.00 87.75 747 LYS A CA 1
ATOM 5715 C C . LYS A 1 747 ? -22.366 0.001 27.513 1.00 87.75 747 LYS A C 1
ATOM 5717 O O . LYS A 1 747 ? -21.786 0.754 28.291 1.00 87.75 747 LYS A O 1
ATOM 5722 N N . LEU A 1 748 ? -22.487 0.247 26.210 1.00 88.81 748 LEU A N 1
ATOM 5723 C CA . LEU A 1 748 ? -22.065 1.480 25.555 1.00 88.81 748 LEU A CA 1
ATOM 5724 C C . LEU A 1 748 ? -23.173 2.526 25.464 1.00 88.81 748 LEU A C 1
ATOM 5726 O O . LEU A 1 748 ? -22.864 3.651 25.074 1.00 88.81 748 LEU A O 1
ATOM 5730 N N . ASP A 1 749 ? -24.424 2.207 25.810 1.00 83.56 749 ASP A N 1
ATOM 5731 C CA . ASP A 1 749 ? -25.474 3.221 25.861 1.00 83.56 749 ASP A CA 1
ATOM 5732 C C . ASP A 1 749 ? -25.075 4.282 26.899 1.00 83.56 749 ASP A C 1
ATOM 5734 O O . ASP A 1 749 ? -24.948 3.968 28.087 1.00 83.56 749 ASP A O 1
ATOM 5738 N N . PRO A 1 750 ? -24.860 5.544 26.484 1.00 67.75 750 PRO A N 1
ATOM 5739 C CA . PRO A 1 750 ? -24.478 6.604 27.409 1.00 67.75 750 PRO A CA 1
ATOM 5740 C C . PRO A 1 750 ? -25.592 6.959 28.409 1.00 67.75 750 PRO A C 1
ATOM 5742 O O . PRO A 1 750 ? -25.362 7.774 29.303 1.00 67.75 750 PRO A O 1
ATOM 5745 N N . GLY A 1 751 ? -26.785 6.370 28.262 1.00 69.06 751 GLY A N 1
ATOM 5746 C CA . GLY A 1 751 ? -27.945 6.582 29.113 1.00 69.06 751 GLY A CA 1
ATOM 5747 C C . GLY A 1 751 ? -28.563 7.977 28.940 1.00 69.06 751 GLY A C 1
ATOM 5748 O O . GLY A 1 751 ? -27.923 8.918 28.447 1.00 69.06 751 GLY A O 1
ATOM 5749 N N . PRO A 1 752 ? -29.821 8.162 29.362 1.00 58.62 752 PRO A N 1
ATOM 5750 C CA . PRO A 1 752 ? -30.422 9.477 29.513 1.00 58.62 752 PRO A CA 1
ATOM 5751 C C . PRO A 1 752 ? -29.930 10.096 30.829 1.00 58.62 752 PRO A C 1
ATOM 5753 O O . PRO A 1 752 ? -30.684 10.252 31.772 1.00 58.62 752 PRO A O 1
ATOM 5756 N N . GLY A 1 753 ? -28.629 10.362 30.957 1.00 54.12 753 GLY A N 1
ATOM 5757 C CA . GLY A 1 753 ? -28.098 11.143 32.082 1.00 54.12 753 GLY A CA 1
ATOM 5758 C C . GLY A 1 753 ? -28.898 12.435 32.291 1.00 54.12 753 GLY A C 1
ATOM 5759 O O . GLY A 1 753 ? -29.217 13.076 31.283 1.00 54.12 753 GLY A O 1
ATOM 5760 N N . ALA A 1 754 ? -29.191 12.709 33.569 1.00 33.03 754 ALA A N 1
ATOM 5761 C CA . ALA A 1 754 ? -30.021 13.785 34.119 1.00 33.03 754 ALA A CA 1
ATOM 5762 C C . ALA A 1 754 ? -29.735 15.180 33.553 1.00 33.03 754 ALA A C 1
ATOM 5764 O O . ALA A 1 754 ? -28.565 15.435 33.175 1.00 33.03 754 ALA A O 1
#